Protein AF-F2NKJ1-F1 (afdb_monomer)

pLDDT: mean 83.87, std 13.15, range [31.03, 97.5]

Structure (mmCIF, N/CA/C/O backbone):
data_AF-F2NKJ1-F1
#
_entry.id   AF-F2NKJ1-F1
#
loop_
_atom_site.group_PDB
_atom_site.id
_atom_site.type_symbol
_atom_site.label_atom_id
_atom_site.label_alt_id
_atom_site.label_comp_id
_atom_site.label_asym_id
_atom_site.label_entity_id
_atom_site.label_seq_id
_atom_site.pdbx_PDB_ins_code
_atom_site.Cartn_x
_atom_site.Cartn_y
_atom_site.Cartn_z
_atom_site.occupancy
_atom_site.B_iso_or_equiv
_atom_site.auth_seq_id
_atom_site.auth_comp_id
_atom_site.auth_asym_id
_atom_site.auth_atom_id
_atom_site.pdbx_PDB_model_num
ATOM 1 N N . MET A 1 1 ? 4.403 -18.772 29.876 1.00 64.62 1 MET A N 1
ATOM 2 C CA . MET A 1 1 ? 3.484 -17.957 30.698 1.00 64.62 1 MET A CA 1
ATOM 3 C C . MET A 1 1 ? 2.291 -18.837 31.061 1.00 64.62 1 MET A C 1
ATOM 5 O O . MET A 1 1 ? 1.732 -19.447 30.153 1.00 64.62 1 MET A O 1
ATOM 9 N N . GLY A 1 2 ? 1.997 -19.012 32.354 1.00 78.94 2 GLY A N 1
ATOM 10 C CA . GLY A 1 2 ? 0.908 -19.885 32.824 1.00 78.94 2 GLY A CA 1
ATOM 11 C C . GLY A 1 2 ? -0.446 -19.169 32.830 1.00 78.94 2 GLY A C 1
ATOM 12 O O . GLY A 1 2 ? -0.486 -17.936 32.850 1.00 78.94 2 GLY A O 1
ATOM 13 N N . LEU A 1 3 ? -1.556 -19.909 32.838 1.00 85.31 3 LEU A N 1
ATOM 14 C CA . LEU A 1 3 ? -2.904 -19.327 32.846 1.00 85.31 3 LEU A CA 1
ATOM 15 C C . LEU A 1 3 ? -3.133 -18.398 34.051 1.00 85.31 3 LEU A C 1
ATOM 17 O O . LEU A 1 3 ? -3.762 -17.354 33.899 1.00 85.31 3 LEU A O 1
ATOM 21 N N . ARG A 1 4 ? -2.550 -18.701 35.220 1.00 84.75 4 ARG A N 1
ATOM 22 C CA . ARG A 1 4 ? -2.639 -17.894 36.455 1.00 84.75 4 ARG A CA 1
ATOM 23 C C . ARG A 1 4 ? -2.219 -16.430 36.259 1.00 84.75 4 ARG A C 1
ATOM 25 O O . ARG A 1 4 ? -2.713 -15.554 36.971 1.00 84.75 4 ARG A O 1
ATOM 32 N N . SER A 1 5 ? -1.295 -16.153 35.335 1.00 81.12 5 SER A N 1
ATOM 33 C CA . SER A 1 5 ? -0.793 -14.794 35.080 1.00 81.12 5 SER A CA 1
ATOM 34 C C . SER A 1 5 ? -1.566 -14.030 34.005 1.00 81.12 5 SER A C 1
ATOM 36 O O . SER A 1 5 ? -1.361 -12.828 33.879 1.00 81.12 5 SER A O 1
ATOM 38 N N . ILE A 1 6 ? -2.420 -14.705 33.232 1.00 80.88 6 ILE A N 1
ATOM 39 C CA . ILE A 1 6 ? -3.143 -14.099 32.099 1.00 80.88 6 ILE A CA 1
ATOM 40 C C . ILE A 1 6 ? -4.665 -14.146 32.243 1.00 80.88 6 ILE A C 1
ATOM 42 O O . ILE A 1 6 ? -5.360 -13.355 31.616 1.00 80.88 6 ILE A O 1
ATOM 46 N N . ALA A 1 7 ? -5.194 -15.052 33.064 1.00 83.56 7 ALA A N 1
ATOM 47 C CA . ALA A 1 7 ? -6.618 -15.140 33.337 1.00 83.56 7 ALA A CA 1
ATOM 48 C C . ALA A 1 7 ? -7.078 -13.982 34.229 1.00 83.56 7 ALA A C 1
ATOM 50 O O . ALA A 1 7 ? -6.397 -13.587 35.183 1.00 83.56 7 ALA A O 1
ATOM 51 N N . ARG A 1 8 ? -8.283 -13.473 33.965 1.00 83.19 8 ARG A N 1
ATOM 52 C CA . ARG A 1 8 ? -8.914 -12.460 34.810 1.00 83.19 8 ARG A CA 1
ATOM 53 C C . ARG A 1 8 ? -9.323 -13.105 36.135 1.00 83.19 8 ARG A C 1
ATOM 55 O O . ARG A 1 8 ? -10.139 -14.024 36.147 1.00 83.19 8 ARG A O 1
ATOM 62 N N . LYS A 1 9 ? -8.749 -12.627 37.243 1.00 81.69 9 LYS A N 1
ATOM 63 C CA . LYS A 1 9 ? -8.934 -13.203 38.592 1.00 81.69 9 LYS A CA 1
ATOM 64 C C . LYS A 1 9 ? -10.259 -12.813 39.242 1.00 81.69 9 LYS A C 1
ATOM 66 O O . LYS A 1 9 ? -10.859 -13.601 39.971 1.00 81.69 9 LYS A O 1
ATOM 71 N N . GLU A 1 10 ? -10.728 -11.604 38.954 1.00 80.81 10 GLU A N 1
ATOM 72 C CA . GLU A 1 10 ? -12.030 -11.117 39.403 1.00 80.81 10 GLU A CA 1
ATOM 73 C C . GLU A 1 10 ? -13.131 -11.722 38.539 1.00 80.81 10 GLU A C 1
ATOM 75 O O . GLU A 1 10 ? -13.590 -11.146 37.553 1.00 80.81 10 GLU A O 1
ATOM 80 N N . VAL A 1 11 ? -13.508 -12.948 38.894 1.00 86.25 11 VAL A N 1
ATOM 81 C CA . VAL A 1 11 ? -14.616 -13.651 38.258 1.00 86.25 11 VAL A CA 1
ATOM 82 C C . VAL A 1 11 ? -15.885 -13.362 39.033 1.00 86.25 11 VAL A C 1
ATOM 84 O O . VAL A 1 11 ? -15.975 -13.692 40.218 1.00 86.25 11 VAL A O 1
ATOM 87 N N . VAL A 1 12 ? -16.873 -12.794 38.350 1.00 91.50 12 VAL A N 1
ATOM 88 C CA . VAL A 1 12 ? -18.200 -12.559 38.917 1.00 91.50 12 VAL A CA 1
ATOM 89 C C . VAL A 1 12 ? -18.947 -13.878 39.014 1.00 91.50 12 VAL A C 1
ATOM 91 O O . VAL A 1 12 ? -19.057 -14.643 38.047 1.00 91.50 12 VAL A O 1
ATOM 94 N N . ARG A 1 13 ? -19.433 -14.146 40.223 1.00 93.12 13 ARG A N 1
ATOM 95 C CA . ARG A 1 13 ? -19.999 -15.429 40.625 1.00 93.12 13 ARG A CA 1
ATOM 96 C C . ARG A 1 13 ? -21.440 -15.251 41.056 1.00 93.12 13 ARG A C 1
ATOM 98 O O . ARG A 1 13 ? -21.788 -14.246 41.663 1.00 93.12 13 ARG A O 1
ATOM 105 N N . VAL A 1 14 ? -22.244 -16.274 40.816 1.00 95.44 14 VAL A N 1
ATOM 106 C CA . VAL A 1 14 ? -23.613 -16.363 41.321 1.00 95.44 14 VAL A CA 1
ATOM 107 C C . VAL A 1 14 ? -23.858 -17.755 41.900 1.00 95.44 14 VAL A C 1
ATOM 109 O O . VAL A 1 14 ? -23.297 -18.746 41.418 1.00 95.44 14 VAL A O 1
ATOM 112 N N . ARG A 1 15 ? -24.668 -17.839 42.959 1.00 95.94 15 ARG A N 1
ATOM 113 C CA . ARG A 1 15 ? -25.055 -19.127 43.550 1.00 95.94 15 ARG A CA 1
ATOM 114 C C . ARG A 1 15 ? -26.081 -19.843 42.663 1.00 95.94 15 ARG A C 1
ATOM 116 O O . ARG A 1 15 ? -26.904 -19.172 42.040 1.00 95.94 15 ARG A O 1
ATOM 123 N N . PRO A 1 16 ? -26.074 -21.184 42.611 1.00 96.12 16 PRO A N 1
ATOM 124 C CA . PRO A 1 16 ? -27.000 -21.947 41.772 1.00 96.12 16 PRO A CA 1
ATOM 125 C C . PRO A 1 16 ? -28.482 -21.686 42.091 1.00 96.12 16 PRO A C 1
ATOM 127 O O . PRO A 1 16 ? -29.305 -21.646 41.174 1.00 96.12 16 PRO A O 1
ATOM 130 N N . GLU A 1 17 ? -28.826 -21.445 43.359 1.00 96.56 17 GLU A N 1
ATOM 131 C CA . GLU A 1 17 ? -30.202 -21.207 43.808 1.00 96.56 17 GLU A CA 1
ATOM 132 C C . GLU A 1 17 ? -30.672 -19.762 43.622 1.00 96.56 17 GLU A C 1
ATOM 134 O O . GLU A 1 17 ? -31.855 -19.480 43.836 1.00 96.56 17 GLU A O 1
ATOM 139 N N . ALA A 1 18 ? -29.769 -18.849 43.255 1.00 96.81 18 ALA A N 1
ATOM 140 C CA . ALA A 1 18 ? -30.105 -17.449 43.054 1.00 96.81 18 ALA A CA 1
ATOM 141 C C . ALA A 1 18 ? -31.078 -17.291 41.871 1.00 96.81 18 ALA A C 1
ATOM 143 O O . ALA A 1 18 ? -31.011 -18.059 40.903 1.00 96.81 18 ALA A O 1
ATOM 144 N N . PRO A 1 19 ? -31.988 -16.305 41.914 1.00 97.31 19 PRO A N 1
ATOM 145 C CA . PRO A 1 19 ? -32.888 -16.034 40.803 1.00 97.31 19 PRO A CA 1
ATOM 146 C C . PRO A 1 19 ? -32.121 -15.486 39.593 1.00 97.31 19 PRO A C 1
ATOM 148 O O . PRO A 1 19 ? -31.117 -14.789 39.733 1.00 97.31 19 PRO A O 1
ATOM 151 N N . ILE A 1 20 ? -32.631 -15.724 38.385 1.00 96.94 20 ILE A N 1
ATOM 152 C CA . ILE A 1 20 ? -32.031 -15.205 37.149 1.00 96.94 20 ILE A CA 1
ATOM 153 C C . ILE A 1 20 ? -31.913 -13.682 37.153 1.00 96.94 20 ILE A C 1
ATOM 155 O O . ILE A 1 20 ? -30.926 -13.153 36.655 1.00 96.94 20 ILE A O 1
ATOM 159 N N . ALA A 1 21 ? -32.863 -12.977 37.768 1.00 94.06 21 ALA A N 1
ATOM 160 C CA . ALA A 1 21 ? -32.788 -11.530 37.944 1.00 94.06 21 ALA A CA 1
ATOM 161 C C . ALA A 1 21 ? -31.497 -11.080 38.657 1.00 94.06 21 ALA A C 1
ATOM 163 O O . ALA A 1 21 ? -30.974 -10.011 38.356 1.00 94.06 21 ALA A O 1
ATOM 164 N N . GLU A 1 22 ? -30.960 -11.893 39.572 1.00 96.19 22 GLU A N 1
ATOM 165 C CA . GLU A 1 22 ? -29.679 -11.615 40.221 1.00 96.19 22 GLU A CA 1
ATOM 166 C C . GLU A 1 22 ? -28.504 -11.817 39.268 1.00 96.19 22 GLU A C 1
ATOM 168 O O . GLU A 1 22 ? -27.638 -10.952 39.211 1.00 96.19 22 GLU A O 1
ATOM 173 N N . ALA A 1 23 ? -28.502 -12.887 38.467 1.00 94.88 23 ALA A N 1
ATOM 174 C CA . ALA A 1 23 ? -27.487 -13.083 37.432 1.00 94.88 23 ALA A CA 1
ATOM 175 C C . ALA A 1 23 ? -27.493 -11.943 36.397 1.00 94.88 23 ALA A C 1
ATOM 177 O O . ALA A 1 23 ? -26.426 -11.443 36.059 1.00 94.88 23 ALA A O 1
ATOM 178 N N . CYS A 1 24 ? -28.671 -11.492 35.944 1.00 93.06 24 CYS A N 1
ATOM 179 C CA . CYS A 1 24 ? -28.799 -10.349 35.032 1.00 93.06 24 CYS A CA 1
ATOM 180 C C . CYS A 1 24 ? -28.245 -9.062 35.651 1.00 93.06 24 CYS A C 1
ATOM 182 O O . CYS A 1 24 ? -27.497 -8.342 35.003 1.00 93.06 24 CYS A O 1
ATOM 184 N N . ARG A 1 25 ? -28.582 -8.795 36.916 1.00 95.12 25 ARG A N 1
ATOM 185 C CA . ARG A 1 25 ? -28.073 -7.632 37.649 1.00 95.12 25 ARG A CA 1
ATOM 186 C C . ARG A 1 25 ? -26.556 -7.693 37.816 1.00 95.12 25 ARG A C 1
ATOM 188 O O . ARG A 1 25 ? -25.895 -6.700 37.578 1.00 95.12 25 ARG A O 1
ATOM 195 N N . LEU A 1 26 ? -25.993 -8.853 38.157 1.00 94.00 26 LEU A N 1
ATOM 196 C CA . LEU A 1 26 ? -24.541 -9.026 38.249 1.00 94.00 26 LEU A CA 1
ATOM 197 C C . LEU A 1 26 ? -23.854 -8.813 36.892 1.00 94.00 26 LEU A C 1
ATOM 199 O O . LEU A 1 26 ? -22.782 -8.214 36.850 1.00 94.00 26 LEU A O 1
ATOM 203 N N . MET A 1 27 ? -24.460 -9.279 35.793 1.00 91.62 27 MET A N 1
ATOM 204 C CA . MET A 1 27 ? -23.977 -9.010 34.432 1.00 91.62 27 MET A CA 1
ATOM 205 C C . MET A 1 27 ? -23.983 -7.513 34.111 1.00 91.62 27 MET A C 1
ATOM 207 O O . MET A 1 27 ? -22.997 -6.999 33.590 1.00 91.62 27 MET A O 1
ATOM 211 N N . GLU A 1 28 ? -25.062 -6.815 34.463 1.00 87.88 28 GLU A N 1
ATOM 212 C CA . GLU A 1 28 ? -25.219 -5.371 34.269 1.00 87.88 28 GLU A CA 1
ATOM 213 C C . GLU A 1 28 ? -24.233 -4.564 35.129 1.00 87.88 28 GLU A C 1
ATOM 215 O O . GLU A 1 28 ? -23.448 -3.786 34.593 1.00 87.88 28 GLU A O 1
ATOM 220 N N . GLU A 1 29 ? -24.209 -4.799 36.445 1.00 90.56 29 GLU A N 1
ATOM 221 C CA . GLU A 1 29 ? -23.362 -4.094 37.420 1.00 90.56 29 GLU A CA 1
ATOM 222 C C . GLU A 1 29 ? -21.869 -4.246 37.116 1.00 90.56 29 GLU A C 1
ATOM 224 O O . GLU A 1 29 ? -21.095 -3.315 37.323 1.00 90.56 29 GLU A O 1
ATOM 229 N N . ASN A 1 30 ? -21.459 -5.411 36.607 1.00 82.75 30 ASN A N 1
ATOM 230 C CA . ASN A 1 30 ? -20.060 -5.685 36.280 1.00 82.75 30 ASN A CA 1
ATOM 231 C C . ASN A 1 30 ? -19.741 -5.485 34.789 1.00 82.75 30 ASN A C 1
ATOM 233 O O . ASN A 1 30 ? -18.597 -5.701 34.386 1.00 82.75 30 ASN A O 1
ATOM 237 N N . ASN A 1 31 ? -20.728 -5.084 33.977 1.00 82.94 31 ASN A N 1
ATOM 238 C CA . ASN A 1 31 ? -20.631 -4.914 32.526 1.00 82.94 31 ASN A CA 1
ATOM 239 C C . ASN A 1 31 ? -20.003 -6.131 31.810 1.00 82.94 31 ASN A C 1
ATOM 241 O O . ASN A 1 31 ? -19.023 -6.023 31.069 1.00 82.94 31 ASN A O 1
ATOM 245 N N . ILE A 1 32 ? -20.549 -7.319 32.071 1.00 84.50 32 ILE A N 1
ATOM 246 C CA . ILE A 1 32 ? -20.073 -8.599 31.532 1.00 84.50 32 ILE A CA 1
ATOM 247 C C . ILE A 1 32 ? -21.222 -9.394 30.914 1.00 84.50 32 ILE A C 1
ATOM 249 O O . ILE A 1 32 ? -22.293 -9.505 31.491 1.00 84.50 32 ILE A O 1
ATOM 253 N N . GLY A 1 33 ? -20.971 -10.051 29.780 1.00 84.50 33 GLY A N 1
ATOM 254 C CA . GLY A 1 33 ? -21.969 -10.910 29.117 1.00 84.50 33 GLY A CA 1
ATOM 255 C C . GLY A 1 33 ? -22.040 -12.350 29.648 1.00 84.50 33 GLY A C 1
ATOM 256 O O . GLY A 1 33 ? -22.582 -13.244 28.986 1.00 84.50 33 GLY A O 1
ATOM 257 N N . CYS A 1 34 ? -21.388 -12.637 30.781 1.00 89.44 34 CYS A N 1
ATOM 258 C CA . CYS A 1 34 ? -21.468 -13.940 31.437 1.00 89.44 34 CYS A CA 1
ATOM 259 C C . CYS A 1 34 ? -21.185 -13.872 32.938 1.00 89.44 34 CYS A C 1
ATOM 261 O O . CYS A 1 34 ? -20.318 -13.118 33.367 1.00 89.44 34 CYS A O 1
ATOM 263 N N . VAL A 1 35 ? -21.818 -14.755 33.709 1.00 92.81 35 VAL A N 1
ATOM 264 C CA . VAL A 1 35 ? -21.486 -15.005 35.119 1.00 92.81 35 VAL A CA 1
ATOM 265 C C . VAL A 1 35 ? -21.188 -16.479 35.329 1.00 92.81 35 VAL A C 1
ATOM 267 O O . VAL A 1 35 ? -21.771 -17.352 34.673 1.00 92.81 35 VAL A O 1
ATOM 270 N N . VAL A 1 36 ? -20.276 -16.757 36.254 1.00 93.94 36 VAL A N 1
ATOM 271 C CA . VAL A 1 36 ? -19.931 -18.128 36.622 1.00 93.94 36 VAL A CA 1
ATOM 272 C C . VAL A 1 36 ? -20.838 -18.575 37.753 1.00 93.94 36 VAL A C 1
ATOM 274 O O . VAL A 1 36 ? -20.936 -17.928 38.793 1.00 93.94 36 VAL A O 1
ATOM 277 N N . VAL A 1 37 ? -21.507 -19.702 37.555 1.00 94.75 37 VAL A N 1
ATOM 278 C CA . VAL A 1 37 ? -22.276 -20.336 38.618 1.00 94.75 37 VAL A CA 1
ATOM 279 C C . VAL A 1 37 ? -21.305 -21.149 39.446 1.00 94.75 37 VAL A C 1
ATOM 281 O O . VAL A 1 37 ? -20.626 -22.030 38.920 1.00 94.75 37 VAL A O 1
ATOM 284 N N . SER A 1 38 ? -21.212 -20.844 40.733 1.00 92.75 38 SER A N 1
ATOM 285 C CA . SER A 1 38 ? -20.289 -21.532 41.631 1.00 92.75 38 SER A CA 1
ATOM 286 C C . SER A 1 38 ? -20.922 -21.766 42.990 1.00 92.75 38 SER A C 1
ATOM 288 O O . SER A 1 38 ? -21.688 -20.930 43.466 1.00 92.75 38 SER A O 1
ATOM 290 N N . ASP A 1 39 ? -20.552 -22.875 43.617 1.00 91.56 39 ASP A N 1
ATOM 291 C CA . ASP A 1 39 ? -20.897 -23.181 45.001 1.00 91.56 39 ASP A CA 1
ATOM 292 C C . ASP A 1 39 ? -19.636 -23.581 45.767 1.00 91.56 39 ASP A C 1
ATOM 294 O O . ASP A 1 39 ? -18.782 -24.293 45.237 1.00 91.56 39 ASP A O 1
ATOM 298 N N . ASN A 1 40 ? -19.490 -23.079 46.995 1.00 87.31 40 ASN A N 1
ATOM 299 C CA . ASN A 1 40 ? -18.321 -23.321 47.848 1.00 87.31 40 ASN A CA 1
ATOM 300 C C . ASN A 1 40 ? -16.968 -23.156 47.115 1.00 87.31 40 ASN A C 1
ATOM 302 O O . ASN A 1 40 ? -16.039 -23.936 47.300 1.00 87.31 40 ASN A O 1
ATOM 306 N N . GLY A 1 41 ? -16.875 -22.155 46.230 1.00 84.06 41 GLY A N 1
ATOM 307 C CA . GLY A 1 41 ? -15.671 -21.853 45.448 1.00 84.06 41 GLY A CA 1
ATOM 308 C C . GLY A 1 41 ? -15.466 -22.704 44.190 1.00 84.06 41 GLY A C 1
ATOM 309 O O . GLY A 1 41 ? -14.622 -22.345 43.370 1.00 84.06 41 GLY A O 1
ATOM 310 N N . LYS A 1 42 ? -16.244 -23.771 43.974 1.00 90.50 42 LYS A N 1
ATOM 311 C CA . LYS A 1 42 ? -16.137 -24.635 42.790 1.00 90.50 42 LYS A CA 1
ATOM 312 C C . LYS A 1 42 ? -17.078 -24.182 41.671 1.00 90.50 42 LYS A C 1
ATOM 314 O O . LYS A 1 42 ? -18.249 -23.907 41.945 1.00 90.50 42 LYS A O 1
ATOM 319 N N . PRO A 1 43 ? -16.614 -24.114 40.412 1.00 93.31 43 PRO A N 1
ATOM 320 C CA . PRO A 1 43 ? -17.480 -23.785 39.290 1.00 93.31 43 PRO A CA 1
ATOM 321 C C . PRO A 1 43 ? -18.423 -24.954 38.971 1.00 93.31 43 PRO A C 1
ATOM 323 O O . PRO A 1 43 ? -17.988 -26.086 38.784 1.00 93.31 43 PRO A O 1
ATOM 326 N N . LEU A 1 44 ? -19.719 -24.665 38.895 1.00 92.75 44 LEU A N 1
ATOM 327 C CA . LEU A 1 44 ? -20.783 -25.617 38.557 1.00 92.75 44 LEU A CA 1
ATOM 328 C C . LEU A 1 44 ? -21.364 -25.384 37.160 1.00 92.75 44 LEU A C 1
ATOM 330 O O . LEU A 1 44 ? -21.998 -26.274 36.591 1.00 92.75 44 LEU A O 1
ATOM 334 N N . GLY A 1 45 ? -21.211 -24.172 36.632 1.00 91.62 45 GLY A N 1
ATOM 335 C CA . GLY A 1 45 ? -21.801 -23.797 35.362 1.00 91.62 45 GLY A CA 1
ATOM 336 C C . GLY A 1 45 ? -21.510 -22.360 34.965 1.00 91.62 45 GLY A C 1
ATOM 337 O O . GLY A 1 45 ? -20.791 -21.629 35.644 1.00 91.62 45 GLY A O 1
ATOM 338 N N . LEU A 1 46 ? -22.100 -21.941 33.853 1.00 91.94 46 LEU A N 1
ATOM 339 C CA . LEU A 1 46 ? -22.067 -20.560 33.382 1.00 91.94 46 LEU A CA 1
ATOM 340 C C . LEU A 1 46 ? -23.396 -20.168 32.745 1.00 91.94 46 LEU A C 1
ATOM 342 O O . LEU A 1 46 ? -24.084 -20.995 32.141 1.00 91.94 46 LEU A O 1
ATOM 346 N N . VAL A 1 47 ? -23.749 -18.896 32.903 1.00 92.69 47 VAL A N 1
ATOM 347 C CA . VAL A 1 47 ? -24.905 -18.267 32.259 1.00 92.69 47 VAL A CA 1
ATOM 348 C C . VAL A 1 47 ? -24.396 -17.106 31.422 1.00 92.69 47 VAL A C 1
ATOM 350 O O . VAL A 1 47 ? -23.555 -16.335 31.880 1.00 92.69 47 VAL A O 1
ATOM 353 N N . THR A 1 48 ? -24.896 -16.994 30.195 1.00 89.88 48 THR A N 1
ATOM 354 C CA . THR A 1 48 ? -24.567 -15.921 29.244 1.00 89.88 48 THR A CA 1
ATOM 355 C C . THR A 1 48 ? -25.827 -15.203 28.761 1.00 89.88 48 THR A C 1
ATOM 357 O O . THR A 1 48 ? -26.918 -15.769 28.844 1.00 89.88 48 THR A O 1
ATOM 360 N N . ASP A 1 49 ? -25.694 -14.018 28.160 1.00 89.50 49 ASP A N 1
ATOM 361 C CA . ASP A 1 49 ? -26.824 -13.280 27.553 1.00 89.50 49 ASP A CA 1
ATOM 362 C C . ASP A 1 49 ? -27.620 -14.134 26.553 1.00 89.50 49 ASP A C 1
ATOM 364 O O . ASP A 1 49 ? -28.851 -14.063 26.447 1.00 89.50 49 ASP A O 1
ATOM 368 N N . ARG A 1 50 ? -26.911 -15.012 25.831 1.00 84.25 50 ARG A N 1
ATOM 369 C CA . ARG A 1 50 ? -27.511 -15.968 24.899 1.00 84.25 50 ARG A CA 1
ATOM 370 C C . ARG A 1 50 ? -28.365 -17.003 25.629 1.00 84.25 50 ARG A C 1
ATOM 372 O O . ARG A 1 50 ? -29.445 -17.331 25.143 1.00 84.25 50 ARG A O 1
ATOM 379 N N . ASP A 1 51 ? -27.912 -17.512 26.772 1.00 87.12 51 ASP A N 1
ATOM 380 C CA . ASP A 1 51 ? -28.685 -18.465 27.574 1.00 87.12 51 ASP A CA 1
ATOM 381 C C . ASP A 1 51 ? -29.937 -17.804 28.152 1.00 87.12 51 ASP A C 1
ATOM 383 O O . ASP A 1 51 ? -31.020 -18.380 28.070 1.00 87.12 51 ASP A O 1
ATOM 387 N N . LEU A 1 52 ? -29.818 -16.566 28.640 1.00 90.81 52 LEU A N 1
ATOM 388 C CA . LEU A 1 52 ? -30.954 -15.776 29.117 1.00 90.81 52 LEU A CA 1
ATOM 389 C C . LEU A 1 52 ? -31.994 -15.570 28.007 1.00 90.81 52 LEU A C 1
ATOM 391 O O . LEU A 1 52 ? -33.182 -15.839 28.192 1.00 90.81 52 LEU A O 1
ATOM 395 N N . THR A 1 53 ? -31.545 -15.194 26.812 1.00 85.19 53 THR A N 1
ATOM 396 C CA . THR A 1 53 ? -32.430 -14.995 25.658 1.00 85.19 53 THR A CA 1
ATOM 397 C C . THR A 1 53 ? -33.117 -16.296 25.232 1.00 85.19 53 THR A C 1
ATOM 399 O O . THR A 1 53 ? -34.334 -16.340 25.040 1.00 85.19 53 THR A O 1
ATOM 402 N N . LEU A 1 54 ? -32.352 -17.381 25.089 1.00 85.25 54 LEU A N 1
ATOM 403 C CA . LEU A 1 54 ? -32.852 -18.629 24.508 1.00 85.25 54 LEU A CA 1
ATOM 404 C C . LEU A 1 54 ? -33.619 -19.513 25.493 1.00 85.25 54 LEU A C 1
ATOM 406 O O . LEU A 1 54 ? -34.491 -20.269 25.060 1.00 85.25 54 LEU A O 1
ATOM 410 N N . ARG A 1 55 ? -33.281 -19.467 26.784 1.00 89.06 55 ARG A N 1
ATOM 411 C CA . ARG A 1 55 ? -33.818 -20.385 27.801 1.00 89.06 55 ARG A CA 1
ATOM 412 C C . ARG A 1 55 ? -34.788 -19.700 28.755 1.00 89.06 55 ARG A C 1
ATOM 414 O O . ARG A 1 55 ? -35.713 -20.363 29.198 1.00 89.06 55 ARG A O 1
ATOM 421 N N . VAL A 1 56 ? -34.632 -18.398 29.020 1.00 89.31 56 VAL A N 1
ATOM 422 C CA . VAL A 1 56 ? -35.518 -17.651 29.931 1.00 89.31 56 VAL A CA 1
ATOM 423 C C . VAL A 1 56 ? -36.576 -16.879 29.142 1.00 89.31 56 VAL A C 1
ATOM 425 O O . VAL A 1 56 ? -37.761 -17.198 29.241 1.00 89.31 56 VAL A O 1
ATOM 428 N N . LEU A 1 57 ? -36.166 -15.922 28.298 1.00 82.12 57 LEU A N 1
ATOM 429 C CA . LEU A 1 57 ? -37.102 -15.053 27.567 1.00 82.12 57 LEU A CA 1
ATOM 430 C C . LEU A 1 57 ? -37.976 -15.839 26.585 1.00 82.12 57 LEU A C 1
ATOM 432 O O . LEU A 1 57 ? -39.200 -15.733 26.622 1.00 82.12 57 LEU A O 1
ATOM 436 N N . ARG A 1 58 ? -37.366 -16.679 25.740 1.00 84.31 58 ARG A N 1
ATOM 437 C CA . ARG A 1 58 ? -38.097 -17.485 24.746 1.00 84.31 58 ARG A CA 1
ATOM 438 C C . ARG A 1 58 ? -39.125 -18.434 25.372 1.00 84.31 58 ARG A C 1
ATOM 440 O O . ARG A 1 58 ? -40.131 -18.731 24.737 1.00 84.31 58 ARG A O 1
ATOM 447 N N . GLN A 1 59 ? -38.861 -18.936 26.576 1.00 85.62 59 GLN A N 1
ATOM 448 C CA . GLN A 1 59 ? -39.742 -19.884 27.265 1.00 85.62 59 GLN A CA 1
ATOM 449 C C . GLN A 1 59 ? -40.760 -19.189 28.183 1.00 85.62 59 GLN A C 1
ATOM 451 O O . GLN A 1 59 ? -41.542 -19.871 28.838 1.00 85.62 59 GLN A O 1
ATOM 456 N N . GLY A 1 60 ? -40.764 -17.849 28.239 1.00 86.62 60 GLY A N 1
ATOM 457 C CA . GLY A 1 60 ? -41.677 -17.080 29.088 1.00 86.62 60 GLY A CA 1
ATOM 458 C C . GLY A 1 60 ? -41.466 -17.317 30.586 1.00 86.62 60 GLY A C 1
ATOM 459 O O . GLY A 1 60 ? -42.403 -17.177 31.370 1.00 86.62 60 GLY A O 1
ATOM 460 N N . MET A 1 61 ? -40.259 -17.720 30.987 1.00 90.75 61 MET A N 1
ATOM 461 C CA . MET A 1 61 ? -39.929 -17.978 32.385 1.00 90.75 61 MET A CA 1
ATOM 462 C C . MET A 1 61 ? -39.842 -16.667 33.174 1.00 90.75 61 MET A C 1
ATOM 464 O O . MET A 1 61 ? -39.286 -15.687 32.686 1.00 90.75 61 MET A O 1
ATOM 468 N N . ASP A 1 62 ? -40.348 -16.658 34.412 1.00 92.12 62 ASP A N 1
ATOM 469 C CA . ASP A 1 62 ? -40.256 -15.505 35.319 1.00 92.12 62 ASP A CA 1
ATOM 470 C C . ASP A 1 62 ? -38.824 -15.393 35.882 1.00 92.12 62 ASP A C 1
ATOM 472 O O . ASP A 1 62 ? -38.419 -16.255 36.677 1.00 92.12 62 ASP A O 1
ATOM 476 N N . PRO A 1 63 ? -38.045 -14.348 35.535 1.00 90.38 63 PRO A N 1
ATOM 477 C CA . PRO A 1 63 ? -36.660 -14.199 35.986 1.00 90.38 63 PRO A CA 1
ATOM 478 C C . PRO A 1 63 ? -36.510 -14.047 37.504 1.00 90.38 63 PRO A C 1
ATOM 480 O O . PRO A 1 63 ? -35.431 -14.295 38.038 1.00 90.38 63 PRO A O 1
ATOM 483 N N . LYS A 1 64 ? -37.570 -13.642 38.217 1.00 93.12 64 LYS A N 1
ATOM 484 C CA . LYS A 1 64 ? -37.549 -13.484 39.680 1.00 93.12 64 LYS A CA 1
ATOM 485 C C . LYS A 1 64 ? -37.758 -14.804 40.422 1.00 93.12 64 LYS A C 1
ATOM 487 O O . LYS A 1 64 ? -37.428 -14.886 41.600 1.00 93.12 64 LYS A O 1
ATOM 492 N N . LYS A 1 65 ? -38.317 -15.819 39.755 1.00 92.50 65 LYS A N 1
ATOM 493 C CA . LYS A 1 65 ? -38.608 -17.143 40.340 1.00 92.50 65 LYS A CA 1
ATOM 494 C C . LYS A 1 65 ? -37.716 -18.251 39.795 1.00 92.50 65 LYS A C 1
ATOM 496 O O . LYS A 1 65 ? -37.483 -19.239 40.484 1.00 92.50 65 LYS A O 1
ATOM 501 N N . THR A 1 66 ? -37.250 -18.102 38.560 1.00 94.75 66 THR A N 1
ATOM 502 C CA . THR A 1 66 ? -36.402 -19.089 37.887 1.00 94.75 66 THR A CA 1
ATOM 503 C C . THR A 1 66 ? -34.997 -19.011 38.453 1.00 94.75 66 THR A C 1
ATOM 505 O O . THR A 1 66 ? -34.395 -17.938 38.454 1.00 94.75 66 THR A O 1
ATOM 508 N N . LYS A 1 67 ? -34.474 -20.139 38.928 1.00 96.94 67 LYS A N 1
ATOM 509 C CA . LYS A 1 67 ? -33.127 -20.237 39.484 1.00 96.94 67 LYS A CA 1
ATOM 510 C C . LYS A 1 67 ? -32.079 -20.359 38.386 1.00 96.94 67 LYS A C 1
ATOM 512 O O . LYS A 1 67 ? -32.317 -20.962 37.338 1.00 96.94 67 LYS A O 1
ATOM 517 N N . VAL A 1 68 ? -30.884 -19.860 38.671 1.00 96.06 68 VAL A N 1
ATOM 518 C CA . VAL A 1 68 ? -29.719 -19.927 37.786 1.00 96.06 68 VAL A CA 1
ATOM 519 C C . VAL A 1 68 ? -29.389 -21.364 37.363 1.00 96.06 68 VAL A C 1
ATOM 521 O O . VAL A 1 68 ? -29.183 -21.631 36.177 1.00 96.06 68 VAL A O 1
ATOM 524 N N . GLU A 1 69 ? -29.423 -22.316 38.296 1.00 95.75 69 GLU A N 1
ATOM 525 C CA . GLU A 1 69 ? -29.119 -23.730 38.033 1.00 95.75 69 GLU A CA 1
ATOM 526 C C . GLU A 1 69 ? -30.042 -24.411 37.008 1.00 95.75 69 GLU A C 1
ATOM 528 O O . GLU A 1 69 ? -29.680 -25.449 36.440 1.00 95.75 69 GLU A O 1
ATOM 533 N N . GLN A 1 70 ? -31.235 -23.849 36.779 1.00 92.94 70 GLN A N 1
ATOM 534 C CA . GLN A 1 70 ? -32.233 -24.401 35.861 1.00 92.94 70 GLN A CA 1
ATOM 535 C C . GLN A 1 70 ? -31.914 -24.078 34.400 1.00 92.94 70 GLN A C 1
ATOM 537 O O . GLN A 1 70 ? -32.377 -24.784 33.507 1.00 92.94 70 GLN A O 1
ATOM 542 N N . VAL A 1 71 ? -31.127 -23.029 34.147 1.00 92.62 71 VAL A N 1
ATOM 543 C CA . VAL A 1 71 ? -30.833 -22.557 32.785 1.00 92.62 71 VAL A CA 1
ATOM 544 C C . VAL A 1 71 ? -29.344 -22.487 32.469 1.00 92.62 71 VAL A C 1
ATOM 546 O O . VAL A 1 71 ? -28.996 -22.349 31.297 1.00 92.62 71 VAL A O 1
ATOM 549 N N . MET A 1 72 ? -28.463 -22.623 33.463 1.00 93.12 72 MET A N 1
ATOM 550 C CA . MET A 1 72 ? -27.016 -22.618 33.250 1.00 93.12 72 MET A CA 1
ATOM 551 C C . MET A 1 72 ? -26.540 -23.735 32.320 1.00 93.12 72 MET A C 1
ATOM 553 O O . MET A 1 72 ? -27.106 -24.828 32.253 1.00 93.12 72 MET A O 1
ATOM 557 N N . THR A 1 73 ? -25.445 -23.473 31.620 1.00 89.25 73 THR A N 1
ATOM 558 C CA . THR A 1 73 ? -24.671 -24.518 30.950 1.00 89.25 73 THR A CA 1
ATOM 559 C C . THR A 1 73 ? -23.804 -25.217 31.994 1.00 89.25 73 THR A C 1
ATOM 561 O O . THR A 1 73 ? -23.003 -24.558 32.652 1.00 89.25 73 THR A O 1
ATOM 564 N N . ARG A 1 74 ? -23.999 -26.531 32.175 1.00 86.19 74 ARG A N 1
ATOM 565 C CA . ARG A 1 74 ? -23.331 -27.343 33.214 1.00 86.19 74 ARG A CA 1
ATOM 566 C C . ARG A 1 74 ? -21.980 -27.902 32.773 1.00 86.19 74 ARG A C 1
ATOM 568 O O . ARG A 1 74 ? -21.078 -28.042 33.587 1.00 86.19 74 ARG A O 1
ATOM 575 N N . GLU A 1 75 ? -21.832 -28.203 31.485 1.00 75.75 75 GLU A N 1
ATOM 576 C CA . GLU A 1 75 ? -20.574 -28.692 30.912 1.00 75.75 75 GLU A CA 1
ATOM 577 C C . GLU A 1 75 ? -19.609 -27.528 30.689 1.00 75.75 75 GLU A C 1
ATOM 579 O O . GLU A 1 75 ? -19.444 -27.011 29.583 1.00 75.75 75 GLU A O 1
ATOM 584 N N . VAL A 1 76 ? -19.005 -27.072 31.783 1.00 77.38 76 VAL A N 1
ATOM 585 C CA . VAL A 1 76 ? -17.991 -26.024 31.762 1.00 77.38 76 VAL A CA 1
ATOM 586 C C . VAL A 1 76 ? -16.617 -26.653 31.747 1.00 77.38 76 VAL A C 1
ATOM 588 O O . VAL A 1 76 ? -16.252 -27.424 32.630 1.00 77.38 76 VAL A O 1
ATOM 591 N N . LEU A 1 77 ? -15.849 -26.340 30.710 1.00 83.38 77 LEU A N 1
ATOM 592 C CA . LEU A 1 77 ? -14.475 -26.793 30.631 1.00 83.38 77 LEU A CA 1
ATOM 593 C C . LEU A 1 77 ? -13.619 -25.943 31.573 1.00 83.38 77 LEU A C 1
ATOM 595 O O . LEU A 1 77 ? -13.549 -24.718 31.436 1.00 83.38 77 LEU A O 1
ATOM 599 N N . THR A 1 78 ? -12.985 -26.616 32.529 1.00 89.69 78 THR A N 1
ATOM 600 C CA . THR A 1 78 ? -12.036 -26.021 33.468 1.00 89.69 78 THR A CA 1
ATOM 601 C C . THR A 1 78 ? -10.606 -26.338 33.049 1.00 89.69 78 THR A C 1
ATOM 603 O O . THR A 1 78 ? -10.310 -27.474 32.677 1.00 89.69 78 THR A O 1
ATOM 606 N N . LEU A 1 79 ? -9.721 -25.355 33.146 1.00 91.44 79 LEU A N 1
ATOM 607 C CA . LEU A 1 79 ? -8.287 -25.475 32.903 1.00 91.44 79 LEU A CA 1
ATOM 608 C C . LEU A 1 79 ? -7.541 -25.223 34.213 1.00 91.44 79 LEU A C 1
ATOM 610 O O . LEU A 1 79 ? -7.927 -24.337 34.975 1.00 91.44 79 LEU A O 1
ATOM 614 N N . ASN A 1 80 ? -6.487 -25.989 34.485 1.00 92.25 80 ASN A N 1
ATOM 615 C CA . ASN A 1 80 ? -5.664 -25.751 35.667 1.00 92.25 80 ASN A CA 1
ATOM 616 C C . ASN A 1 80 ? -4.847 -24.459 35.477 1.00 92.25 80 ASN A C 1
ATOM 618 O O . ASN A 1 80 ? -4.345 -24.179 34.390 1.00 92.25 80 ASN A O 1
ATOM 622 N N . GLU A 1 81 ? -4.737 -23.650 36.525 1.00 92.62 81 GLU A N 1
ATOM 623 C CA . GLU A 1 81 ? -4.085 -22.342 36.477 1.00 92.62 81 GLU A CA 1
ATOM 624 C C . GLU A 1 81 ? -2.579 -22.379 36.187 1.00 92.62 81 GLU A C 1
ATOM 626 O O . GLU A 1 81 ? -2.029 -21.395 35.690 1.00 92.62 81 GLU A O 1
ATOM 631 N N . ASP A 1 82 ? -1.917 -23.506 36.432 1.00 91.19 82 ASP A N 1
ATOM 632 C CA . ASP A 1 82 ? -0.499 -23.699 36.138 1.00 91.19 82 ASP A CA 1
ATOM 633 C C . ASP A 1 82 ? -0.245 -24.178 34.692 1.00 91.19 82 ASP A C 1
ATOM 635 O O . ASP A 1 82 ? 0.905 -24.205 34.251 1.00 91.19 82 ASP A O 1
ATOM 639 N N . MET A 1 83 ? -1.297 -24.470 33.908 1.00 91.19 83 MET A N 1
ATOM 640 C CA . MET A 1 83 ? -1.168 -24.813 32.483 1.00 91.19 83 MET A CA 1
ATOM 641 C C . MET A 1 83 ? -0.585 -23.665 31.653 1.00 91.19 83 MET A C 1
ATOM 643 O O . MET A 1 83 ? -0.854 -22.485 31.900 1.00 91.19 83 MET A O 1
ATOM 647 N N . GLY A 1 84 ? 0.163 -24.007 30.603 1.00 88.62 84 GLY A N 1
ATOM 648 C CA . GLY A 1 84 ? 0.614 -23.038 29.601 1.00 88.62 84 GLY A CA 1
ATOM 649 C C . GLY A 1 84 ? -0.501 -22.621 28.633 1.00 88.62 84 GLY A C 1
ATOM 650 O O . GLY A 1 84 ? -1.431 -23.380 28.375 1.00 88.62 84 GLY A O 1
ATOM 651 N N . LEU A 1 85 ? -0.392 -21.431 28.028 1.00 84.38 85 LEU A N 1
ATOM 652 C CA . LEU A 1 85 ? -1.383 -20.938 27.053 1.00 84.38 85 LEU A CA 1
ATOM 653 C C . LEU A 1 85 ? -1.556 -21.870 25.837 1.00 84.38 85 LEU A C 1
ATOM 655 O O . LEU A 1 85 ? -2.679 -22.143 25.429 1.00 84.38 85 LEU A O 1
ATOM 659 N N . LEU A 1 86 ? -0.464 -22.365 25.249 1.00 83.12 86 LEU A N 1
ATOM 660 C CA . LEU A 1 86 ? -0.542 -23.254 24.080 1.00 83.12 86 LEU A CA 1
ATOM 661 C C . LEU A 1 86 ? -1.206 -24.592 24.429 1.00 83.12 86 LEU A C 1
ATOM 663 O O . LEU A 1 86 ? -2.082 -25.051 23.704 1.00 83.12 86 LEU A O 1
ATOM 667 N N . GLU A 1 87 ? -0.849 -25.158 25.579 1.00 88.00 87 GLU A N 1
ATOM 668 C CA . GLU A 1 87 ? -1.448 -26.382 26.120 1.00 88.00 87 GLU A CA 1
ATOM 669 C C . GLU A 1 87 ? -2.950 -26.196 26.398 1.00 88.00 87 GLU A C 1
ATOM 671 O O . GLU A 1 87 ? -3.775 -27.041 26.049 1.00 88.00 87 GLU A O 1
ATOM 676 N N . ALA A 1 88 ? -3.332 -25.039 26.945 1.00 85.50 88 ALA A N 1
ATOM 677 C CA . ALA A 1 88 ? -4.723 -24.641 27.119 1.00 85.50 88 ALA A CA 1
ATOM 678 C C . ALA A 1 88 ? -5.486 -24.562 25.789 1.00 85.50 88 ALA A C 1
ATOM 680 O O . ALA A 1 88 ? -6.606 -25.064 25.701 1.00 85.50 88 ALA A O 1
ATOM 681 N N . LEU A 1 89 ? -4.884 -23.973 24.749 1.00 83.12 89 LEU A N 1
ATOM 682 C CA . LEU A 1 89 ? -5.479 -23.875 23.412 1.00 83.12 89 LEU A CA 1
ATOM 683 C C . LEU A 1 89 ? -5.629 -25.244 22.735 1.00 83.12 89 LEU A C 1
ATOM 685 O O . LEU A 1 89 ? -6.618 -25.487 22.040 1.00 83.12 89 LEU A O 1
ATOM 689 N N . GLU A 1 90 ? -4.691 -26.162 22.958 1.00 85.94 90 GLU A N 1
ATOM 690 C CA . GLU A 1 90 ? -4.800 -27.544 22.488 1.00 85.94 90 GLU A CA 1
ATOM 691 C C . GLU A 1 90 ? -5.916 -28.307 23.207 1.00 85.94 90 GLU A C 1
ATOM 693 O O . GLU A 1 90 ? -6.733 -28.953 22.547 1.00 85.94 90 GLU A O 1
ATOM 698 N N . ALA A 1 91 ? -6.031 -28.165 24.531 1.00 82.56 91 ALA A N 1
ATOM 699 C CA . ALA A 1 91 ? -7.062 -28.826 25.337 1.00 82.56 91 ALA A CA 1
ATOM 700 C C . ALA A 1 91 ? -8.505 -28.451 24.930 1.00 82.56 91 ALA A C 1
ATOM 702 O O . ALA A 1 91 ? -9.464 -29.197 25.197 1.00 82.56 91 ALA A O 1
ATOM 703 N N . VAL A 1 92 ? -8.675 -27.300 24.273 1.00 78.75 92 VAL A N 1
ATOM 704 C CA . VAL A 1 92 ? -9.973 -26.768 23.826 1.00 78.75 92 VAL A CA 1
ATOM 705 C C . VAL A 1 92 ? -10.185 -26.848 22.314 1.00 78.75 92 VAL A C 1
ATOM 707 O O . VAL A 1 92 ? -11.277 -26.533 21.835 1.00 78.75 92 VAL A O 1
ATOM 710 N N . ARG A 1 93 ? -9.185 -27.312 21.555 1.00 81.06 93 ARG A N 1
ATOM 711 C CA . ARG A 1 93 ? -9.255 -27.440 20.095 1.00 81.06 93 ARG A CA 1
ATOM 712 C C . ARG A 1 93 ? -10.460 -28.293 19.678 1.00 81.06 93 ARG A C 1
ATOM 714 O O . ARG A 1 93 ? -10.702 -29.370 20.215 1.00 81.06 93 ARG A O 1
ATOM 721 N N . GLY A 1 94 ? -11.224 -27.798 18.701 1.00 75.38 94 GLY A N 1
ATOM 722 C CA . GLY A 1 94 ? -12.404 -28.485 18.160 1.00 75.38 94 GLY A CA 1
ATOM 723 C C . GLY A 1 94 ? -13.660 -28.419 19.040 1.00 75.38 94 GLY A C 1
ATOM 724 O O . GLY A 1 94 ? -14.688 -28.969 18.651 1.00 75.38 94 GLY A O 1
ATOM 725 N N . LYS A 1 95 ? -13.618 -27.736 20.194 1.00 78.44 95 LYS A N 1
ATOM 726 C CA . LYS A 1 95 ? -14.784 -27.547 21.071 1.00 78.44 95 LYS A CA 1
ATOM 727 C C . LYS A 1 95 ? -15.423 -26.171 20.821 1.00 78.44 95 LYS A C 1
ATOM 729 O O . LYS A 1 95 ? -14.700 -25.186 20.683 1.00 78.44 95 LYS A O 1
ATOM 734 N N . PRO A 1 96 ? -16.763 -26.047 20.798 1.00 70.56 96 PRO A N 1
ATOM 735 C CA . PRO A 1 96 ? -17.462 -24.784 20.536 1.00 70.56 96 PRO A CA 1
ATOM 736 C C . PRO A 1 96 ? -17.516 -23.877 21.783 1.00 70.56 96 PRO A C 1
ATOM 738 O O . PRO A 1 96 ? -18.577 -23.391 22.170 1.00 70.56 96 PRO A O 1
ATOM 741 N N . ILE A 1 97 ? -16.376 -23.668 22.446 1.00 71.88 97 ILE A N 1
ATOM 742 C CA . ILE A 1 97 ? -16.279 -22.974 23.736 1.00 71.88 97 ILE A CA 1
ATOM 743 C C . ILE A 1 97 ? -15.463 -21.691 23.558 1.00 71.88 97 ILE A C 1
ATOM 745 O O . ILE A 1 97 ? -14.360 -21.720 23.025 1.00 71.88 97 ILE A O 1
ATOM 749 N N . ARG A 1 98 ? -16.013 -20.556 24.007 1.00 75.38 98 ARG A N 1
ATOM 750 C CA . ARG A 1 98 ? -15.373 -19.225 23.908 1.00 75.38 98 ARG A CA 1
ATOM 751 C C . ARG A 1 98 ? -14.885 -18.664 25.249 1.00 75.38 98 ARG A C 1
ATOM 753 O O . ARG A 1 98 ? -14.313 -17.579 25.280 1.00 75.38 98 ARG A O 1
ATOM 760 N N . ARG A 1 99 ? -15.172 -19.367 26.347 1.00 81.75 99 ARG A N 1
ATOM 761 C CA . ARG A 1 99 ? -14.873 -18.966 27.728 1.00 81.75 99 ARG A CA 1
ATOM 762 C C . ARG A 1 99 ? -14.377 -20.183 28.496 1.00 81.75 99 ARG A C 1
ATOM 764 O O . ARG A 1 99 ? -15.041 -21.216 28.488 1.00 81.75 99 ARG A O 1
ATOM 771 N N . PHE A 1 100 ? -13.241 -20.041 29.153 1.00 85.69 100 PHE A N 1
ATOM 772 C CA . PHE A 1 100 ? -12.528 -21.096 29.854 1.00 85.69 100 PHE A CA 1
ATOM 773 C C . PHE A 1 100 ? -12.448 -20.717 31.327 1.00 85.69 100 PHE A C 1
ATOM 775 O O . PHE A 1 100 ? -11.984 -19.628 31.668 1.00 85.69 100 PHE A O 1
ATOM 782 N N . LEU A 1 101 ? -12.931 -21.595 32.200 1.00 90.31 101 LEU A N 1
ATOM 783 C CA . LEU A 1 101 ? -12.814 -21.376 33.636 1.00 90.31 101 LEU A CA 1
ATOM 784 C C . LEU A 1 101 ? -11.445 -21.864 34.083 1.00 90.31 101 LEU A C 1
ATOM 786 O O . LEU A 1 101 ? -11.042 -22.969 33.738 1.00 90.31 101 LEU A O 1
ATOM 790 N N . VAL A 1 102 ? -10.732 -21.046 34.837 1.00 92.44 102 VAL A N 1
ATOM 791 C CA . VAL A 1 102 ? -9.413 -21.385 35.359 1.00 92.44 102 VAL A CA 1
ATOM 792 C C . VAL A 1 102 ? -9.566 -21.758 36.826 1.00 92.44 102 VAL A C 1
ATOM 794 O O . VAL A 1 102 ? -10.243 -21.052 37.578 1.00 92.44 102 VAL A O 1
ATOM 797 N N . VAL A 1 103 ? -9.001 -22.900 37.212 1.00 93.44 103 VAL A N 1
ATOM 798 C CA . VAL A 1 103 ? -9.110 -23.456 38.563 1.00 93.44 103 VAL A CA 1
ATOM 799 C C . VAL A 1 103 ? -7.742 -23.754 39.162 1.00 93.44 103 VAL A C 1
ATOM 801 O O . VAL A 1 103 ? -6.798 -24.087 38.447 1.00 93.44 103 VAL A O 1
ATOM 804 N N . ASN A 1 104 ? -7.648 -23.663 40.485 1.00 92.06 104 ASN A N 1
ATOM 805 C CA . ASN A 1 104 ? -6.475 -24.108 41.235 1.00 92.06 104 ASN A CA 1
ATOM 806 C C . ASN A 1 104 ? -6.447 -25.643 41.400 1.00 92.06 104 ASN A C 1
ATOM 808 O O . ASN A 1 104 ? -7.389 -26.345 41.023 1.00 92.06 104 ASN A O 1
ATOM 812 N N . ASP A 1 105 ? -5.403 -26.170 42.042 1.00 90.38 105 ASP A N 1
ATOM 813 C CA . ASP A 1 105 ? -5.238 -27.614 42.296 1.00 90.38 105 ASP A CA 1
ATOM 814 C C . ASP A 1 105 ? -6.340 -28.239 43.168 1.00 90.38 105 ASP A C 1
ATOM 816 O O . ASP A 1 105 ? -6.537 -29.454 43.165 1.00 90.38 105 ASP A O 1
ATOM 820 N N . LYS A 1 106 ? -7.094 -27.421 43.912 1.00 90.25 106 LYS A N 1
ATOM 821 C CA . LYS A 1 106 ? -8.250 -27.862 44.709 1.00 90.25 106 LYS A CA 1
ATOM 822 C C . LYS A 1 106 ? -9.554 -27.874 43.896 1.00 90.25 106 LYS A C 1
ATOM 824 O O . LYS A 1 106 ? -10.604 -28.263 44.419 1.00 90.25 106 LYS A O 1
ATOM 829 N N . GLY A 1 107 ? -9.498 -27.469 42.625 1.00 89.44 107 GLY A N 1
ATOM 830 C CA . GLY A 1 107 ? -10.644 -27.334 41.726 1.00 89.44 107 GLY A CA 1
ATOM 831 C C . GLY A 1 107 ? -11.498 -26.094 42.000 1.00 89.44 107 GLY A C 1
ATOM 832 O O . GLY A 1 107 ? -12.651 -26.038 41.572 1.00 89.44 107 GLY A O 1
ATOM 833 N N . GLU A 1 108 ? -10.973 -25.121 42.743 1.00 92.06 108 GLU A N 1
ATOM 834 C CA . GLU A 1 108 ? -11.663 -23.867 43.040 1.00 92.06 108 GLU A CA 1
ATOM 835 C C . GLU A 1 108 ? -11.389 -22.844 41.938 1.00 92.06 108 GLU A C 1
ATOM 837 O O . GLU A 1 108 ? -10.285 -22.769 41.400 1.00 92.06 108 GLU A O 1
ATOM 842 N N . LEU A 1 109 ? -12.396 -22.035 41.617 1.00 92.31 109 LEU A N 1
ATOM 843 C CA . LEU A 1 109 ? -12.336 -21.019 40.574 1.00 92.31 109 LEU A CA 1
ATOM 844 C C . LEU A 1 109 ? -11.320 -19.922 40.924 1.00 92.31 109 LEU A C 1
ATOM 846 O O . LEU A 1 109 ? -11.536 -19.139 41.858 1.00 92.31 109 LEU A O 1
ATOM 850 N N . SER A 1 110 ? -10.259 -19.834 40.127 1.00 90.50 110 SER A N 1
ATOM 851 C CA . SER A 1 110 ? -9.188 -18.846 40.263 1.00 90.50 110 SER A CA 1
ATOM 852 C C . SER A 1 110 ? -9.165 -17.803 39.144 1.00 90.50 110 SER A C 1
ATOM 854 O O . SER A 1 110 ? -8.585 -16.733 39.329 1.00 90.50 110 SER A O 1
ATOM 856 N N . GLY A 1 111 ? -9.845 -18.050 38.020 1.00 90.06 111 GLY A N 1
ATOM 857 C CA . GLY A 1 111 ? -9.966 -17.060 36.955 1.00 90.06 111 GLY A CA 1
ATOM 858 C C . GLY A 1 111 ? -10.921 -17.441 35.828 1.00 90.06 111 GLY A C 1
ATOM 859 O O . GLY A 1 111 ? -11.505 -18.524 35.805 1.00 90.06 111 GLY A O 1
ATOM 860 N N . ILE A 1 112 ? -11.073 -16.530 34.873 1.00 88.75 112 ILE A N 1
ATOM 861 C CA . ILE A 1 112 ? -11.720 -16.779 33.585 1.00 88.75 112 ILE A CA 1
ATOM 862 C C . ILE A 1 112 ? -10.810 -16.283 32.464 1.00 88.75 112 ILE A C 1
ATOM 864 O O . ILE A 1 112 ? -10.127 -15.268 32.604 1.00 88.75 112 ILE A O 1
ATOM 868 N N . PHE A 1 113 ? -10.787 -17.024 31.366 1.00 85.06 113 PHE A N 1
ATOM 869 C CA . PHE A 1 113 ? -9.991 -16.724 30.185 1.00 85.06 113 PHE A CA 1
ATOM 870 C C . PHE A 1 113 ? -10.869 -16.882 28.940 1.00 85.06 113 PHE A C 1
ATOM 872 O O . PHE A 1 113 ? -11.683 -17.803 28.876 1.00 85.06 113 PHE A O 1
ATOM 879 N N . THR A 1 114 ? -10.771 -15.988 27.962 1.00 81.19 114 THR A N 1
ATOM 880 C CA . THR A 1 114 ? -11.639 -15.973 26.772 1.00 81.19 114 THR A CA 1
ATOM 881 C C . THR A 1 114 ? -10.834 -16.005 25.478 1.00 81.19 114 THR A C 1
ATOM 883 O O . THR A 1 114 ? -9.624 -15.799 25.474 1.00 81.19 114 THR A O 1
ATOM 886 N N . LEU A 1 115 ? -11.499 -16.266 24.348 1.00 74.38 115 LEU A N 1
ATOM 887 C CA . LEU A 1 115 ? -10.839 -16.197 23.039 1.00 74.38 115 LEU A CA 1
ATOM 888 C C . LEU A 1 115 ? -10.363 -14.771 22.698 1.00 74.38 115 LEU A C 1
ATOM 890 O O . LEU A 1 115 ? -9.347 -14.617 22.025 1.00 74.38 115 LEU A O 1
ATOM 894 N N . ASP A 1 116 ? -11.057 -13.742 23.184 1.00 71.62 116 ASP A N 1
ATOM 895 C CA . ASP A 1 116 ? -10.652 -12.348 22.976 1.00 71.62 116 ASP A CA 1
ATOM 896 C C . ASP A 1 116 ? -9.343 -12.048 23.728 1.00 71.62 116 ASP A C 1
ATOM 898 O O . ASP A 1 116 ? -8.449 -11.406 23.176 1.00 71.62 116 ASP A O 1
ATOM 902 N N . ASP A 1 117 ? -9.166 -12.620 24.927 1.00 75.50 117 ASP A N 1
ATOM 903 C CA . ASP A 1 117 ? -7.906 -12.539 25.680 1.00 75.50 117 ASP A CA 1
ATOM 904 C C . ASP A 1 117 ? -6.753 -13.238 24.935 1.00 75.50 117 ASP A C 1
ATOM 906 O O . ASP A 1 117 ? -5.628 -12.741 24.917 1.00 75.50 117 ASP A O 1
ATOM 910 N N . VAL A 1 118 ? -7.025 -14.367 24.267 1.00 74.19 118 VAL A N 1
ATOM 911 C CA . VAL A 1 118 ? -6.043 -15.067 23.413 1.00 74.19 118 VAL A CA 1
ATOM 912 C C . VAL A 1 118 ? -5.614 -14.182 22.246 1.00 74.19 118 VAL A C 1
ATOM 914 O O . VAL A 1 118 ? -4.419 -14.045 21.992 1.00 74.19 118 VAL A O 1
ATOM 917 N N . MET A 1 119 ? -6.574 -13.580 21.540 1.00 69.00 119 MET A N 1
ATOM 918 C CA . MET A 1 119 ? -6.294 -12.690 20.409 1.00 69.00 119 MET A CA 1
ATOM 919 C C . MET A 1 119 ? -5.479 -11.472 20.844 1.00 69.00 119 MET A C 1
ATOM 921 O O . MET A 1 119 ? -4.520 -11.106 20.165 1.00 69.00 119 MET A O 1
ATOM 925 N N . TYR A 1 120 ? -5.820 -10.882 21.992 1.00 69.62 120 TYR A N 1
ATOM 926 C CA . TYR A 1 120 ? -5.071 -9.776 22.578 1.00 69.62 120 TYR A CA 1
ATOM 927 C C . TYR A 1 120 ? -3.628 -10.172 22.912 1.00 69.62 120 TYR A C 1
ATOM 929 O O . TYR A 1 120 ? -2.693 -9.469 22.532 1.00 69.62 120 TYR A O 1
ATOM 937 N N . LEU A 1 121 ? -3.432 -11.317 23.575 1.00 70.69 121 LEU A N 1
ATOM 938 C CA . LEU A 1 121 ? -2.100 -11.797 23.944 1.00 70.69 121 LEU A CA 1
ATOM 939 C C . LEU A 1 121 ? -1.254 -12.113 22.712 1.00 70.69 121 LEU A C 1
ATOM 941 O O . LEU A 1 121 ? -0.133 -11.635 22.633 1.00 70.69 121 LEU A O 1
ATOM 945 N N . ILE A 1 122 ? -1.782 -12.839 21.721 1.00 72.69 122 ILE A N 1
ATOM 946 C CA . ILE A 1 122 ? -1.045 -13.119 20.478 1.00 72.69 122 ILE A CA 1
ATOM 947 C C . ILE A 1 122 ? -0.678 -11.813 19.766 1.00 72.69 122 ILE A C 1
ATOM 949 O O . ILE A 1 122 ? 0.455 -11.665 19.320 1.00 72.69 122 ILE A O 1
ATOM 953 N N . GLY A 1 123 ? -1.607 -10.856 19.689 1.00 64.19 123 GLY A N 1
ATOM 954 C CA . GLY A 1 123 ? -1.344 -9.545 19.097 1.00 64.19 123 GLY A CA 1
ATOM 955 C C . GLY A 1 123 ? -0.219 -8.794 19.810 1.00 64.19 123 GLY A C 1
ATOM 956 O O . GLY A 1 123 ? 0.671 -8.264 19.148 1.00 64.19 123 GLY A O 1
ATOM 957 N N . ARG A 1 124 ? -0.217 -8.800 21.148 1.00 69.81 124 ARG A N 1
ATOM 958 C CA . ARG A 1 124 ? 0.842 -8.182 21.955 1.00 69.81 124 ARG A CA 1
ATOM 959 C C . ARG A 1 124 ? 2.184 -8.884 21.772 1.00 69.81 124 ARG A C 1
ATOM 961 O O . ARG A 1 124 ? 3.163 -8.213 21.500 1.00 69.81 124 ARG A O 1
ATOM 968 N N . GLU A 1 125 ? 2.233 -10.212 21.852 1.00 68.19 125 GLU A N 1
ATOM 969 C CA . GLU A 1 125 ? 3.487 -10.961 21.686 1.00 68.19 125 GLU A CA 1
ATOM 970 C C . GLU A 1 125 ? 4.056 -10.790 20.264 1.00 68.19 125 GLU A C 1
ATOM 972 O O . GLU A 1 125 ? 5.264 -10.674 20.091 1.00 68.19 125 GLU A O 1
ATOM 977 N N . MET A 1 126 ? 3.205 -10.706 19.233 1.00 62.00 126 MET A N 1
ATOM 978 C CA . MET A 1 126 ? 3.643 -10.373 17.870 1.00 62.00 126 MET A CA 1
ATOM 979 C C . MET A 1 126 ? 4.160 -8.937 17.758 1.00 62.00 126 MET A C 1
ATOM 981 O O . MET A 1 126 ? 5.128 -8.699 17.039 1.00 62.00 126 MET A O 1
ATOM 985 N N . ALA A 1 127 ? 3.551 -7.990 18.474 1.00 51.38 127 ALA A N 1
ATOM 986 C CA . ALA A 1 127 ? 4.046 -6.621 18.554 1.00 51.38 127 ALA A CA 1
ATOM 987 C C . ALA A 1 127 ? 5.384 -6.544 19.306 1.00 51.38 127 ALA A C 1
ATOM 989 O O . ALA A 1 127 ? 6.278 -5.833 18.860 1.00 51.38 127 ALA A O 1
ATOM 990 N N . ASP A 1 128 ? 5.569 -7.307 20.384 1.00 60.25 128 ASP A N 1
ATOM 991 C CA . ASP A 1 128 ? 6.827 -7.376 21.135 1.00 60.25 128 ASP A CA 1
ATOM 992 C C . ASP A 1 128 ? 7.938 -8.001 20.282 1.00 60.25 128 ASP A C 1
ATOM 994 O O . ASP A 1 128 ? 9.043 -7.467 20.215 1.00 60.25 128 ASP A O 1
ATOM 998 N N . VAL A 1 129 ? 7.635 -9.078 19.547 1.00 56.66 129 VAL A N 1
ATOM 999 C CA . VAL A 1 129 ? 8.557 -9.662 18.560 1.00 56.66 129 VAL A CA 1
ATOM 1000 C C . VAL A 1 129 ? 8.905 -8.640 17.480 1.00 56.66 129 VAL A C 1
ATOM 1002 O O . VAL A 1 129 ? 10.083 -8.454 17.190 1.00 56.66 129 VAL A O 1
ATOM 1005 N N . ALA A 1 130 ? 7.921 -7.926 16.928 1.00 45.12 130 ALA A N 1
ATOM 1006 C CA . ALA A 1 130 ? 8.170 -6.858 15.963 1.00 45.12 130 ALA A CA 1
ATOM 1007 C C . ALA A 1 130 ? 9.038 -5.733 16.556 1.00 45.12 130 ALA A C 1
ATOM 1009 O O . ALA A 1 130 ? 9.953 -5.260 15.894 1.00 45.12 130 ALA A O 1
ATOM 1010 N N . SER A 1 131 ? 8.820 -5.368 17.819 1.00 44.50 131 SER A N 1
ATOM 1011 C CA . SER A 1 131 ? 9.581 -4.337 18.537 1.00 44.50 131 SER A CA 1
ATOM 1012 C C . SER A 1 131 ? 11.028 -4.762 18.788 1.00 44.50 131 SER A C 1
ATOM 1014 O O . SER A 1 131 ? 11.944 -3.962 18.643 1.00 44.50 131 SER A O 1
ATOM 1016 N N . ILE A 1 132 ? 11.265 -6.031 19.132 1.00 53.88 132 ILE A N 1
ATOM 1017 C CA . ILE A 1 132 ? 12.616 -6.591 19.280 1.00 53.88 132 ILE A CA 1
ATOM 1018 C C . ILE A 1 132 ? 13.306 -6.662 17.917 1.00 53.88 132 ILE A C 1
ATOM 1020 O O . ILE A 1 132 ? 14.467 -6.284 17.804 1.00 53.88 132 ILE A O 1
ATOM 1024 N N . MET A 1 133 ? 12.587 -7.062 16.866 1.00 42.75 133 MET A N 1
ATOM 1025 C CA . MET A 1 133 ? 13.093 -7.014 15.492 1.00 42.75 133 MET A CA 1
ATOM 1026 C C . MET A 1 133 ? 13.418 -5.580 15.045 1.00 42.75 133 MET A C 1
ATOM 1028 O O . MET A 1 133 ? 14.352 -5.387 14.273 1.00 42.75 133 MET A O 1
ATOM 1032 N N . GLU A 1 134 ? 12.688 -4.575 15.535 1.00 39.19 134 GLU A N 1
ATOM 1033 C CA . GLU A 1 134 ? 12.974 -3.151 15.316 1.00 39.19 134 GLU A CA 1
ATOM 1034 C C . GLU A 1 134 ? 14.157 -2.637 16.156 1.00 39.19 134 GLU A C 1
ATOM 1036 O O . GLU A 1 134 ? 14.896 -1.777 15.687 1.00 39.19 134 GLU A O 1
ATOM 1041 N N . LEU A 1 135 ? 14.368 -3.164 17.367 1.00 41.84 135 LEU A N 1
ATOM 1042 C CA . LEU A 1 135 ? 15.474 -2.794 18.265 1.00 41.84 135 LEU A CA 1
ATOM 1043 C C . LEU A 1 135 ? 16.803 -3.473 17.900 1.00 41.84 135 LEU A C 1
ATOM 1045 O O . LEU A 1 135 ? 17.864 -2.890 18.117 1.00 41.84 135 LEU A O 1
ATOM 1049 N N . GLU A 1 136 ? 16.760 -4.684 17.341 1.00 36.00 136 GLU A N 1
ATOM 1050 C CA . GLU A 1 136 ? 17.922 -5.359 16.747 1.00 36.00 136 GLU A CA 1
ATOM 1051 C C . GLU A 1 136 ? 18.200 -4.898 15.307 1.00 36.00 136 GLU A C 1
ATOM 1053 O O . GLU A 1 136 ? 19.246 -5.229 14.739 1.00 36.00 136 GLU A O 1
ATOM 1058 N N . ALA A 1 137 ? 17.303 -4.110 14.705 1.00 31.03 137 ALA A N 1
ATOM 1059 C CA . ALA A 1 137 ? 17.564 -3.501 13.413 1.00 31.03 137 ALA A CA 1
ATOM 1060 C C . ALA A 1 137 ? 18.612 -2.378 13.568 1.00 31.03 137 ALA A C 1
ATOM 1062 O O . ALA A 1 137 ? 18.419 -1.454 14.363 1.00 31.03 137 ALA A O 1
ATOM 1063 N N . PRO A 1 138 ? 19.726 -2.405 12.809 1.00 33.66 138 PRO A N 1
ATOM 1064 C CA . PRO A 1 138 ? 20.666 -1.290 12.783 1.00 33.66 138 PRO A CA 1
ATOM 1065 C C . PRO A 1 138 ? 19.961 0.015 12.349 1.00 33.66 138 PRO A C 1
ATOM 1067 O O . PRO A 1 138 ? 18.919 -0.043 11.692 1.00 33.66 138 PRO A O 1
ATOM 1070 N N . PRO A 1 139 ? 20.520 1.204 12.663 1.00 36.44 139 PRO A N 1
ATOM 1071 C CA . PRO A 1 139 ? 19.891 2.515 12.425 1.00 36.44 139 PRO A CA 1
ATOM 1072 C C . PRO A 1 139 ? 19.609 2.859 10.947 1.00 36.44 139 PRO A C 1
ATOM 1074 O O . PRO A 1 139 ? 19.063 3.917 10.646 1.00 36.44 139 PRO A O 1
ATOM 1077 N N . GLU A 1 140 ? 19.908 1.953 10.022 1.00 36.94 140 GLU A N 1
ATOM 1078 C CA . GLU A 1 140 ? 19.406 1.948 8.658 1.00 36.94 140 GLU A CA 1
ATOM 1079 C C . GLU A 1 140 ? 18.594 0.665 8.486 1.00 36.94 140 GLU A C 1
ATOM 1081 O O . GLU A 1 140 ? 19.146 -0.433 8.576 1.00 36.94 140 GLU A O 1
ATOM 1086 N N . ARG A 1 141 ? 17.283 0.776 8.224 1.00 39.22 141 ARG A N 1
ATOM 1087 C CA . ARG A 1 141 ? 16.500 -0.371 7.735 1.00 39.22 141 ARG A CA 1
ATOM 1088 C C . ARG A 1 141 ? 17.330 -1.063 6.648 1.00 39.22 141 ARG A C 1
ATOM 1090 O O . ARG A 1 141 ? 17.699 -0.366 5.696 1.00 39.22 141 ARG A O 1
ATOM 1097 N N . PRO A 1 142 ? 17.592 -2.385 6.695 1.00 40.81 142 PRO A N 1
ATOM 1098 C CA . PRO A 1 142 ? 18.001 -3.052 5.477 1.00 40.81 142 PRO A CA 1
ATOM 1099 C C . PRO A 1 142 ? 16.838 -2.821 4.524 1.00 40.81 142 PRO A C 1
ATOM 1101 O O . PRO A 1 142 ? 15.709 -3.240 4.794 1.00 40.81 142 PRO A O 1
ATOM 1104 N N . ALA A 1 143 ? 17.081 -2.045 3.469 1.00 52.38 143 ALA A N 1
ATOM 1105 C CA . ALA A 1 143 ? 16.062 -1.810 2.472 1.00 52.38 143 ALA A CA 1
ATOM 1106 C C . ALA A 1 143 ? 15.502 -3.181 2.047 1.00 52.38 143 ALA A C 1
ATOM 1108 O O . ALA A 1 143 ? 16.224 -4.196 2.071 1.00 52.38 143 ALA A O 1
ATOM 1109 N N . SER A 1 144 ? 14.211 -3.233 1.701 1.00 67.12 144 SER A N 1
ATOM 1110 C CA . SER A 1 144 ? 13.639 -4.419 1.050 1.00 67.12 144 SER A CA 1
ATOM 1111 C C . SER A 1 144 ? 14.621 -4.916 -0.019 1.00 67.12 144 SER A C 1
ATOM 1113 O O . SER A 1 144 ? 15.411 -4.123 -0.528 1.00 67.12 144 SER A O 1
ATOM 1115 N N . LEU A 1 145 ? 14.656 -6.214 -0.342 1.00 69.38 145 LEU A N 1
ATOM 1116 C CA . LEU A 1 145 ? 15.583 -6.719 -1.373 1.00 69.38 145 LEU A CA 1
ATOM 1117 C C . LEU A 1 145 ? 15.582 -5.810 -2.621 1.00 69.38 145 LEU A C 1
ATOM 1119 O O . LEU A 1 145 ? 16.637 -5.398 -3.091 1.00 69.38 145 LEU A O 1
ATOM 1123 N N . GLU A 1 146 ? 14.388 -5.392 -3.033 1.00 69.94 146 GLU A N 1
ATOM 1124 C CA . GLU A 1 146 ? 14.136 -4.398 -4.074 1.00 69.94 146 GLU A CA 1
ATOM 1125 C C . GLU A 1 146 ? 14.753 -3.025 -3.776 1.00 69.94 146 GLU A C 1
ATOM 1127 O O . GLU A 1 146 ? 15.480 -2.499 -4.611 1.00 69.94 146 GLU A O 1
ATOM 1132 N N . GLY A 1 147 ? 14.546 -2.456 -2.586 1.00 72.56 147 GLY A N 1
ATOM 1133 C CA . GLY A 1 147 ? 15.155 -1.183 -2.197 1.00 72.56 147 GLY A CA 1
ATOM 1134 C C . GLY A 1 147 ? 16.687 -1.237 -2.098 1.00 72.56 147 GLY A C 1
ATOM 1135 O O . GLY A 1 147 ? 17.355 -0.270 -2.461 1.00 72.56 147 GLY A O 1
ATOM 1136 N N . ARG A 1 148 ? 17.272 -2.372 -1.681 1.00 81.69 148 ARG A N 1
ATOM 1137 C CA . ARG A 1 148 ? 18.731 -2.597 -1.707 1.00 81.69 148 ARG A CA 1
ATOM 1138 C C . ARG A 1 148 ? 19.246 -2.645 -3.139 1.00 81.69 148 ARG A C 1
ATOM 1140 O O . ARG A 1 148 ? 20.224 -1.970 -3.448 1.00 81.69 148 ARG A O 1
ATOM 1147 N N . ASN A 1 149 ? 18.570 -3.389 -4.011 1.00 87.25 149 ASN A N 1
ATOM 1148 C CA . ASN A 1 149 ? 18.924 -3.476 -5.424 1.00 87.25 149 ASN A CA 1
ATOM 1149 C C . ASN A 1 149 ? 18.801 -2.102 -6.102 1.00 87.25 149 ASN A C 1
ATOM 1151 O O . ASN A 1 149 ? 19.703 -1.686 -6.825 1.00 87.25 149 ASN A O 1
ATOM 1155 N N . GLN A 1 150 ? 17.737 -1.347 -5.817 1.00 84.50 150 GLN A N 1
ATOM 1156 C CA . GLN A 1 150 ? 17.527 0.003 -6.344 1.00 84.50 150 GLN A CA 1
ATOM 1157 C C . GLN A 1 150 ? 18.624 0.971 -5.878 1.00 84.50 150 GLN A C 1
ATOM 1159 O O . GLN A 1 150 ? 19.151 1.739 -6.685 1.00 84.50 150 GLN A O 1
ATOM 1164 N N . ALA A 1 151 ? 19.011 0.920 -4.599 1.00 88.12 151 ALA A N 1
ATOM 1165 C CA . ALA A 1 151 ? 20.109 1.722 -4.061 1.00 88.12 151 ALA A CA 1
ATOM 1166 C C . ALA A 1 151 ? 21.457 1.346 -4.698 1.00 88.12 151 ALA A C 1
ATOM 1168 O O . ALA A 1 151 ? 22.227 2.229 -5.078 1.00 88.12 151 ALA A O 1
ATOM 1169 N N . ALA A 1 152 ? 21.722 0.050 -4.879 1.00 93.00 152 ALA A N 1
ATOM 1170 C CA . ALA A 1 152 ? 22.917 -0.440 -5.557 1.00 93.00 152 ALA A CA 1
ATOM 1171 C C . ALA A 1 152 ? 22.971 0.027 -7.024 1.00 93.00 152 ALA A C 1
ATOM 1173 O O . ALA A 1 152 ? 23.991 0.559 -7.459 1.00 93.00 152 ALA A O 1
ATOM 1174 N N . ALA A 1 153 ? 21.859 -0.074 -7.758 1.00 92.62 153 ALA A N 1
ATOM 1175 C CA . ALA A 1 153 ? 21.731 0.406 -9.132 1.00 92.62 153 ALA A CA 1
ATOM 1176 C C . ALA A 1 153 ? 21.980 1.922 -9.245 1.00 92.62 153 ALA A C 1
ATOM 1178 O O . ALA A 1 153 ? 22.756 2.363 -10.093 1.00 92.62 153 ALA A O 1
ATOM 1179 N N . ARG A 1 154 ? 21.395 2.726 -8.345 1.00 94.12 154 ARG A N 1
ATOM 1180 C CA . ARG A 1 154 ? 21.656 4.175 -8.272 1.00 94.12 154 ARG A CA 1
ATOM 1181 C C . ARG A 1 154 ? 23.124 4.468 -7.993 1.00 94.12 154 ARG A C 1
ATOM 1183 O O . ARG A 1 154 ? 23.714 5.312 -8.662 1.00 94.12 154 ARG A O 1
ATOM 1190 N N . ARG A 1 155 ? 23.739 3.730 -7.064 1.00 95.00 155 ARG A N 1
ATOM 1191 C CA . ARG A 1 155 ? 25.151 3.895 -6.703 1.00 95.00 155 ARG A CA 1
ATOM 1192 C C . ARG A 1 155 ? 26.089 3.622 -7.881 1.00 95.00 155 ARG A C 1
ATOM 1194 O O . ARG A 1 155 ? 27.067 4.351 -8.031 1.00 95.00 155 ARG A O 1
ATOM 1201 N N . ILE A 1 156 ? 25.784 2.649 -8.746 1.00 96.50 156 ILE A N 1
ATOM 1202 C CA . ILE A 1 156 ? 26.561 2.396 -9.975 1.00 96.50 156 ILE A CA 1
ATOM 1203 C C . ILE A 1 156 ? 26.651 3.670 -10.829 1.00 96.50 156 ILE A C 1
ATOM 1205 O O . ILE A 1 156 ? 27.739 4.056 -11.256 1.00 96.50 156 ILE A O 1
ATOM 1209 N N . ILE A 1 157 ? 25.533 4.365 -11.029 1.00 95.62 157 ILE A N 1
ATOM 1210 C CA . ILE A 1 157 ? 25.483 5.579 -11.850 1.00 95.62 157 ILE A CA 1
ATOM 1211 C C . ILE A 1 157 ? 26.041 6.797 -11.102 1.00 95.62 157 ILE A C 1
ATOM 1213 O O . ILE A 1 157 ? 26.889 7.519 -11.622 1.00 95.62 157 ILE A O 1
ATOM 1217 N N . GLU A 1 158 ? 25.581 7.049 -9.880 1.00 95.25 158 GLU A N 1
ATOM 1218 C CA . GLU A 1 158 ? 25.897 8.269 -9.135 1.00 95.25 158 GLU A CA 1
ATOM 1219 C C . GLU A 1 158 ? 27.350 8.299 -8.642 1.00 95.25 158 GLU A C 1
ATOM 1221 O O . GLU A 1 158 ? 28.028 9.319 -8.782 1.00 95.25 158 GLU A O 1
ATOM 1226 N N . GLU A 1 159 ? 27.855 7.189 -8.101 1.00 96.19 159 GLU A N 1
ATOM 1227 C CA . GLU A 1 159 ? 29.245 7.085 -7.652 1.00 96.19 159 GLU A CA 1
ATOM 1228 C C . GLU A 1 159 ? 30.163 6.684 -8.806 1.00 96.19 159 GLU A C 1
ATOM 1230 O O . GLU A 1 159 ? 31.159 7.360 -9.073 1.00 96.19 159 GLU A O 1
ATOM 1235 N N . GLY A 1 160 ? 29.815 5.620 -9.531 1.00 96.38 160 GLY A N 1
ATOM 1236 C CA . GLY A 1 160 ? 30.654 5.092 -10.603 1.00 96.38 160 GLY A CA 1
ATOM 1237 C C . GLY A 1 160 ? 30.761 6.044 -11.791 1.00 96.38 160 GLY A C 1
ATOM 1238 O O . GLY A 1 160 ? 31.840 6.571 -12.063 1.00 96.38 160 GLY A O 1
ATOM 1239 N N . LEU A 1 161 ? 29.658 6.279 -12.503 1.00 94.81 161 LEU A N 1
ATOM 1240 C CA . LEU A 1 161 ? 29.675 7.049 -13.752 1.00 94.81 161 LEU A CA 1
ATOM 1241 C C . LEU A 1 161 ? 29.850 8.557 -13.499 1.00 94.81 161 LEU A C 1
ATOM 1243 O O . LEU A 1 161 ? 30.761 9.189 -14.042 1.00 94.81 161 LEU A O 1
ATOM 1247 N N . ASN A 1 162 ? 29.020 9.134 -12.628 1.00 94.94 162 ASN A N 1
ATOM 1248 C CA . ASN A 1 162 ? 28.951 10.581 -12.396 1.00 94.94 162 ASN A CA 1
ATOM 1249 C C . ASN A 1 162 ? 30.093 11.134 -11.543 1.00 94.94 162 ASN A C 1
ATOM 1251 O O . ASN A 1 162 ? 30.583 12.231 -11.830 1.00 94.94 162 ASN A O 1
ATOM 1255 N N . LYS A 1 163 ? 30.565 10.407 -10.522 1.00 94.75 163 LYS A N 1
ATOM 1256 C CA . LYS A 1 163 ? 31.699 10.846 -9.682 1.00 94.75 163 LYS A CA 1
ATOM 1257 C C . LYS A 1 163 ? 33.030 10.200 -10.064 1.00 94.75 163 LYS A C 1
ATOM 1259 O O . LYS A 1 163 ? 34.072 10.776 -9.762 1.00 94.75 163 LYS A O 1
ATOM 1264 N N . GLY A 1 164 ? 33.020 9.081 -10.793 1.00 93.44 164 GLY A N 1
ATOM 1265 C CA . GLY A 1 164 ? 34.244 8.367 -11.168 1.00 93.44 164 GLY A CA 1
ATOM 1266 C C . GLY A 1 164 ? 34.818 7.558 -10.010 1.00 93.44 164 GLY A C 1
ATOM 1267 O O . GLY A 1 164 ? 35.991 7.192 -10.034 1.00 93.44 164 GLY A O 1
ATOM 1268 N N . ASN A 1 165 ? 34.012 7.305 -8.980 1.00 96.12 165 ASN A N 1
ATOM 1269 C CA . ASN A 1 165 ? 34.386 6.530 -7.812 1.00 96.12 165 ASN A CA 1
ATOM 1270 C C . ASN A 1 165 ? 34.296 5.034 -8.146 1.00 96.12 165 ASN A C 1
ATOM 1272 O O . ASN A 1 165 ? 33.338 4.348 -7.795 1.00 96.12 165 ASN A O 1
ATOM 1276 N N . LEU A 1 166 ? 35.300 4.528 -8.865 1.00 95.00 166 LEU A N 1
ATOM 1277 C CA . LEU A 1 166 ? 35.333 3.137 -9.328 1.00 95.00 166 LEU A CA 1
ATOM 1278 C C . LEU A 1 166 ? 35.395 2.122 -8.177 1.00 95.00 166 LEU A C 1
ATOM 1280 O O . LEU A 1 166 ? 34.936 0.998 -8.350 1.00 95.00 166 LEU A O 1
ATOM 1284 N N . ALA A 1 167 ? 35.916 2.518 -7.011 1.00 93.69 167 ALA A N 1
ATOM 1285 C CA . ALA A 1 167 ? 35.947 1.670 -5.820 1.00 93.69 167 ALA A CA 1
ATOM 1286 C C . ALA A 1 167 ? 34.532 1.348 -5.313 1.00 93.69 167 ALA A C 1
ATOM 1288 O O . ALA A 1 167 ? 34.270 0.231 -4.879 1.00 93.69 167 ALA A O 1
ATOM 1289 N N . ALA A 1 168 ? 33.581 2.280 -5.458 1.00 92.50 168 ALA A N 1
ATOM 1290 C CA . ALA A 1 168 ? 32.187 2.020 -5.103 1.00 92.50 168 ALA A CA 1
ATOM 1291 C C . ALA A 1 168 ? 31.567 0.885 -5.937 1.00 92.50 168 ALA A C 1
ATOM 1293 O O . ALA A 1 168 ? 30.661 0.210 -5.455 1.00 92.50 168 ALA A O 1
ATOM 1294 N N . LEU A 1 169 ? 32.058 0.641 -7.159 1.00 95.69 169 LEU A N 1
ATOM 1295 C CA . LEU A 1 169 ? 31.568 -0.446 -8.011 1.00 95.69 169 LEU A CA 1
ATOM 1296 C C . LEU A 1 169 ? 31.963 -1.831 -7.485 1.00 95.69 169 LEU A C 1
ATOM 1298 O O . LEU A 1 169 ? 31.278 -2.808 -7.780 1.00 95.69 169 LEU A O 1
ATOM 1302 N N . ASP A 1 170 ? 33.021 -1.936 -6.675 1.00 94.69 170 ASP A N 1
ATOM 1303 C CA . ASP A 1 170 ? 33.454 -3.214 -6.101 1.00 94.69 170 ASP A CA 1
ATOM 1304 C C . ASP A 1 170 ? 32.441 -3.793 -5.104 1.00 94.69 170 ASP A C 1
ATOM 1306 O O . ASP A 1 170 ? 32.294 -5.018 -4.965 1.00 94.69 170 ASP A O 1
ATOM 1310 N N . GLU A 1 171 ? 31.703 -2.899 -4.453 1.00 92.62 171 GLU A N 1
ATOM 1311 C CA . GLU A 1 171 ? 30.676 -3.220 -3.471 1.00 92.62 171 GLU A CA 1
ATOM 1312 C C . GLU A 1 171 ? 29.372 -3.685 -4.131 1.00 92.62 171 GLU A C 1
ATOM 1314 O O . GLU A 1 171 ? 28.735 -4.602 -3.618 1.00 92.62 171 GLU A O 1
ATOM 1319 N N . VAL A 1 172 ? 29.001 -3.103 -5.279 1.00 95.44 172 VAL A N 1
ATOM 1320 C CA . VAL A 1 172 ? 27.657 -3.251 -5.875 1.00 95.44 172 VAL A CA 1
ATOM 1321 C C . VAL A 1 172 ? 27.615 -4.014 -7.202 1.00 95.44 172 VAL A C 1
ATOM 1323 O O . VAL A 1 172 ? 26.529 -4.365 -7.652 1.00 95.44 172 VAL A O 1
ATOM 1326 N N . ILE A 1 173 ? 28.760 -4.312 -7.823 1.00 97.31 173 ILE A N 1
ATOM 1327 C CA . ILE A 1 173 ? 28.854 -5.130 -9.043 1.00 97.31 173 ILE A CA 1
ATOM 1328 C C . ILE A 1 173 ? 29.609 -6.426 -8.728 1.00 97.31 173 ILE A C 1
ATOM 1330 O O . ILE A 1 173 ? 30.669 -6.414 -8.092 1.00 97.31 173 ILE A O 1
ATOM 1334 N N . ALA A 1 174 ? 29.059 -7.562 -9.157 1.00 97.00 174 ALA A N 1
ATOM 1335 C CA . ALA A 1 174 ? 29.723 -8.853 -9.061 1.00 97.00 174 ALA A CA 1
ATOM 1336 C C . ALA A 1 174 ? 30.931 -8.906 -10.006 1.00 97.00 174 ALA A C 1
ATOM 1338 O O . ALA A 1 174 ? 30.908 -8.359 -11.105 1.00 97.00 174 ALA A O 1
ATOM 1339 N N . GLU A 1 175 ? 31.997 -9.592 -9.595 1.00 95.38 175 GLU A N 1
ATOM 1340 C CA . GLU A 1 175 ? 33.231 -9.675 -10.386 1.00 95.38 175 GLU A CA 1
ATOM 1341 C C . GLU A 1 175 ? 32.976 -10.217 -11.802 1.00 95.38 175 GLU A C 1
ATOM 1343 O O . GLU A 1 175 ? 33.465 -9.649 -12.776 1.00 95.38 175 GLU A O 1
ATOM 1348 N N . GLN A 1 176 ? 32.124 -11.240 -11.898 1.00 93.44 176 GLN A N 1
ATOM 1349 C CA . GLN A 1 176 ? 31.750 -11.941 -13.129 1.00 93.44 176 GLN A CA 1
ATOM 1350 C C . GLN A 1 176 ? 30.441 -11.413 -13.752 1.00 93.44 176 GLN A C 1
ATOM 1352 O O . GLN A 1 176 ? 29.688 -12.192 -14.330 1.00 93.44 176 GLN A O 1
ATOM 1357 N N . LEU A 1 177 ? 30.133 -10.117 -13.601 1.00 95.62 177 LEU A N 1
ATOM 1358 C CA . LEU A 1 177 ? 28.985 -9.485 -14.267 1.00 95.62 177 LEU A CA 1
ATOM 1359 C C . LEU A 1 177 ? 28.963 -9.836 -15.764 1.00 95.62 177 LEU A C 1
ATOM 1361 O O . LEU A 1 177 ? 29.945 -9.599 -16.469 1.00 95.62 177 LEU A O 1
ATOM 1365 N N . VAL A 1 178 ? 27.825 -10.322 -16.253 1.00 89.06 178 VAL A N 1
ATOM 1366 C CA . VAL A 1 178 ? 27.579 -10.434 -17.694 1.00 89.06 178 VAL A CA 1
ATOM 1367 C C . VAL A 1 178 ? 26.930 -9.140 -18.173 1.00 89.06 178 VAL A C 1
ATOM 1369 O O . VAL A 1 178 ? 25.796 -8.835 -17.808 1.00 89.06 178 VAL A O 1
ATOM 1372 N N . ASP A 1 179 ? 27.654 -8.361 -18.967 1.00 84.19 179 ASP A N 1
ATOM 1373 C CA . ASP A 1 179 ? 27.165 -7.096 -19.511 1.00 84.19 179 ASP A CA 1
ATOM 1374 C C . ASP A 1 179 ? 26.980 -7.215 -21.025 1.00 84.19 179 ASP A C 1
ATOM 1376 O O . ASP A 1 179 ? 27.937 -7.374 -21.791 1.00 84.19 179 ASP A O 1
ATOM 1380 N N . HIS A 1 180 ? 25.717 -7.166 -21.439 1.00 74.94 180 HIS A N 1
ATOM 1381 C CA . HIS A 1 180 ? 25.290 -7.356 -22.821 1.00 74.94 180 HIS A CA 1
ATOM 1382 C C . HIS A 1 180 ? 25.408 -6.083 -23.673 1.00 74.94 180 HIS A C 1
ATOM 1384 O O . HIS A 1 180 ? 25.204 -6.165 -24.881 1.00 74.94 180 HIS A O 1
ATOM 1390 N N . ASP A 1 181 ? 25.739 -4.933 -23.074 1.00 70.38 181 ASP A N 1
ATOM 1391 C CA . ASP A 1 181 ? 25.863 -3.636 -23.763 1.00 70.38 181 ASP A CA 1
ATOM 1392 C C . ASP A 1 181 ? 27.296 -3.069 -23.710 1.00 70.38 181 ASP A C 1
ATOM 1394 O O . ASP A 1 181 ? 27.540 -1.902 -24.022 1.00 70.38 181 ASP A O 1
ATOM 1398 N N . LEU A 1 182 ? 28.289 -3.888 -23.330 1.00 74.88 182 LEU A N 1
ATOM 1399 C CA . LEU A 1 182 ? 29.691 -3.471 -23.385 1.00 74.88 182 LEU A CA 1
ATOM 1400 C C . LEU A 1 182 ? 30.151 -3.251 -24.839 1.00 74.88 182 LEU A C 1
ATOM 1402 O O . LEU A 1 182 ? 30.017 -4.151 -25.675 1.00 74.88 182 LEU A O 1
ATOM 1406 N N . PRO A 1 183 ? 30.791 -2.104 -25.142 1.00 70.25 183 PRO A N 1
ATOM 1407 C CA . PRO A 1 183 ? 31.426 -1.883 -26.433 1.00 70.25 183 PRO A CA 1
ATOM 1408 C C . PRO A 1 183 ? 32.466 -2.964 -26.779 1.00 70.25 183 PRO A C 1
ATOM 1410 O O . PRO A 1 183 ? 33.209 -3.414 -25.897 1.00 70.25 183 PRO A O 1
ATOM 1413 N N . PRO A 1 184 ? 32.594 -3.341 -28.068 1.00 69.38 184 PRO A N 1
ATOM 1414 C CA . PRO A 1 184 ? 33.609 -4.289 -28.509 1.00 69.38 184 PRO A CA 1
ATOM 1415 C C . PRO A 1 184 ? 35.022 -3.882 -28.070 1.00 69.38 184 PRO A C 1
ATOM 1417 O O . PRO A 1 184 ? 35.430 -2.733 -28.228 1.00 69.38 184 PRO A O 1
ATOM 1420 N N . GLY A 1 185 ? 35.786 -4.847 -27.553 1.00 77.25 185 GLY A N 1
ATOM 1421 C CA . GLY A 1 185 ? 37.166 -4.644 -27.098 1.00 77.25 185 GLY A CA 1
ATOM 1422 C C . GLY A 1 185 ? 37.322 -4.401 -25.595 1.00 77.25 185 GLY A C 1
ATOM 1423 O O . GLY A 1 185 ? 38.451 -4.426 -25.109 1.00 77.25 185 GLY A O 1
ATOM 1424 N N . LEU A 1 186 ? 36.226 -4.226 -24.849 1.00 82.62 186 LEU A N 1
ATOM 1425 C CA . LEU A 1 186 ? 36.261 -4.231 -23.386 1.00 82.62 186 LEU A CA 1
ATOM 1426 C C . LEU A 1 186 ? 36.108 -5.657 -22.826 1.00 82.62 186 LEU A C 1
ATOM 1428 O O . LEU A 1 186 ? 35.372 -6.464 -23.400 1.00 82.62 186 LEU A O 1
ATOM 1432 N N . PRO A 1 187 ? 36.796 -5.993 -21.717 1.00 90.94 187 PRO A N 1
ATOM 1433 C CA . PRO A 1 187 ? 36.616 -7.282 -21.055 1.00 90.94 187 PRO A CA 1
ATOM 1434 C C . PRO A 1 187 ? 35.226 -7.373 -20.410 1.00 90.94 187 PRO A C 1
ATOM 1436 O O . PRO A 1 187 ? 34.693 -6.367 -19.960 1.00 90.94 187 PRO A O 1
ATOM 1439 N N . GLN A 1 188 ? 34.658 -8.578 -20.320 1.00 91.69 188 GLN A N 1
ATOM 1440 C CA . GLN A 1 188 ? 33.456 -8.829 -19.511 1.00 91.69 188 GLN A CA 1
ATOM 1441 C C . GLN A 1 188 ? 33.749 -8.691 -18.007 1.00 91.69 188 GLN A C 1
ATOM 1443 O O . GLN A 1 188 ? 34.909 -8.671 -17.584 1.00 91.69 188 GLN A O 1
ATOM 1448 N N . GLY A 1 189 ? 32.694 -8.619 -17.194 1.00 92.25 189 GLY A N 1
ATOM 1449 C CA . GLY A 1 189 ? 32.808 -8.457 -15.750 1.00 92.25 189 GLY A CA 1
ATOM 1450 C C . GLY A 1 189 ? 32.942 -7.004 -15.300 1.00 92.25 189 GLY A C 1
ATOM 1451 O O . GLY A 1 189 ? 32.968 -6.054 -16.087 1.00 92.25 189 GLY A O 1
ATOM 1452 N N . ARG A 1 190 ? 33.059 -6.825 -13.983 1.00 96.44 190 ARG A N 1
ATOM 1453 C CA . ARG A 1 190 ? 33.128 -5.504 -13.333 1.00 96.44 190 ARG A CA 1
ATOM 1454 C C . ARG A 1 190 ? 34.250 -4.611 -13.874 1.00 96.44 190 ARG A C 1
ATOM 1456 O O . ARG A 1 190 ? 34.086 -3.394 -13.949 1.00 96.44 190 ARG A O 1
ATOM 1463 N N . GLU A 1 191 ? 35.387 -5.196 -14.246 1.00 95.06 191 GLU A N 1
ATOM 1464 C CA . GLU A 1 191 ? 36.520 -4.440 -14.792 1.00 95.06 191 GLU A CA 1
ATOM 1465 C C . GLU A 1 191 ? 36.201 -3.818 -16.159 1.00 95.06 191 GLU A C 1
ATOM 1467 O O . GLU A 1 191 ? 36.635 -2.697 -16.432 1.00 95.06 191 GLU A O 1
ATOM 1472 N N . GLY A 1 192 ? 35.368 -4.472 -16.974 1.00 92.12 192 GLY A N 1
ATOM 1473 C CA . GLY A 1 192 ? 34.827 -3.899 -18.208 1.00 92.12 192 GLY A CA 1
ATOM 1474 C C . GLY A 1 192 ? 34.047 -2.616 -17.963 1.00 92.12 192 GLY A C 1
ATOM 1475 O O . GLY A 1 192 ? 34.314 -1.590 -18.589 1.00 92.12 192 GLY A O 1
ATOM 1476 N N . VAL A 1 193 ? 33.144 -2.645 -16.979 1.00 94.81 193 VAL A N 1
ATOM 1477 C CA . VAL A 1 193 ? 32.323 -1.488 -16.590 1.00 94.81 193 VAL A CA 1
ATOM 1478 C C . VAL A 1 193 ? 33.190 -0.333 -16.080 1.00 94.81 193 VAL A C 1
ATOM 1480 O O . VAL A 1 193 ? 32.997 0.817 -16.476 1.00 94.81 193 VAL A O 1
ATOM 1483 N N . LYS A 1 194 ? 34.205 -0.616 -15.251 1.00 96.50 194 LYS A N 1
ATOM 1484 C CA . LYS A 1 194 ? 35.154 0.409 -14.778 1.00 96.50 194 LYS A CA 1
ATOM 1485 C C . LYS A 1 194 ? 35.917 1.065 -15.929 1.00 96.50 194 LYS A C 1
ATOM 1487 O O . LYS A 1 194 ? 36.075 2.291 -15.945 1.00 96.50 194 LYS A O 1
ATOM 1492 N N . GLN A 1 195 ? 36.385 0.271 -16.894 1.00 93.12 195 GLN A N 1
ATOM 1493 C CA . GLN A 1 195 ? 37.074 0.786 -18.078 1.00 93.12 195 GLN A CA 1
ATOM 1494 C C . GLN A 1 195 ? 36.136 1.622 -18.951 1.00 93.12 195 GLN A C 1
ATOM 1496 O O . GLN A 1 195 ? 36.525 2.714 -19.372 1.00 93.12 195 GLN A O 1
ATOM 1501 N N . LEU A 1 196 ? 34.895 1.168 -19.152 1.00 89.56 196 LEU A N 1
ATOM 1502 C CA . LEU A 1 196 ? 33.859 1.912 -19.865 1.00 89.56 196 LEU A CA 1
ATOM 1503 C C . LEU A 1 196 ? 33.621 3.285 -19.224 1.00 89.56 196 LEU A C 1
ATOM 1505 O O . LEU A 1 196 ? 33.731 4.309 -19.899 1.00 89.56 196 LEU A O 1
ATOM 1509 N N . PHE A 1 197 ? 33.367 3.334 -17.914 1.00 94.69 197 PHE A N 1
ATOM 1510 C CA . PHE A 1 197 ? 33.103 4.591 -17.203 1.00 94.69 197 PHE A CA 1
ATOM 1511 C C . PHE A 1 197 ? 34.309 5.535 -17.232 1.00 94.69 197 PHE A C 1
ATOM 1513 O O . PHE A 1 197 ? 34.151 6.745 -17.403 1.00 94.69 197 PHE A O 1
ATOM 1520 N N . THR A 1 198 ? 35.524 4.991 -17.135 1.00 93.75 198 THR A N 1
ATOM 1521 C CA . THR A 1 198 ? 36.762 5.774 -17.258 1.00 93.75 198 THR A CA 1
ATOM 1522 C C . THR A 1 198 ? 36.885 6.409 -18.643 1.00 93.75 198 THR A C 1
ATOM 1524 O O . THR A 1 198 ? 37.170 7.605 -18.748 1.00 93.75 198 THR A O 1
ATOM 1527 N N . GLN A 1 199 ? 36.641 5.639 -19.708 1.00 89.31 199 GLN A N 1
ATOM 1528 C CA . GLN A 1 199 ? 36.688 6.148 -21.081 1.00 89.31 199 GLN A CA 1
ATOM 1529 C C . GLN A 1 199 ? 35.594 7.190 -21.335 1.00 89.31 199 GLN A C 1
ATOM 1531 O O . GLN A 1 199 ? 35.895 8.263 -21.856 1.00 89.31 199 GLN A O 1
ATOM 1536 N N . MET A 1 200 ? 34.363 6.940 -20.881 1.00 88.38 200 MET A N 1
ATOM 1537 C CA . MET A 1 200 ? 33.246 7.882 -21.003 1.00 88.38 200 MET A CA 1
ATOM 1538 C C . MET A 1 200 ? 33.544 9.219 -20.316 1.00 88.38 200 MET A C 1
ATOM 1540 O O . MET A 1 200 ? 33.394 10.273 -20.929 1.00 88.38 200 MET A O 1
ATOM 1544 N N . ARG A 1 201 ? 34.049 9.211 -19.077 1.00 93.44 201 ARG A N 1
ATOM 1545 C CA . ARG A 1 201 ? 34.411 10.449 -18.360 1.00 93.44 201 ARG A CA 1
ATOM 1546 C C . ARG A 1 201 ? 35.582 11.196 -18.996 1.00 93.44 201 ARG A C 1
ATOM 1548 O O . ARG A 1 201 ? 35.639 12.421 -18.931 1.00 93.44 201 ARG A O 1
ATOM 1555 N N . ARG A 1 202 ? 36.531 10.479 -19.606 1.00 92.50 202 ARG A N 1
ATOM 1556 C CA . ARG A 1 202 ? 37.642 11.101 -20.342 1.00 92.50 202 ARG A CA 1
ATOM 1557 C C . ARG A 1 202 ? 37.153 11.756 -21.634 1.00 92.50 202 ARG A C 1
ATOM 1559 O O . ARG A 1 202 ? 37.590 12.859 -21.957 1.00 92.50 202 ARG A O 1
ATOM 1566 N N . ALA A 1 203 ? 36.252 11.093 -22.355 1.00 88.00 203 ALA A N 1
ATOM 1567 C CA . ALA A 1 203 ? 35.648 11.602 -23.581 1.00 88.00 203 ALA A CA 1
ATOM 1568 C C . ALA A 1 203 ? 34.705 12.787 -23.335 1.00 88.00 203 ALA A C 1
ATOM 1570 O O . ALA A 1 203 ? 34.672 13.729 -24.131 1.00 88.00 203 ALA A O 1
ATOM 1571 N N . PHE A 1 204 ? 33.983 12.765 -22.215 1.00 91.88 204 PHE A N 1
ATOM 1572 C CA . PHE A 1 204 ? 33.014 13.773 -21.800 1.00 91.88 204 PHE A CA 1
ATOM 1573 C C . PHE A 1 204 ? 33.379 14.309 -20.404 1.00 91.88 204 PHE A C 1
ATOM 1575 O O . PHE A 1 204 ? 32.851 13.837 -19.399 1.00 91.88 204 PHE A O 1
ATOM 1582 N N . PRO A 1 205 ? 34.274 15.306 -20.295 1.00 92.94 205 PRO A N 1
ATOM 1583 C CA . PRO A 1 205 ? 34.685 15.851 -18.997 1.00 92.94 205 PRO A CA 1
ATOM 1584 C C . PRO A 1 205 ? 33.541 16.475 -18.179 1.00 92.94 205 PRO A C 1
ATOM 1586 O O . PRO A 1 205 ? 33.661 16.627 -16.968 1.00 92.94 205 PRO A O 1
ATOM 1589 N N . ASP A 1 206 ? 32.448 16.861 -18.841 1.00 92.25 206 ASP A N 1
ATOM 1590 C CA . ASP A 1 206 ? 31.205 17.394 -18.274 1.00 92.25 206 ASP A CA 1
ATOM 1591 C C . ASP A 1 206 ? 30.055 16.367 -18.288 1.00 92.25 206 ASP A C 1
ATOM 1593 O O . ASP A 1 206 ? 28.886 16.757 -18.264 1.00 92.25 206 ASP A O 1
ATOM 1597 N N . LEU A 1 207 ? 30.371 15.065 -18.352 1.00 92.19 207 L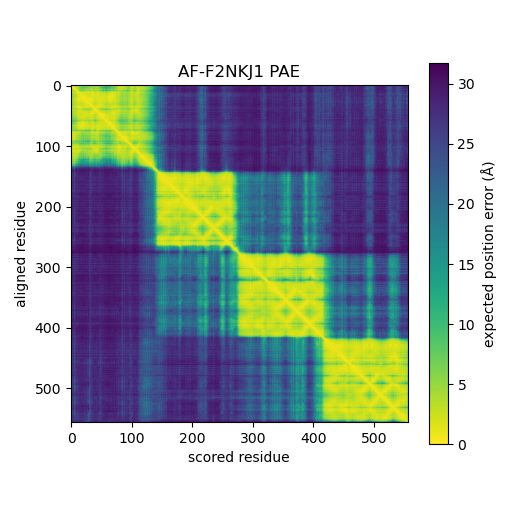EU A N 1
ATOM 1598 C CA . LEU A 1 207 ? 29.379 13.990 -18.351 1.00 92.19 207 LEU A CA 1
ATOM 1599 C C . LEU A 1 207 ? 28.479 14.056 -17.116 1.00 92.19 207 LEU A C 1
ATOM 1601 O O . LEU A 1 207 ? 28.955 14.155 -15.982 1.00 92.19 207 LEU A O 1
ATOM 1605 N N . ARG A 1 208 ? 27.176 13.911 -17.338 1.00 92.25 208 ARG A N 1
ATOM 1606 C CA . ARG A 1 208 ? 26.188 13.739 -16.281 1.00 92.25 208 ARG A CA 1
ATOM 1607 C C . ARG A 1 208 ? 25.072 12.810 -16.736 1.00 92.25 208 ARG A C 1
ATOM 1609 O O . ARG A 1 208 ? 24.348 13.127 -17.676 1.00 92.25 208 ARG A O 1
ATOM 1616 N N . ALA A 1 209 ? 24.908 11.711 -16.016 1.00 89.94 209 ALA A N 1
ATOM 1617 C CA . ALA A 1 209 ? 23.725 10.869 -16.042 1.00 89.94 209 ALA A CA 1
ATOM 1618 C C . ALA A 1 209 ? 22.739 11.347 -14.968 1.00 89.94 209 ALA A C 1
ATOM 1620 O O . ALA A 1 209 ? 23.113 11.539 -13.810 1.00 89.94 209 ALA A O 1
ATOM 1621 N N . THR A 1 210 ? 21.483 11.571 -15.336 1.00 87.50 210 THR A N 1
ATOM 1622 C CA . THR A 1 210 ? 20.410 11.912 -14.392 1.00 87.50 210 THR A CA 1
ATOM 1623 C C . THR A 1 210 ? 19.397 10.787 -14.399 1.00 87.50 210 THR A C 1
ATOM 1625 O O . THR A 1 210 ? 18.791 10.535 -15.435 1.00 87.50 210 THR A O 1
ATOM 1628 N N . ILE A 1 211 ? 19.234 10.111 -13.263 1.00 81.88 211 ILE A N 1
ATOM 1629 C CA . ILE A 1 211 ? 18.246 9.042 -13.100 1.00 81.88 211 ILE A CA 1
ATOM 1630 C C . ILE A 1 211 ? 16.870 9.694 -12.961 1.00 81.88 211 ILE A C 1
ATOM 1632 O O . ILE A 1 211 ? 16.606 10.359 -11.960 1.00 81.88 211 ILE A O 1
ATOM 1636 N N . GLU A 1 212 ? 16.019 9.502 -13.964 1.00 69.81 212 GLU A N 1
ATOM 1637 C CA . GLU A 1 212 ? 14.632 9.977 -13.976 1.00 69.81 212 GLU A CA 1
ATOM 1638 C C . GLU A 1 212 ? 13.736 9.009 -13.197 1.00 69.81 212 GLU A C 1
ATOM 1640 O O . GLU A 1 212 ? 12.885 9.433 -12.420 1.00 69.81 212 GLU A O 1
ATOM 1645 N N . ASP A 1 213 ? 13.961 7.703 -13.375 1.00 57.00 213 ASP A N 1
ATOM 1646 C CA . ASP A 1 213 ? 13.213 6.652 -12.692 1.00 57.00 213 ASP A CA 1
ATOM 1647 C C . ASP A 1 213 ? 14.111 5.452 -12.360 1.00 57.00 213 ASP A C 1
ATOM 1649 O O . ASP A 1 213 ? 15.077 5.153 -13.068 1.00 57.00 213 ASP A O 1
ATOM 1653 N N . ALA A 1 214 ? 13.792 4.769 -11.266 1.00 75.38 214 ALA A N 1
ATOM 1654 C CA . ALA A 1 214 ? 14.441 3.534 -10.855 1.00 75.38 214 ALA A CA 1
ATOM 1655 C C . ALA A 1 214 ? 13.381 2.614 -10.257 1.00 75.38 214 ALA A C 1
ATOM 1657 O O . ALA A 1 214 ? 12.902 2.873 -9.155 1.00 75.38 214 ALA A O 1
ATOM 1658 N N . ILE A 1 215 ? 13.043 1.538 -10.954 1.00 64.56 215 ILE A N 1
ATOM 1659 C CA . ILE A 1 215 ? 11.974 0.621 -10.559 1.00 64.56 215 ILE A CA 1
ATOM 1660 C C . ILE A 1 215 ? 12.609 -0.722 -10.231 1.00 64.56 215 ILE A C 1
ATOM 1662 O O . ILE A 1 215 ? 13.284 -1.304 -11.076 1.00 64.56 215 ILE A O 1
ATOM 1666 N N . ALA A 1 216 ? 12.406 -1.205 -9.008 1.00 68.50 216 ALA A N 1
ATOM 1667 C CA . ALA A 1 216 ? 12.858 -2.523 -8.585 1.00 68.50 216 ALA A CA 1
ATOM 1668 C C . ALA A 1 216 ? 11.674 -3.490 -8.511 1.00 68.50 216 ALA A C 1
ATOM 1670 O O . ALA A 1 216 ? 10.619 -3.133 -7.992 1.00 68.50 216 ALA A O 1
ATOM 1671 N N . ALA A 1 217 ? 11.868 -4.698 -9.032 1.00 56.12 217 ALA A N 1
ATOM 1672 C CA . ALA A 1 217 ? 10.911 -5.792 -8.959 1.00 56.12 217 ALA A CA 1
ATOM 1673 C C . ALA A 1 217 ? 11.685 -7.105 -8.798 1.00 56.12 217 ALA A C 1
ATOM 1675 O O . ALA A 1 217 ? 12.437 -7.510 -9.690 1.00 56.12 217 ALA A O 1
ATOM 1676 N N . GLY A 1 218 ? 11.542 -7.748 -7.638 1.00 67.44 218 GLY A N 1
ATOM 1677 C CA . GLY A 1 218 ? 12.295 -8.951 -7.291 1.00 67.44 218 GLY A CA 1
ATOM 1678 C C . GLY A 1 218 ? 13.814 -8.754 -7.380 1.00 67.44 218 GLY A C 1
ATOM 1679 O O . GLY A 1 218 ? 14.405 -7.950 -6.655 1.00 67.44 218 GLY A O 1
ATOM 1680 N N . ASP A 1 219 ? 14.458 -9.516 -8.265 1.00 77.56 219 ASP A N 1
ATOM 1681 C CA . ASP A 1 219 ? 15.904 -9.500 -8.489 1.00 77.56 219 ASP A CA 1
ATOM 1682 C C . ASP A 1 219 ? 16.349 -8.498 -9.569 1.00 77.56 219 ASP A C 1
ATOM 1684 O O . ASP A 1 219 ? 17.533 -8.440 -9.886 1.00 77.56 219 ASP A O 1
ATOM 1688 N N . ARG A 1 220 ? 15.449 -7.690 -10.143 1.00 76.19 220 ARG A N 1
ATOM 1689 C CA . ARG A 1 220 ? 15.777 -6.761 -11.236 1.00 76.19 220 ARG A CA 1
ATOM 1690 C C . ARG A 1 220 ? 15.513 -5.310 -10.876 1.00 76.19 220 ARG A C 1
ATOM 1692 O O . ARG A 1 220 ? 14.582 -4.989 -10.140 1.00 76.19 220 ARG A O 1
ATOM 1699 N N . VAL A 1 221 ? 16.318 -4.427 -11.457 1.00 78.06 221 VAL A N 1
ATOM 1700 C CA . VAL A 1 221 ? 16.119 -2.978 -11.432 1.00 78.06 221 VAL A CA 1
ATOM 1701 C C . VAL A 1 221 ? 16.140 -2.444 -12.850 1.00 78.06 221 VAL A C 1
ATOM 1703 O O . VAL A 1 221 ? 17.072 -2.718 -13.604 1.00 78.06 221 VAL A O 1
ATOM 1706 N N . VAL A 1 222 ? 15.129 -1.653 -13.191 1.00 74.19 222 VAL A N 1
ATOM 1707 C CA . VAL A 1 222 ? 15.095 -0.853 -14.411 1.00 74.19 222 VAL A CA 1
ATOM 1708 C C . VAL A 1 222 ? 15.457 0.580 -14.050 1.00 74.19 222 VAL A C 1
ATOM 1710 O O . VAL A 1 222 ? 14.782 1.200 -13.231 1.00 74.19 222 VAL A O 1
ATOM 1713 N N . LEU A 1 223 ? 16.520 1.107 -14.649 1.00 77.12 223 LEU A N 1
ATOM 1714 C CA . LEU A 1 223 ? 16.877 2.519 -14.575 1.00 77.12 223 LEU A CA 1
ATOM 1715 C C . LEU A 1 223 ? 16.473 3.199 -15.874 1.00 77.12 223 LEU A C 1
ATOM 1717 O O . LEU A 1 223 ? 16.850 2.743 -16.948 1.00 77.12 223 LEU A O 1
ATOM 1721 N N . HIS A 1 224 ? 15.764 4.314 -15.765 1.00 72.19 224 HIS A N 1
ATOM 1722 C CA . HIS A 1 224 ? 15.560 5.247 -16.862 1.00 72.19 224 HIS A CA 1
ATOM 1723 C C . HIS A 1 224 ? 16.348 6.515 -16.552 1.00 72.19 224 HIS A C 1
ATOM 1725 O O . HIS A 1 224 ? 16.150 7.135 -15.504 1.00 72.19 224 HIS A O 1
ATOM 1731 N N . GLN A 1 225 ? 17.264 6.892 -17.440 1.00 75.69 225 GLN A N 1
ATOM 1732 C CA . GLN A 1 225 ? 18.152 8.022 -17.205 1.00 75.69 225 GLN A CA 1
ATOM 1733 C C . GLN A 1 225 ? 18.410 8.846 -18.460 1.00 75.69 225 GLN A C 1
ATOM 1735 O O . GLN A 1 225 ? 18.321 8.357 -19.580 1.00 75.69 225 GLN A O 1
ATOM 1740 N N . THR A 1 226 ? 18.770 10.111 -18.266 1.00 77.75 226 THR A N 1
ATOM 1741 C CA . THR A 1 226 ? 19.264 10.988 -19.329 1.00 77.75 226 THR A CA 1
ATOM 1742 C C . THR A 1 226 ? 20.770 11.170 -19.174 1.00 77.75 226 THR A C 1
ATOM 1744 O O . THR A 1 226 ? 21.215 11.708 -18.157 1.00 77.75 226 THR A O 1
ATOM 1747 N N . LEU A 1 227 ? 21.552 10.799 -20.189 1.00 81.56 227 LEU A N 1
ATOM 1748 C CA . LEU A 1 227 ? 22.986 11.066 -20.264 1.00 81.56 227 LEU A CA 1
ATOM 1749 C C . LEU A 1 227 ? 23.249 12.345 -21.064 1.00 81.56 227 LEU A C 1
ATOM 1751 O O . LEU A 1 227 ? 22.698 12.546 -22.148 1.00 81.56 227 LEU A O 1
ATOM 1755 N N . GLN A 1 228 ? 24.100 13.226 -20.540 1.00 85.75 228 GLN A N 1
ATOM 1756 C CA . GLN A 1 228 ? 24.503 14.464 -21.207 1.00 85.75 228 GLN A CA 1
ATOM 1757 C C . GLN A 1 228 ? 26.005 14.700 -21.082 1.00 85.75 228 GLN A C 1
ATOM 1759 O O . GLN A 1 228 ? 26.588 14.395 -20.049 1.00 85.75 228 GLN A O 1
ATOM 1764 N N . GLY A 1 229 ? 26.621 15.305 -22.096 1.00 88.69 229 GLY A N 1
ATOM 1765 C CA . GLY A 1 229 ? 28.025 15.718 -22.038 1.00 88.69 229 GLY A CA 1
ATOM 1766 C C . GLY A 1 229 ? 28.516 16.333 -23.345 1.00 88.69 229 GLY A C 1
ATOM 1767 O O . GLY A 1 229 ? 27.856 16.240 -24.380 1.00 88.69 229 GLY A O 1
ATOM 1768 N N . THR A 1 230 ? 29.686 16.961 -23.317 1.00 90.31 230 THR A N 1
ATOM 1769 C CA . THR A 1 230 ? 30.365 17.527 -24.486 1.00 90.31 230 THR A CA 1
ATOM 1770 C C . THR A 1 230 ? 31.564 16.663 -24.865 1.00 90.31 230 THR A C 1
ATOM 1772 O O . THR A 1 230 ? 32.482 16.482 -24.070 1.00 90.31 230 THR A O 1
ATOM 1775 N N . HIS A 1 231 ? 31.581 16.144 -26.095 1.00 85.25 231 HIS A N 1
ATOM 1776 C CA . HIS A 1 231 ? 32.629 15.237 -26.572 1.00 85.25 231 HIS A CA 1
ATOM 1777 C C . HIS A 1 231 ? 33.950 15.997 -26.804 1.00 85.25 231 HIS A C 1
ATOM 1779 O O . HIS A 1 231 ? 34.150 16.594 -27.867 1.00 85.25 231 HIS A O 1
ATOM 1785 N N . LYS A 1 232 ? 34.832 16.003 -25.798 1.00 91.69 232 LYS A N 1
ATOM 1786 C CA . LYS A 1 232 ? 36.103 16.758 -25.757 1.00 91.69 232 LYS A CA 1
ATOM 1787 C C . LYS A 1 232 ? 37.353 15.880 -25.679 1.00 91.69 232 LYS A C 1
ATOM 1789 O O . LYS A 1 232 ? 38.438 16.375 -25.972 1.00 91.69 232 LYS A O 1
ATOM 1794 N N . GLY A 1 233 ? 37.215 14.614 -25.297 1.00 86.94 233 GLY A N 1
ATOM 1795 C CA . GLY A 1 233 ? 38.284 13.617 -25.352 1.00 86.94 233 GLY A CA 1
ATOM 1796 C C . GLY A 1 233 ? 38.045 12.589 -26.453 1.00 86.94 233 GLY A C 1
ATOM 1797 O O . GLY A 1 233 ? 37.006 12.605 -27.097 1.00 86.94 233 GLY A O 1
ATOM 1798 N N . GLU A 1 234 ? 39.009 11.700 -26.661 1.00 86.75 234 GLU A N 1
ATOM 1799 C CA . GLU A 1 234 ? 38.844 10.549 -27.551 1.00 86.75 234 GLU A CA 1
ATOM 1800 C C . GLU A 1 234 ? 37.907 9.503 -26.924 1.00 86.75 234 GLU A C 1
ATOM 1802 O O . GLU A 1 234 ? 37.993 9.247 -25.720 1.00 86.75 234 GLU A O 1
ATOM 1807 N N . LEU A 1 235 ? 37.049 8.880 -27.736 1.00 79.25 235 LEU A N 1
ATOM 1808 C CA . LEU A 1 235 ? 36.137 7.811 -27.320 1.00 79.25 235 LEU A CA 1
ATOM 1809 C C . LEU A 1 235 ? 36.205 6.637 -28.300 1.00 79.25 235 LEU A C 1
ATOM 1811 O O . LEU A 1 235 ? 35.824 6.790 -29.458 1.00 79.25 235 LEU A O 1
ATOM 1815 N N . PHE A 1 236 ? 36.683 5.472 -27.854 1.00 75.50 236 PHE A N 1
ATOM 1816 C CA . PHE A 1 236 ? 36.806 4.255 -28.678 1.00 75.50 236 PHE A CA 1
ATOM 1817 C C . PHE A 1 236 ? 37.486 4.496 -30.043 1.00 75.50 236 PHE A C 1
ATOM 1819 O O . PHE A 1 236 ? 36.970 4.109 -31.091 1.00 75.50 236 PHE A O 1
ATOM 1826 N N . GLY A 1 237 ? 38.627 5.198 -30.044 1.00 74.62 237 GLY A N 1
ATOM 1827 C CA . GLY A 1 237 ? 39.372 5.530 -31.263 1.00 74.62 237 GLY A CA 1
ATOM 1828 C C . GLY A 1 237 ? 38.792 6.694 -32.074 1.00 74.62 237 GLY A C 1
ATOM 1829 O O . GLY A 1 237 ? 39.295 6.998 -33.157 1.00 74.62 237 GLY A O 1
ATOM 1830 N N . ARG A 1 238 ? 37.735 7.359 -31.588 1.00 71.75 238 ARG A N 1
ATOM 1831 C CA . ARG A 1 238 ? 37.119 8.508 -32.265 1.00 71.75 238 ARG A CA 1
ATOM 1832 C C . ARG A 1 238 ? 37.640 9.823 -31.699 1.00 71.75 238 ARG A C 1
ATOM 1834 O O . ARG A 1 238 ? 37.580 10.008 -30.484 1.00 71.75 238 ARG A O 1
ATOM 1841 N N . PRO A 1 239 ? 38.086 10.762 -32.553 1.00 80.19 239 PRO A N 1
ATOM 1842 C CA . PRO A 1 239 ? 38.567 12.055 -32.096 1.00 80.19 239 PRO A CA 1
ATOM 1843 C C . PRO A 1 239 ? 37.424 12.901 -31.511 1.00 80.19 239 PRO A C 1
ATOM 1845 O O . PRO A 1 239 ? 36.261 12.741 -31.904 1.00 80.19 239 PRO A O 1
ATOM 1848 N N . PRO A 1 240 ? 37.747 13.845 -30.613 1.00 85.75 240 PRO A N 1
ATOM 1849 C CA . PRO A 1 240 ? 36.758 14.729 -30.021 1.00 85.75 240 PRO A CA 1
ATOM 1850 C C . PRO A 1 240 ? 36.071 15.580 -31.086 1.00 85.75 240 PRO A C 1
ATOM 1852 O O . PRO A 1 240 ? 36.709 16.167 -31.958 1.00 85.75 240 PRO A O 1
ATOM 1855 N N . THR A 1 241 ? 34.747 15.674 -30.995 1.00 83.62 241 THR A N 1
ATOM 1856 C CA . THR A 1 241 ? 33.939 16.415 -31.983 1.00 83.62 241 THR A CA 1
ATOM 1857 C C . THR A 1 241 ? 33.579 17.830 -31.537 1.00 83.62 241 THR A C 1
ATOM 1859 O O . THR A 1 241 ? 33.089 18.618 -32.342 1.00 83.62 241 THR A O 1
ATOM 1862 N N . GLY A 1 242 ? 33.733 18.143 -30.247 1.00 84.12 242 GLY A N 1
ATOM 1863 C CA . GLY A 1 242 ? 33.271 19.391 -29.637 1.00 84.12 242 GLY A CA 1
ATOM 1864 C C . GLY A 1 242 ? 31.747 19.514 -29.504 1.00 84.12 242 GLY A C 1
ATOM 1865 O O . GLY A 1 242 ? 31.265 20.502 -28.953 1.00 84.12 242 GLY A O 1
ATOM 1866 N N . LYS A 1 243 ? 30.970 18.533 -29.981 1.00 75.94 243 LYS A N 1
ATOM 1867 C CA . LYS A 1 243 ? 29.505 18.556 -29.919 1.00 75.94 243 LYS A CA 1
ATOM 1868 C C . LYS A 1 243 ? 29.005 18.158 -28.533 1.00 75.94 243 LYS A C 1
ATOM 1870 O O . LYS A 1 243 ? 29.536 17.237 -27.908 1.00 75.94 243 LYS A O 1
ATOM 1875 N N . ARG A 1 244 ? 27.940 18.826 -28.087 1.00 79.75 244 ARG A N 1
ATOM 1876 C CA . ARG A 1 244 ? 27.160 18.417 -26.917 1.00 79.75 244 ARG A CA 1
ATOM 1877 C C . ARG A 1 244 ? 26.150 17.351 -27.326 1.00 79.75 244 ARG A C 1
ATOM 1879 O O . ARG A 1 244 ? 25.455 17.517 -28.326 1.00 79.75 244 ARG A O 1
ATOM 1886 N N . ILE A 1 245 ? 26.063 16.290 -26.538 1.00 71.50 245 ILE A N 1
ATOM 1887 C CA . ILE A 1 245 ? 25.069 15.231 -26.677 1.00 71.50 245 ILE A CA 1
ATOM 1888 C C . ILE A 1 245 ? 24.168 15.210 -25.445 1.00 71.50 245 ILE A C 1
ATOM 1890 O O . ILE A 1 245 ? 24.596 15.523 -24.334 1.00 71.50 245 ILE A O 1
ATOM 1894 N N . ALA A 1 246 ? 22.906 14.870 -25.675 1.00 72.94 246 ALA A N 1
ATOM 1895 C CA . ALA A 1 246 ? 21.927 14.549 -24.653 1.00 72.94 246 ALA A CA 1
ATOM 1896 C C . ALA A 1 246 ? 21.011 13.465 -25.227 1.00 72.94 246 ALA A C 1
ATOM 1898 O O . ALA A 1 246 ? 20.528 13.609 -26.358 1.00 72.94 246 ALA A O 1
ATOM 1899 N N . PHE A 1 247 ? 20.828 12.372 -24.500 1.00 58.56 247 PHE A N 1
ATOM 1900 C CA . PHE A 1 247 ? 19.949 11.279 -24.903 1.00 58.56 247 PHE A CA 1
ATOM 1901 C C . PHE A 1 247 ? 19.516 10.466 -23.693 1.00 58.56 247 PHE A C 1
ATOM 1903 O O . PHE A 1 247 ? 20.104 10.575 -22.618 1.00 58.56 247 PHE A O 1
ATOM 1910 N N . ARG A 1 248 ? 18.422 9.731 -23.863 1.00 60.81 248 ARG A N 1
ATOM 1911 C CA . ARG A 1 248 ? 17.830 8.910 -22.813 1.00 60.81 248 ARG A CA 1
ATOM 1912 C C . ARG A 1 248 ? 18.248 7.467 -23.009 1.00 60.81 248 ARG A C 1
ATOM 1914 O O . ARG A 1 248 ? 18.350 7.000 -24.138 1.00 60.81 248 ARG A O 1
ATOM 1921 N N . GLU A 1 249 ? 18.474 6.798 -21.896 1.00 65.62 249 GLU A N 1
ATOM 1922 C CA . GLU A 1 249 ? 18.937 5.425 -21.813 1.00 65.62 249 GLU A CA 1
ATOM 1923 C C . GLU A 1 249 ? 18.042 4.668 -20.836 1.00 65.62 249 GLU A C 1
ATOM 1925 O O . GLU A 1 249 ? 17.569 5.223 -19.834 1.00 65.62 249 GLU A O 1
ATOM 1930 N N . MET A 1 250 ? 17.826 3.387 -21.118 1.00 69.44 250 MET A N 1
ATOM 1931 C CA . MET A 1 250 ? 17.244 2.465 -20.154 1.00 69.44 250 MET A CA 1
ATOM 1932 C C . MET A 1 250 ? 18.212 1.331 -19.865 1.00 69.44 250 MET A C 1
ATOM 1934 O O . MET A 1 250 ? 18.808 0.770 -20.778 1.00 69.44 250 MET A O 1
ATOM 1938 N N . HIS A 1 251 ? 18.333 0.971 -18.594 1.00 79.19 251 HIS A N 1
ATOM 1939 C CA . HIS A 1 251 ? 19.179 -0.127 -18.146 1.00 79.19 251 HIS A CA 1
ATOM 1940 C C . HIS A 1 251 ? 18.338 -1.114 -17.365 1.00 79.19 251 HIS A C 1
ATOM 1942 O O . HIS A 1 251 ? 17.615 -0.722 -16.455 1.00 79.19 251 HIS A O 1
ATOM 1948 N N . VAL A 1 252 ? 18.462 -2.394 -17.687 1.00 77.00 252 VAL A N 1
ATOM 1949 C CA . VAL A 1 252 ? 17.936 -3.482 -16.868 1.00 77.00 252 VAL A CA 1
ATOM 1950 C C . VAL A 1 252 ? 19.122 -4.148 -16.196 1.00 77.00 252 VAL A C 1
ATOM 1952 O O . VAL A 1 252 ? 20.056 -4.577 -16.869 1.00 77.00 252 VAL A O 1
ATOM 1955 N N . ILE A 1 253 ? 19.098 -4.229 -14.872 1.00 85.19 253 ILE A N 1
ATOM 1956 C CA . ILE A 1 253 ? 20.174 -4.814 -14.075 1.00 85.19 253 ILE A CA 1
ATOM 1957 C C . ILE A 1 253 ? 19.575 -5.913 -13.207 1.00 85.19 253 ILE A C 1
ATOM 1959 O O . ILE A 1 253 ? 18.635 -5.663 -12.455 1.00 85.19 253 ILE A O 1
ATOM 1963 N N . ARG A 1 254 ? 20.118 -7.125 -13.299 1.00 86.94 254 ARG A N 1
ATOM 1964 C CA . ARG A 1 254 ? 19.775 -8.251 -12.428 1.00 86.94 254 ARG A CA 1
ATOM 1965 C C . ARG A 1 254 ? 20.752 -8.320 -11.261 1.00 86.94 254 ARG A C 1
ATOM 1967 O O . ARG A 1 254 ? 21.956 -8.141 -11.449 1.00 86.94 254 ARG A O 1
ATOM 1974 N N . PHE A 1 255 ? 20.240 -8.612 -10.074 1.00 91.38 255 PHE A N 1
ATOM 1975 C CA . PHE A 1 255 ? 20.969 -8.627 -8.817 1.00 91.38 255 PHE A CA 1
ATOM 1976 C C . PHE A 1 255 ? 20.887 -9.988 -8.133 1.00 91.38 255 PHE A C 1
ATOM 1978 O O . PHE A 1 255 ? 19.820 -10.574 -8.006 1.00 91.38 255 PHE A O 1
ATOM 1985 N N . GLU A 1 256 ? 22.006 -10.443 -7.582 1.00 88.12 256 GLU A N 1
ATOM 1986 C CA . GLU A 1 256 ? 22.054 -11.563 -6.643 1.00 88.12 256 GLU A CA 1
ATOM 1987 C C . GLU A 1 256 ? 22.815 -11.122 -5.399 1.00 88.12 256 GLU A C 1
ATOM 1989 O O . GLU A 1 256 ? 23.880 -10.511 -5.489 1.00 88.12 256 GLU A O 1
ATOM 1994 N N . ASN A 1 257 ? 22.262 -11.411 -4.218 1.00 82.44 257 ASN A N 1
ATOM 1995 C CA . ASN A 1 257 ? 22.874 -11.053 -2.934 1.00 82.44 257 ASN A CA 1
ATOM 1996 C C . ASN A 1 257 ? 23.275 -9.563 -2.834 1.00 82.44 257 ASN A C 1
ATOM 1998 O O . ASN A 1 257 ? 24.278 -9.219 -2.212 1.00 82.44 257 ASN A O 1
ATOM 2002 N N . GLY A 1 258 ? 22.491 -8.676 -3.460 1.00 82.19 258 GLY A N 1
ATOM 2003 C CA . GLY A 1 258 ? 22.728 -7.229 -3.470 1.00 82.19 258 GLY A CA 1
ATOM 2004 C C . GLY A 1 258 ? 23.808 -6.748 -4.446 1.00 82.19 258 GLY A C 1
ATOM 2005 O O . GLY A 1 258 ? 24.153 -5.569 -4.408 1.00 82.19 258 GLY A O 1
ATOM 2006 N N . LYS A 1 259 ? 24.333 -7.615 -5.324 1.00 93.50 259 LYS A N 1
ATOM 2007 C CA . LYS A 1 259 ? 25.291 -7.244 -6.375 1.00 93.50 259 LYS A CA 1
ATOM 2008 C C . LYS A 1 259 ? 24.713 -7.441 -7.767 1.00 93.50 259 LYS A C 1
ATOM 2010 O O . LYS A 1 259 ? 24.082 -8.460 -8.026 1.00 93.50 259 LYS A O 1
ATOM 2015 N N . ALA A 1 260 ? 24.979 -6.496 -8.663 1.00 95.94 260 ALA A N 1
ATOM 2016 C CA . ALA A 1 260 ? 24.648 -6.616 -10.074 1.00 95.94 260 ALA A CA 1
ATOM 2017 C C . ALA A 1 260 ? 25.431 -7.786 -10.686 1.00 95.94 260 ALA A C 1
ATOM 2019 O O . ALA A 1 260 ? 26.662 -7.793 -10.647 1.00 95.94 260 ALA A O 1
ATOM 2020 N N . VAL A 1 261 ? 24.716 -8.769 -11.224 1.00 94.06 261 VAL A N 1
ATOM 2021 C CA . VAL A 1 261 ? 25.269 -9.984 -11.850 1.00 94.06 261 VAL A CA 1
ATOM 2022 C C . VAL A 1 261 ? 25.013 -10.039 -13.351 1.00 94.06 261 VAL A C 1
ATOM 2024 O O . VAL A 1 261 ? 25.732 -10.732 -14.065 1.00 94.06 261 VAL A O 1
ATOM 2027 N N . GLU A 1 262 ? 24.054 -9.258 -13.847 1.00 89.38 262 GLU A N 1
ATOM 2028 C CA . GLU A 1 262 ? 23.774 -9.160 -15.275 1.00 89.38 262 GLU A CA 1
ATOM 2029 C C . GLU A 1 262 ? 23.222 -7.779 -15.642 1.00 89.38 262 GLU A C 1
ATOM 2031 O O . GLU A 1 262 ? 22.460 -7.197 -14.867 1.00 89.38 262 GLU A O 1
ATOM 2036 N N . HIS A 1 263 ? 23.603 -7.249 -16.802 1.00 88.19 263 HIS A N 1
ATOM 2037 C CA . HIS A 1 263 ? 23.198 -5.924 -17.269 1.00 88.19 263 HIS A CA 1
ATOM 2038 C C . HIS A 1 263 ? 22.839 -5.929 -18.758 1.00 88.19 263 HIS A C 1
ATOM 2040 O O . HIS A 1 263 ? 23.553 -6.497 -19.583 1.00 88.19 263 HIS A O 1
ATOM 2046 N N . TRP A 1 264 ? 21.750 -5.238 -19.092 1.00 78.88 264 TRP A N 1
ATOM 2047 C CA . TRP A 1 264 ? 21.373 -4.880 -20.455 1.00 78.88 264 TRP A CA 1
ATOM 2048 C C . TRP A 1 264 ? 21.151 -3.373 -20.528 1.00 78.88 264 TRP A C 1
ATOM 2050 O O . TRP A 1 264 ? 20.261 -2.849 -19.853 1.00 78.88 264 TRP A O 1
ATOM 2060 N N . GLY A 1 265 ? 21.923 -2.693 -21.368 1.00 66.38 265 GLY A N 1
ATOM 2061 C CA . GLY A 1 265 ? 21.665 -1.316 -21.764 1.00 66.38 265 GLY A CA 1
ATOM 2062 C C . GLY A 1 265 ? 20.821 -1.267 -23.033 1.00 66.38 265 GLY A C 1
ATOM 2063 O O . GLY A 1 265 ? 20.943 -2.100 -23.930 1.00 66.38 265 GLY A O 1
ATOM 2064 N N . ILE A 1 266 ? 19.906 -0.308 -23.080 1.00 61.88 266 ILE A N 1
ATOM 2065 C CA . ILE A 1 266 ? 19.082 0.011 -24.241 1.00 61.88 266 ILE A CA 1
ATOM 2066 C C . ILE A 1 266 ? 19.333 1.489 -24.499 1.00 61.88 266 ILE A C 1
ATOM 2068 O O . ILE A 1 266 ? 18.705 2.370 -23.904 1.00 61.88 266 ILE A O 1
ATOM 2072 N N . THR A 1 267 ? 20.349 1.736 -25.324 1.00 60.56 267 THR A N 1
ATOM 2073 C CA . THR A 1 267 ? 20.892 3.065 -25.608 1.00 60.56 267 THR A CA 1
ATOM 2074 C C . THR A 1 267 ? 21.027 3.250 -27.122 1.00 60.56 267 THR A C 1
ATOM 2076 O O . THR A 1 267 ? 21.330 2.303 -27.847 1.00 60.56 267 THR A O 1
ATOM 2079 N N . ASP A 1 268 ? 20.832 4.477 -27.616 1.00 52.78 268 ASP A N 1
ATOM 2080 C CA . ASP A 1 268 ? 21.168 4.853 -29.000 1.00 52.78 268 ASP A CA 1
ATOM 2081 C C . ASP A 1 268 ? 22.647 5.280 -29.127 1.00 52.78 268 ASP A C 1
ATOM 2083 O O . ASP A 1 268 ? 23.087 5.770 -30.172 1.00 52.78 268 ASP A O 1
ATOM 2087 N N . LEU A 1 269 ? 23.452 5.082 -28.071 1.00 55.72 269 LEU A N 1
ATOM 2088 C CA . LEU A 1 269 ? 24.856 5.483 -28.020 1.00 55.72 269 LEU A CA 1
ATOM 2089 C C . LEU A 1 269 ? 25.695 4.787 -29.106 1.00 55.72 269 LEU A C 1
ATOM 2091 O O . LEU A 1 269 ? 26.420 5.504 -29.796 1.00 55.72 269 LEU A O 1
ATOM 2095 N N . PRO A 1 270 ? 25.583 3.468 -29.371 1.00 51.62 270 PRO A N 1
ATOM 2096 C CA . PRO A 1 270 ? 26.275 2.834 -30.498 1.00 51.62 270 PRO A CA 1
ATOM 2097 C C . PRO A 1 270 ? 25.862 3.410 -31.862 1.00 51.62 270 PRO A C 1
ATOM 2099 O O . PRO A 1 270 ? 26.678 3.504 -32.773 1.00 51.62 270 PRO A O 1
ATOM 2102 N N . GLU A 1 271 ? 24.610 3.840 -32.011 1.00 48.50 271 GLU A N 1
ATOM 2103 C CA . GLU A 1 271 ? 24.044 4.408 -33.243 1.00 48.50 271 GLU A CA 1
ATOM 2104 C C . GLU A 1 271 ? 24.590 5.820 -33.496 1.00 48.50 271 GLU A C 1
ATOM 2106 O O . GLU A 1 271 ? 25.086 6.135 -34.582 1.00 48.50 271 GLU A O 1
ATOM 2111 N N . ARG A 1 272 ? 24.657 6.640 -32.443 1.00 50.66 272 ARG A N 1
ATOM 2112 C CA . ARG A 1 272 ? 25.292 7.970 -32.453 1.00 50.66 272 ARG A CA 1
ATOM 2113 C C . ARG A 1 272 ? 26.810 7.910 -32.566 1.00 50.66 272 ARG A C 1
ATOM 2115 O O . ARG A 1 272 ? 27.432 8.803 -33.146 1.00 50.66 272 ARG A O 1
ATOM 2122 N N . LEU A 1 273 ? 27.404 6.843 -32.046 1.00 50.09 273 LEU A N 1
ATOM 21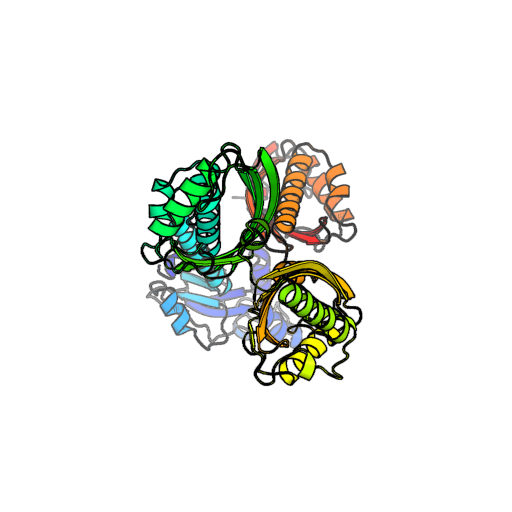23 C CA . LEU A 1 273 ? 28.795 6.471 -32.239 1.00 50.09 273 LEU A CA 1
ATOM 2124 C C . LEU A 1 273 ? 28.973 5.596 -33.482 1.00 50.09 273 LEU A C 1
ATOM 2126 O O . LEU A 1 273 ? 29.982 4.922 -33.566 1.00 50.09 273 LEU A O 1
ATOM 2130 N N . GLY A 1 274 ? 28.075 5.626 -34.475 1.00 45.38 274 GLY A N 1
ATOM 2131 C CA . GLY A 1 274 ? 28.275 5.051 -35.813 1.00 45.38 274 GLY A CA 1
ATOM 2132 C C . GLY A 1 274 ? 28.763 3.597 -35.857 1.00 45.38 274 GLY A C 1
ATOM 2133 O O . GLY A 1 274 ? 29.588 3.281 -36.711 1.00 45.38 274 GLY A O 1
ATOM 2134 N N . THR A 1 275 ? 28.322 2.760 -34.919 1.00 43.69 275 THR A N 1
ATOM 2135 C CA . THR A 1 275 ? 28.632 1.323 -34.801 1.00 43.69 275 THR A CA 1
ATOM 2136 C C . THR A 1 275 ? 27.373 0.455 -34.634 1.00 43.69 275 THR A C 1
ATOM 2138 O O . THR A 1 275 ? 27.488 -0.704 -34.252 1.00 43.69 275 THR A O 1
ATOM 2141 N N . ALA A 1 276 ? 26.170 0.983 -34.883 1.00 4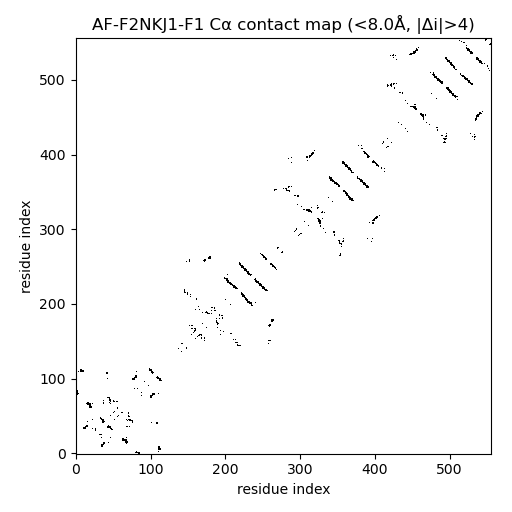8.59 276 ALA A N 1
ATOM 2142 C CA . ALA A 1 276 ? 24.916 0.250 -34.680 1.00 48.59 276 ALA A CA 1
ATOM 2143 C C . ALA A 1 276 ? 24.605 -0.814 -35.746 1.00 48.59 276 ALA A C 1
ATOM 2145 O O . ALA A 1 276 ? 25.079 -0.755 -36.883 1.00 48.59 276 ALA A O 1
ATOM 2146 N N . GLY A 1 277 ? 23.737 -1.754 -35.350 1.00 55.59 277 GLY A N 1
ATOM 2147 C CA . GLY A 1 277 ? 22.956 -2.588 -36.265 1.00 55.59 277 GLY A CA 1
ATOM 2148 C C . GLY A 1 277 ? 22.012 -1.760 -37.149 1.00 55.59 277 GLY A C 1
ATOM 2149 O O . GLY A 1 277 ? 21.891 -0.553 -36.978 1.00 55.59 277 GLY A O 1
ATOM 2150 N N . ASP A 1 278 ? 21.371 -2.410 -38.124 1.00 64.62 278 ASP A N 1
ATOM 2151 C CA . ASP A 1 278 ? 20.571 -1.772 -39.184 1.00 64.62 278 ASP A CA 1
ATOM 2152 C C . ASP A 1 278 ? 19.460 -0.847 -38.618 1.00 64.62 278 ASP A C 1
ATOM 2154 O O . ASP A 1 278 ? 18.474 -1.359 -38.085 1.00 64.62 278 ASP A O 1
ATOM 2158 N N . PRO A 1 279 ? 19.542 0.493 -38.772 1.00 64.00 279 PRO A N 1
ATOM 2159 C CA . PRO A 1 279 ? 18.508 1.424 -38.299 1.00 64.00 279 PRO A CA 1
ATOM 2160 C C . PRO A 1 279 ? 17.128 1.134 -38.902 1.00 64.00 279 PRO A C 1
ATOM 2162 O O . PRO A 1 279 ? 16.093 1.342 -38.265 1.00 64.00 279 PRO A O 1
ATOM 2165 N N . ALA A 1 280 ? 17.094 0.574 -40.117 1.00 76.19 280 ALA A N 1
ATOM 2166 C CA . ALA A 1 280 ? 15.848 0.155 -40.737 1.00 76.19 280 ALA A CA 1
ATOM 2167 C C . ALA A 1 280 ? 15.219 -1.041 -39.999 1.00 76.19 280 ALA A C 1
ATOM 2169 O O . ALA A 1 280 ? 14.002 -1.213 -40.031 1.00 76.19 280 ALA A O 1
ATOM 2170 N N . GLN A 1 281 ? 16.011 -1.874 -39.316 1.00 77.88 281 GLN A N 1
ATOM 2171 C CA . GLN A 1 281 ? 15.505 -2.947 -38.458 1.00 77.88 281 GLN A CA 1
ATOM 2172 C C . GLN A 1 281 ? 14.857 -2.392 -37.191 1.00 77.88 281 GLN A C 1
ATOM 2174 O O . GLN A 1 281 ? 13.761 -2.832 -36.846 1.00 77.88 281 GLN A O 1
ATOM 2179 N N . ALA A 1 282 ? 15.490 -1.418 -36.534 1.00 73.25 282 ALA A N 1
ATOM 2180 C CA . ALA A 1 282 ? 14.934 -0.773 -35.348 1.00 73.25 282 ALA A CA 1
ATOM 2181 C C . ALA A 1 282 ? 13.567 -0.136 -35.654 1.00 73.25 282 ALA A C 1
ATOM 2183 O O . ALA A 1 282 ? 12.586 -0.396 -34.955 1.00 73.25 282 ALA A O 1
ATOM 2184 N N . GLU A 1 283 ? 13.463 0.603 -36.763 1.00 80.88 283 GLU A N 1
ATOM 2185 C CA . GLU A 1 283 ? 12.205 1.219 -37.197 1.00 80.88 283 GLU A CA 1
ATOM 2186 C C . GLU A 1 283 ? 11.114 0.179 -37.514 1.00 80.88 283 GLU A C 1
ATOM 2188 O O . GLU A 1 283 ? 9.962 0.335 -37.091 1.00 80.88 283 GLU A O 1
ATOM 2193 N N . ARG A 1 284 ? 11.477 -0.927 -38.187 1.00 88.00 284 ARG A N 1
ATOM 2194 C CA . ARG A 1 284 ? 10.565 -2.059 -38.439 1.00 88.00 284 ARG A CA 1
ATOM 2195 C C . ARG A 1 284 ? 10.056 -2.678 -37.137 1.00 88.00 284 ARG A C 1
ATOM 2197 O O . ARG A 1 284 ? 8.855 -2.909 -37.007 1.00 88.00 284 ARG A O 1
ATOM 2204 N N . ASN A 1 285 ? 10.936 -2.909 -36.166 1.00 88.69 285 ASN A N 1
ATOM 2205 C CA . ASN A 1 285 ? 10.567 -3.515 -34.888 1.00 88.69 285 ASN A CA 1
ATOM 2206 C C . ASN A 1 285 ? 9.607 -2.618 -34.094 1.00 88.69 285 ASN A C 1
ATOM 2208 O O . ASN A 1 285 ? 8.581 -3.094 -33.608 1.00 88.69 285 ASN A O 1
ATOM 2212 N N . GLN A 1 286 ? 9.870 -1.308 -34.032 1.00 89.44 286 GLN A N 1
ATOM 2213 C CA . GLN A 1 286 ? 8.935 -0.367 -33.409 1.00 89.44 286 GLN A CA 1
ATOM 2214 C C . GLN A 1 286 ? 7.575 -0.362 -34.108 1.00 89.44 286 GLN A C 1
ATOM 2216 O O . GLN A 1 286 ? 6.545 -0.293 -33.443 1.00 89.44 286 GLN A O 1
ATOM 2221 N N . ALA A 1 287 ? 7.540 -0.436 -35.442 1.00 94.31 287 ALA A N 1
ATOM 2222 C CA . ALA A 1 287 ? 6.281 -0.476 -36.181 1.00 94.31 287 ALA A CA 1
ATOM 2223 C C . ALA A 1 287 ? 5.432 -1.704 -35.811 1.00 94.31 287 ALA A C 1
ATOM 2225 O O . ALA A 1 287 ? 4.224 -1.567 -35.617 1.00 94.31 287 ALA A O 1
ATOM 2226 N N . VAL A 1 288 ? 6.061 -2.872 -35.638 1.00 96.00 288 VAL A N 1
ATOM 2227 C CA . VAL A 1 288 ? 5.385 -4.102 -35.192 1.00 96.00 288 VAL A CA 1
ATOM 2228 C C . VAL A 1 288 ? 4.810 -3.937 -33.785 1.00 96.00 288 VAL A C 1
ATOM 2230 O O . VAL A 1 288 ? 3.644 -4.257 -33.565 1.00 96.00 288 VAL A O 1
ATOM 2233 N N . VAL A 1 289 ? 5.572 -3.373 -32.845 1.00 95.75 289 VAL A N 1
ATOM 2234 C CA . VAL A 1 289 ? 5.087 -3.166 -31.469 1.00 95.75 289 VAL A CA 1
ATOM 2235 C C . VAL A 1 289 ? 4.012 -2.076 -31.399 1.00 95.75 289 VAL A C 1
ATOM 2237 O O . VAL A 1 289 ? 3.013 -2.245 -30.705 1.00 95.75 289 VAL A O 1
ATOM 2240 N N . ARG A 1 290 ? 4.109 -0.992 -32.182 1.00 96.88 290 ARG A N 1
ATOM 2241 C CA . ARG A 1 290 ? 3.015 -0.005 -32.294 1.00 96.88 290 ARG A CA 1
ATOM 2242 C C . ARG A 1 290 ? 1.729 -0.648 -32.806 1.00 96.88 290 ARG A C 1
ATOM 2244 O O . ARG A 1 290 ? 0.663 -0.397 -32.248 1.00 96.88 290 ARG A O 1
ATOM 2251 N N . ARG A 1 291 ? 1.835 -1.496 -33.836 1.00 96.25 291 ARG A N 1
ATOM 2252 C CA . ARG A 1 291 ? 0.706 -2.279 -34.355 1.00 96.25 291 ARG A CA 1
ATOM 2253 C C . ARG A 1 291 ? 0.133 -3.193 -33.270 1.00 96.25 291 ARG A C 1
ATOM 2255 O O . ARG A 1 291 ? -1.083 -3.275 -33.145 1.00 96.25 291 ARG A O 1
ATOM 2262 N N . TYR A 1 292 ? 0.986 -3.814 -32.453 1.00 96.50 292 TYR A N 1
ATOM 2263 C CA . TYR A 1 292 ? 0.557 -4.668 -31.347 1.00 96.50 292 TYR A CA 1
ATOM 2264 C C . TYR A 1 292 ? -0.308 -3.917 -30.322 1.00 96.50 292 TYR A C 1
ATOM 2266 O O . TYR A 1 292 ? -1.415 -4.356 -30.015 1.00 96.50 292 TYR A O 1
ATOM 2274 N N . PHE A 1 293 ? 0.142 -2.755 -29.841 1.00 96.69 293 PHE A N 1
ATOM 2275 C CA . PHE A 1 293 ? -0.639 -1.935 -28.906 1.00 96.69 293 PHE A CA 1
ATOM 2276 C C . PHE A 1 293 ? -1.953 -1.434 -29.523 1.00 96.69 293 PHE A C 1
ATOM 2278 O O . PHE A 1 293 ? -2.997 -1.466 -28.872 1.00 96.69 293 PHE A O 1
ATOM 2285 N N . GLU A 1 294 ? -1.924 -0.984 -30.777 1.00 96.50 294 GLU A N 1
ATOM 2286 C CA . GLU A 1 294 ? -3.096 -0.367 -31.396 1.00 96.50 294 GLU A CA 1
ATOM 2287 C C . GLU A 1 294 ? -4.146 -1.390 -31.847 1.00 96.50 294 GLU A C 1
ATOM 2289 O O . GLU A 1 294 ? -5.328 -1.243 -31.549 1.00 96.50 294 GLU A O 1
ATOM 2294 N N . GLU A 1 295 ? -3.747 -2.445 -32.555 1.00 96.44 295 GLU A N 1
ATOM 2295 C CA . GLU A 1 295 ? -4.701 -3.429 -33.073 1.00 96.44 295 GLU A CA 1
ATOM 2296 C C . GLU A 1 295 ? -5.180 -4.373 -31.976 1.00 96.44 295 GLU A C 1
ATOM 2298 O O . GLU A 1 295 ? -6.376 -4.640 -31.877 1.00 96.44 295 GLU A O 1
ATOM 2303 N N . VAL A 1 296 ? -4.267 -4.848 -31.129 1.00 96.00 296 VAL A N 1
ATOM 2304 C CA . VAL A 1 296 ? -4.580 -5.911 -30.175 1.00 96.00 296 VAL A CA 1
ATOM 2305 C C . VAL A 1 296 ? -5.083 -5.322 -28.862 1.00 96.00 296 VAL A C 1
ATOM 2307 O O . VAL A 1 296 ? -6.236 -5.546 -28.502 1.00 96.00 296 VAL A O 1
ATOM 2310 N N . TRP A 1 297 ? -4.271 -4.521 -28.168 1.00 95.25 297 TRP A N 1
ATOM 2311 C CA . TRP A 1 297 ? -4.634 -4.009 -26.840 1.00 95.25 297 TRP A CA 1
ATOM 2312 C C . TRP A 1 297 ? -5.757 -2.966 -26.873 1.00 95.25 297 TRP A C 1
ATOM 2314 O O . TRP A 1 297 ? -6.684 -3.043 -26.065 1.00 95.25 297 TRP A O 1
ATOM 2324 N N . ASN A 1 298 ? -5.709 -2.018 -27.813 1.00 96.12 298 ASN A N 1
ATOM 2325 C CA . ASN A 1 298 ? -6.713 -0.954 -27.917 1.00 96.12 298 ASN A CA 1
ATOM 2326 C C . ASN A 1 298 ? -7.993 -1.393 -28.634 1.00 96.12 298 ASN A C 1
ATOM 2328 O O . ASN A 1 298 ? -9.084 -1.015 -28.213 1.00 96.12 298 ASN A O 1
ATOM 2332 N N . GLN A 1 299 ? -7.880 -2.149 -29.727 1.00 95.00 299 GLN A N 1
ATOM 2333 C CA . GLN A 1 299 ? -9.030 -2.452 -30.587 1.00 95.00 299 GLN A CA 1
ATOM 2334 C C . GLN A 1 299 ? -9.563 -3.881 -30.427 1.00 95.00 299 GLN A C 1
ATOM 2336 O O . GLN A 1 299 ? -10.627 -4.180 -30.968 1.00 95.00 299 GLN A O 1
ATOM 2341 N N . GLY A 1 300 ? -8.853 -4.767 -29.717 1.00 93.94 300 GLY A N 1
ATOM 2342 C CA . GLY A 1 300 ? -9.249 -6.174 -29.582 1.00 93.94 300 GLY A CA 1
ATOM 2343 C C . GLY A 1 300 ? -9.289 -6.920 -30.921 1.00 93.94 300 GLY A C 1
ATOM 2344 O O . GLY A 1 300 ? -10.022 -7.896 -31.068 1.00 93.94 300 GLY A O 1
ATOM 2345 N N . ARG A 1 301 ? -8.547 -6.450 -31.934 1.00 95.25 301 ARG A N 1
ATOM 2346 C CA . ARG A 1 301 ? -8.462 -7.099 -33.245 1.00 95.25 301 ARG A CA 1
ATOM 2347 C C . ARG A 1 301 ? -7.341 -8.122 -33.228 1.00 95.25 301 ARG A C 1
ATOM 2349 O O . ARG A 1 301 ? -6.165 -7.781 -33.150 1.00 95.25 301 ARG A O 1
ATOM 2356 N N . PHE A 1 302 ? -7.723 -9.386 -33.348 1.00 94.75 302 PHE A N 1
ATOM 2357 C CA . PHE A 1 302 ? -6.787 -10.510 -33.370 1.00 94.75 302 PHE A CA 1
ATOM 2358 C C . PHE A 1 302 ? -6.538 -11.058 -34.785 1.00 94.75 302 PHE A C 1
ATOM 2360 O O . PHE A 1 302 ? -5.770 -12.010 -34.951 1.00 94.75 302 PHE A O 1
ATOM 2367 N N . ASP A 1 303 ? -7.169 -10.469 -35.804 1.00 90.12 303 ASP A N 1
ATOM 2368 C CA . ASP A 1 303 ? -6.907 -10.777 -37.209 1.00 90.12 303 ASP A CA 1
ATOM 2369 C C . ASP A 1 303 ? -5.462 -10.395 -37.547 1.00 90.12 303 ASP A C 1
ATOM 2371 O O . ASP A 1 303 ? -5.048 -9.251 -37.380 1.00 90.12 303 ASP A O 1
ATOM 2375 N N . GLY A 1 304 ? -4.660 -11.370 -37.974 1.00 87.12 304 GLY A N 1
ATOM 2376 C CA . GLY A 1 304 ? -3.232 -11.153 -38.223 1.00 87.12 304 GLY A CA 1
ATOM 2377 C C . GLY A 1 304 ? -2.347 -11.185 -36.971 1.00 87.12 304 GLY A C 1
ATOM 2378 O O . GLY A 1 304 ? -1.155 -10.925 -37.083 1.00 87.12 304 GLY A O 1
ATOM 2379 N N . LEU A 1 305 ? -2.848 -11.590 -35.793 1.00 93.00 305 LEU A N 1
ATOM 2380 C CA . LEU A 1 305 ? -2.025 -11.694 -34.574 1.00 93.00 305 LEU A CA 1
ATOM 2381 C C . LEU A 1 305 ? -0.766 -12.566 -34.769 1.00 93.00 305 LEU A C 1
ATOM 2383 O O . LEU A 1 305 ? 0.288 -12.265 -34.220 1.00 93.00 305 LEU A O 1
ATOM 2387 N N . ARG A 1 306 ? -0.832 -13.601 -35.620 1.00 92.38 306 ARG A N 1
ATOM 2388 C CA . ARG A 1 306 ? 0.313 -14.472 -35.983 1.00 92.38 306 ARG A CA 1
ATOM 2389 C C . ARG A 1 306 ? 1.421 -13.772 -36.787 1.00 92.38 306 ARG A C 1
ATOM 2391 O O . ARG A 1 306 ? 2.519 -14.318 -36.931 1.00 92.38 306 ARG A O 1
ATOM 2398 N N . GLU A 1 307 ? 1.121 -12.601 -37.341 1.00 93.06 307 GLU A N 1
ATOM 2399 C CA . GLU A 1 307 ? 2.072 -11.705 -38.006 1.00 93.06 307 GLU A CA 1
ATOM 2400 C C . GLU A 1 307 ? 2.720 -10.727 -37.021 1.00 93.06 307 GLU A C 1
ATOM 2402 O O . GLU A 1 307 ? 3.716 -10.106 -37.368 1.00 93.06 307 GLU A O 1
ATOM 2407 N N . ILE A 1 308 ? 2.161 -10.580 -35.815 1.00 96.12 308 ILE A N 1
ATOM 2408 C CA . ILE A 1 308 ? 2.650 -9.673 -34.773 1.00 96.12 308 ILE A CA 1
ATOM 2409 C C . ILE A 1 308 ? 3.449 -10.453 -33.731 1.00 96.12 308 ILE A C 1
ATOM 2411 O O . ILE A 1 308 ? 4.552 -10.046 -33.381 1.00 96.12 308 ILE A O 1
ATOM 2415 N N . VAL A 1 309 ? 2.929 -11.595 -33.271 1.00 96.25 309 VAL A N 1
ATOM 2416 C CA . VAL A 1 309 ? 3.576 -12.457 -32.275 1.00 96.25 309 VAL A CA 1
ATOM 2417 C C . VAL A 1 309 ? 3.932 -13.820 -32.871 1.00 96.25 309 VAL A C 1
ATOM 2419 O O . VAL A 1 309 ? 3.265 -14.339 -33.771 1.00 96.25 309 VAL A O 1
ATOM 2422 N N . THR A 1 310 ? 5.017 -14.409 -32.383 1.00 97.06 310 THR A N 1
ATOM 2423 C CA . THR A 1 310 ? 5.461 -15.753 -32.779 1.00 97.06 310 THR A CA 1
ATOM 2424 C C . THR A 1 310 ? 4.526 -16.844 -32.243 1.00 97.06 310 THR A C 1
ATOM 2426 O O . THR A 1 310 ? 3.783 -16.647 -31.282 1.00 97.06 310 THR A O 1
ATOM 2429 N N . ALA A 1 311 ? 4.557 -18.025 -32.872 1.00 94.50 311 ALA A N 1
ATOM 2430 C CA . ALA A 1 311 ? 3.701 -19.152 -32.489 1.00 94.50 311 ALA A CA 1
ATOM 2431 C C . ALA A 1 311 ? 3.969 -19.654 -31.060 1.00 94.50 311 ALA A C 1
ATOM 2433 O O . ALA A 1 311 ? 3.066 -20.175 -30.413 1.00 94.50 311 ALA A O 1
ATOM 2434 N N . ASP A 1 312 ? 5.194 -19.474 -30.575 1.00 92.75 312 ASP A N 1
ATOM 2435 C CA . ASP A 1 312 ? 5.672 -19.869 -29.256 1.00 92.75 312 ASP A CA 1
ATOM 2436 C C . ASP A 1 312 ? 5.979 -18.659 -28.360 1.00 92.75 312 ASP A C 1
ATOM 2438 O O . ASP A 1 312 ? 6.821 -18.752 -27.468 1.00 92.75 312 ASP A O 1
ATOM 2442 N N . TYR A 1 313 ? 5.282 -17.539 -28.591 1.00 94.50 313 TYR A N 1
ATOM 2443 C CA . TYR A 1 313 ? 5.394 -16.330 -27.780 1.00 94.50 313 TYR A CA 1
ATOM 2444 C C . TYR A 1 313 ? 5.245 -16.617 -26.277 1.00 94.50 313 TYR A C 1
ATOM 2446 O O . TYR A 1 313 ? 4.402 -17.425 -25.875 1.00 94.50 313 TYR A O 1
ATOM 2454 N N . VAL A 1 314 ? 6.031 -15.929 -25.446 1.00 87.62 314 VAL A N 1
ATOM 2455 C CA . VAL A 1 314 ? 5.957 -16.029 -23.981 1.00 87.62 314 VAL A CA 1
ATOM 2456 C C . VAL A 1 314 ? 5.751 -14.646 -23.366 1.00 87.62 314 VAL A C 1
ATOM 2458 O O . VAL A 1 314 ? 6.522 -13.724 -23.626 1.00 87.62 314 VAL A O 1
ATOM 2461 N N . ASN A 1 315 ? 4.721 -14.516 -22.528 1.00 81.00 315 ASN A N 1
ATOM 2462 C CA . ASN A 1 315 ? 4.510 -13.334 -21.698 1.00 81.00 315 ASN A CA 1
ATOM 2463 C C . ASN A 1 315 ? 5.097 -13.564 -20.302 1.00 81.00 315 ASN A C 1
ATOM 2465 O O . ASN A 1 315 ? 4.809 -14.576 -19.667 1.00 81.00 315 ASN A O 1
ATOM 2469 N N . HIS A 1 316 ? 5.867 -12.597 -19.824 1.00 71.69 316 HIS A N 1
ATOM 2470 C CA . HIS A 1 316 ? 6.480 -12.563 -18.503 1.00 71.69 316 HIS A CA 1
ATOM 2471 C C . HIS A 1 316 ? 5.913 -11.360 -17.736 1.00 71.69 316 HIS A C 1
ATOM 2473 O O . HIS A 1 316 ? 6.571 -10.326 -17.599 1.00 71.69 316 HIS A O 1
ATOM 2479 N N . ASP A 1 317 ? 4.664 -11.486 -17.284 1.00 71.31 317 ASP A N 1
ATOM 2480 C CA . ASP A 1 317 ? 4.001 -10.522 -16.399 1.00 71.31 317 ASP A CA 1
ATOM 2481 C C . ASP A 1 317 ? 3.883 -11.139 -14.994 1.00 71.31 317 ASP A C 1
ATOM 2483 O O . ASP A 1 317 ? 3.188 -12.148 -14.840 1.00 71.31 317 ASP A O 1
ATOM 2487 N N . PRO A 1 318 ? 4.526 -10.570 -13.957 1.00 58.22 318 PRO A N 1
ATOM 2488 C CA . PRO A 1 318 ? 4.393 -11.055 -12.584 1.00 58.22 318 PRO A CA 1
ATOM 2489 C C . PRO A 1 318 ? 2.949 -11.070 -12.061 1.00 58.22 318 PRO A C 1
ATOM 2491 O O . PRO A 1 318 ? 2.635 -11.869 -11.181 1.00 58.22 318 PRO A O 1
ATOM 2494 N N . ALA A 1 319 ? 2.066 -10.215 -12.590 1.00 60.47 319 ALA A N 1
ATOM 2495 C CA . ALA A 1 319 ? 0.648 -10.213 -12.237 1.00 60.47 319 ALA A CA 1
ATOM 2496 C C . ALA A 1 319 ? -0.113 -11.405 -12.846 1.00 60.47 319 ALA A C 1
ATOM 2498 O O . ALA A 1 319 ? -1.198 -11.745 -12.370 1.00 60.47 319 ALA A O 1
ATOM 2499 N N . VAL A 1 320 ? 0.443 -12.048 -13.882 1.00 67.25 320 VAL A N 1
ATOM 2500 C CA . VAL A 1 320 ? -0.146 -13.200 -14.582 1.00 67.25 320 VAL A CA 1
ATOM 2501 C C . VAL A 1 320 ? 0.946 -14.236 -14.915 1.00 67.25 320 VAL A C 1
ATOM 2503 O O . VAL A 1 320 ? 1.289 -14.425 -16.086 1.00 67.25 320 VAL A O 1
ATOM 2506 N N . PRO A 1 321 ? 1.504 -14.930 -13.902 1.00 55.94 321 PRO A N 1
ATOM 2507 C CA . PRO A 1 321 ? 2.662 -15.813 -14.082 1.00 55.94 321 PRO A CA 1
ATOM 2508 C C . PRO A 1 321 ? 2.385 -17.023 -14.994 1.00 55.94 321 PRO A C 1
ATOM 2510 O O . PRO A 1 321 ? 3.308 -17.534 -15.623 1.00 55.94 321 PRO A O 1
ATOM 2513 N N . ASP A 1 322 ? 1.118 -17.430 -15.135 1.00 68.31 322 ASP A N 1
ATOM 2514 C CA . ASP A 1 322 ? 0.684 -18.587 -15.930 1.00 68.31 322 ASP A CA 1
ATOM 2515 C C . ASP A 1 322 ? -0.137 -18.185 -17.170 1.00 68.31 322 ASP A C 1
ATOM 2517 O O . ASP A 1 322 ? -1.162 -18.788 -17.489 1.00 68.31 322 ASP A O 1
ATOM 2521 N N . ALA A 1 323 ? 0.293 -17.150 -17.898 1.00 71.62 323 ALA A N 1
ATOM 2522 C CA . ALA A 1 323 ? -0.457 -16.639 -19.052 1.00 71.62 323 ALA A CA 1
ATOM 2523 C C . ALA A 1 323 ? -0.595 -17.643 -20.223 1.00 71.62 323 ALA A C 1
ATOM 2525 O O . ALA A 1 323 ? -1.425 -17.440 -21.105 1.00 71.62 323 ALA A O 1
ATOM 2526 N N . GLY A 1 324 ? 0.185 -18.728 -20.259 1.00 82.31 324 GLY A N 1
ATOM 2527 C CA . GLY A 1 324 ? 0.247 -19.652 -21.398 1.00 82.31 324 GLY A CA 1
ATOM 2528 C C . GLY A 1 324 ? 1.210 -19.177 -22.495 1.00 82.31 324 GLY A C 1
ATOM 2529 O O . GLY A 1 324 ? 2.046 -18.304 -22.264 1.00 82.31 324 GLY A O 1
ATOM 2530 N N . ARG A 1 325 ? 1.139 -19.775 -23.695 1.00 90.19 325 ARG A N 1
ATOM 2531 C CA . ARG A 1 325 ? 2.061 -19.478 -24.811 1.00 90.19 325 ARG A CA 1
ATOM 2532 C C . ARG A 1 325 ? 1.344 -19.189 -26.128 1.00 90.19 325 ARG A C 1
ATOM 2534 O O . ARG A 1 325 ? 0.276 -19.737 -26.402 1.00 90.19 325 ARG A O 1
ATOM 2541 N N . GLY A 1 326 ? 2.014 -18.414 -26.975 1.00 93.25 326 GLY A N 1
ATOM 2542 C CA . GLY A 1 326 ? 1.622 -18.143 -28.351 1.00 93.25 326 GLY A CA 1
ATOM 2543 C C . GLY A 1 326 ? 0.521 -17.085 -28.504 1.00 93.25 326 GLY A C 1
ATOM 2544 O O . GLY A 1 326 ? 0.187 -16.364 -27.572 1.00 93.25 326 GLY A O 1
ATOM 2545 N N . PRO A 1 327 ? -0.071 -16.971 -29.700 1.00 94.00 327 PRO A N 1
ATOM 2546 C CA . PRO A 1 327 ? -1.121 -15.990 -29.984 1.00 94.00 327 PRO A CA 1
ATOM 2547 C C . PRO A 1 327 ? -2.389 -16.152 -29.127 1.00 94.00 327 PRO A C 1
ATOM 2549 O O . PRO A 1 327 ? -3.037 -15.167 -28.784 1.00 94.00 327 PRO A O 1
ATOM 2552 N N . GLU A 1 328 ? -2.759 -17.384 -28.772 1.00 92.00 328 GLU A N 1
ATOM 2553 C CA . GLU A 1 328 ? -3.993 -17.632 -28.012 1.00 92.00 328 GLU A CA 1
ATOM 2554 C C . GLU A 1 328 ? -3.883 -17.159 -26.555 1.00 92.00 328 GLU A C 1
ATOM 2556 O O . GLU A 1 328 ? -4.868 -16.664 -26.008 1.00 92.00 328 GLU A O 1
ATOM 2561 N N . SER A 1 329 ? -2.692 -17.228 -25.939 1.00 91.1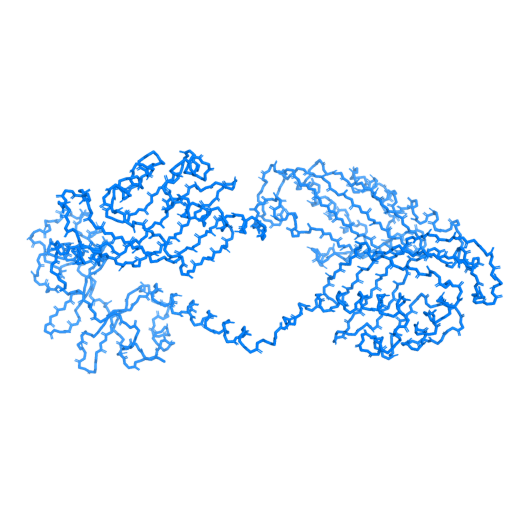9 329 SER A N 1
ATOM 2562 C CA . SER A 1 329 ? -2.487 -16.658 -24.599 1.00 91.19 329 SER A CA 1
ATOM 2563 C C . SER A 1 329 ? -2.647 -15.142 -24.594 1.00 91.19 329 SER A C 1
ATOM 2565 O O . SER A 1 329 ? -3.265 -14.587 -23.689 1.00 91.19 329 SER A O 1
ATOM 2567 N N . VAL A 1 330 ? -2.146 -14.472 -25.635 1.00 93.69 330 VAL A N 1
ATOM 2568 C CA . VAL A 1 330 ? -2.313 -13.025 -25.815 1.00 93.69 330 VAL A CA 1
ATOM 2569 C C . VAL A 1 330 ? -3.790 -12.661 -25.923 1.00 93.69 330 VAL A C 1
ATOM 2571 O O . VAL A 1 330 ? -4.243 -11.748 -25.235 1.00 93.69 330 VAL A O 1
ATOM 2574 N N . ARG A 1 331 ? -4.560 -13.390 -26.744 1.00 94.44 331 ARG A N 1
ATOM 2575 C CA . ARG A 1 331 ? -6.005 -13.160 -26.881 1.00 94.44 331 ARG A CA 1
ATOM 2576 C C . ARG A 1 331 ? -6.722 -13.282 -25.539 1.00 94.44 331 ARG A C 1
ATOM 2578 O O . ARG A 1 331 ? -7.424 -12.353 -25.150 1.00 94.44 331 ARG A O 1
ATOM 2585 N N . ALA A 1 332 ? -6.510 -14.389 -24.828 1.00 91.06 332 ALA A N 1
ATOM 2586 C CA . ALA A 1 332 ? -7.163 -14.639 -23.547 1.00 91.06 332 ALA A CA 1
ATOM 2587 C C . ALA A 1 332 ? -6.852 -13.542 -22.514 1.00 91.06 332 ALA A C 1
ATOM 2589 O O . ALA A 1 332 ? -7.747 -13.086 -21.802 1.00 91.06 332 ALA A O 1
ATOM 2590 N N . LEU A 1 333 ? -5.598 -13.081 -22.463 1.00 89.50 333 LEU A N 1
ATOM 2591 C CA . LEU A 1 333 ? -5.164 -12.018 -21.558 1.00 89.50 333 LEU A CA 1
ATOM 2592 C C . LEU A 1 333 ? -5.832 -10.673 -21.876 1.00 89.50 333 LEU A C 1
ATOM 2594 O O . LEU A 1 333 ? -6.323 -9.986 -20.979 1.00 89.50 333 LEU A O 1
ATOM 2598 N N . VAL A 1 334 ? -5.873 -10.301 -23.155 1.00 93.81 334 VAL A N 1
ATOM 2599 C CA . VAL A 1 334 ? -6.473 -9.038 -23.605 1.00 93.81 334 VAL A CA 1
ATOM 2600 C C . VAL A 1 334 ? -7.980 -9.039 -23.356 1.00 93.81 334 VAL A C 1
ATOM 2602 O O . VAL A 1 334 ? -8.508 -8.076 -22.802 1.00 93.81 334 VAL A O 1
ATOM 2605 N N . GLU A 1 335 ? -8.672 -10.132 -23.685 1.00 93.81 335 GLU A N 1
ATOM 2606 C CA . GLU A 1 335 ? -10.107 -10.286 -23.422 1.00 93.81 335 GLU A CA 1
ATOM 2607 C C . GLU A 1 335 ? -10.424 -10.231 -21.920 1.00 93.81 335 GLU A C 1
ATOM 2609 O O . GLU A 1 335 ? -11.409 -9.604 -21.521 1.00 93.81 335 GLU A O 1
ATOM 2614 N N . TYR A 1 336 ? -9.577 -10.832 -21.076 1.00 90.75 336 TYR A N 1
ATOM 2615 C CA . TYR A 1 336 ? -9.714 -10.776 -19.620 1.00 90.75 336 TYR A CA 1
ATOM 2616 C C . TYR A 1 336 ? -9.718 -9.328 -19.102 1.00 90.75 336 TYR A C 1
ATOM 2618 O O . TYR A 1 336 ? -10.650 -8.927 -18.399 1.00 90.75 336 TYR A O 1
ATOM 2626 N N . TYR A 1 337 ? -8.741 -8.508 -19.506 1.00 90.88 337 TYR A N 1
ATOM 2627 C CA . TYR A 1 337 ? -8.681 -7.105 -19.085 1.00 90.88 337 TYR A CA 1
ATOM 2628 C C . TYR A 1 337 ? -9.753 -6.227 -19.741 1.00 90.88 337 TYR A C 1
ATOM 2630 O O . TYR A 1 337 ? -10.338 -5.385 -19.060 1.00 90.88 337 TYR A O 1
ATOM 2638 N N . GLN A 1 338 ? -10.076 -6.429 -21.022 1.00 94.31 338 GLN A N 1
ATOM 2639 C CA . GLN A 1 338 ? -11.140 -5.675 -21.699 1.00 94.31 338 GLN A CA 1
ATOM 2640 C C . GLN A 1 338 ? -12.521 -5.960 -21.099 1.00 94.31 338 GLN A C 1
ATOM 2642 O O . GLN A 1 338 ? -13.363 -5.066 -21.028 1.00 94.31 338 GLN A O 1
ATOM 2647 N N . LYS A 1 339 ? -12.761 -7.176 -20.596 1.00 94.06 339 LYS A N 1
ATOM 2648 C CA . LYS A 1 339 ? -13.993 -7.493 -19.867 1.00 94.06 339 LYS A CA 1
ATOM 2649 C C . LYS A 1 339 ? -14.098 -6.704 -18.558 1.00 94.06 339 LYS A C 1
ATOM 2651 O O . LYS A 1 339 ? -15.179 -6.212 -18.237 1.00 94.06 339 LYS A O 1
ATOM 2656 N N . ALA A 1 340 ? -12.994 -6.562 -17.819 1.00 93.88 340 ALA A N 1
ATOM 2657 C CA . ALA A 1 340 ? -12.934 -5.757 -16.597 1.00 93.88 340 ALA A CA 1
ATOM 2658 C C . ALA A 1 340 ? -13.038 -4.246 -16.879 1.00 93.88 340 ALA A C 1
ATOM 2660 O O . ALA A 1 340 ? -13.708 -3.514 -16.143 1.00 93.88 340 ALA A O 1
ATOM 2661 N N . PHE A 1 341 ? -12.429 -3.793 -17.976 1.00 96.75 341 PHE A N 1
ATOM 2662 C CA . PHE A 1 341 ? -12.336 -2.394 -18.383 1.00 96.75 341 PHE A CA 1
ATOM 2663 C C . PHE A 1 341 ? -12.708 -2.223 -19.875 1.00 96.75 341 PHE A C 1
ATOM 2665 O O . PHE A 1 341 ? -11.828 -2.101 -20.732 1.00 96.75 341 PHE A O 1
ATOM 2672 N N . PRO A 1 342 ? -14.009 -2.176 -20.217 1.00 96.19 342 PRO A N 1
ATOM 2673 C CA . PRO A 1 342 ? -14.478 -2.150 -21.612 1.00 96.19 342 PRO A CA 1
ATOM 2674 C C . PRO A 1 342 ? -14.103 -0.891 -22.401 1.00 96.19 342 PRO A C 1
ATOM 2676 O O . PRO A 1 342 ? -14.202 -0.869 -23.622 1.00 96.19 342 PRO A O 1
ATOM 2679 N N . ASP A 1 343 ? -13.727 0.181 -21.706 1.00 96.00 343 ASP A N 1
ATOM 2680 C CA . ASP A 1 343 ? -13.273 1.456 -22.266 1.00 96.00 343 ASP A CA 1
ATOM 2681 C C . ASP A 1 343 ? -11.760 1.663 -22.088 1.00 96.00 343 ASP A C 1
ATOM 2683 O O . ASP A 1 343 ? -11.295 2.806 -22.071 1.00 96.00 343 ASP A O 1
ATOM 2687 N N . THR A 1 344 ? -10.996 0.573 -21.932 1.00 96.06 344 THR A N 1
ATOM 2688 C CA . THR A 1 344 ? -9.536 0.644 -21.802 1.00 96.06 344 THR A CA 1
ATOM 2689 C C . THR A 1 344 ? -8.907 1.295 -23.017 1.00 96.06 344 THR A C 1
ATOM 2691 O O . THR A 1 344 ? -9.220 0.962 -24.158 1.00 96.06 344 THR A O 1
ATOM 2694 N N . ARG A 1 345 ? -7.952 2.187 -22.763 1.00 96.69 345 ARG A N 1
ATOM 2695 C CA . ARG A 1 345 ? -7.088 2.746 -23.792 1.00 96.69 345 ARG A CA 1
ATOM 2696 C C . ARG A 1 345 ? -5.650 2.826 -23.315 1.00 96.69 345 ARG A C 1
ATOM 2698 O O . ARG A 1 345 ? -5.362 3.511 -22.334 1.00 96.69 345 ARG A O 1
ATOM 2705 N N . PHE A 1 346 ? -4.766 2.189 -24.065 1.00 97.25 346 PHE A N 1
ATOM 2706 C CA . PHE A 1 346 ? -3.324 2.316 -23.975 1.00 97.25 346 PHE A CA 1
ATOM 2707 C C . PHE A 1 346 ? -2.840 3.482 -24.837 1.00 97.25 346 PHE A C 1
ATOM 2709 O O . PHE A 1 346 ? -3.247 3.667 -25.985 1.00 97.25 346 PHE A O 1
ATOM 2716 N N . THR A 1 347 ? -1.942 4.273 -24.266 1.00 95.50 347 THR A N 1
ATOM 2717 C CA . THR A 1 347 ? -1.195 5.334 -24.935 1.00 95.50 347 THR A CA 1
ATOM 2718 C C . THR A 1 347 ? 0.281 5.013 -24.785 1.00 95.50 347 THR A C 1
ATOM 2720 O O . THR A 1 347 ? 0.771 4.899 -23.663 1.00 95.50 347 THR A O 1
ATOM 2723 N N . ILE A 1 348 ? 0.986 4.864 -25.905 1.00 92.62 348 ILE A N 1
ATOM 2724 C CA . ILE A 1 348 ? 2.446 4.771 -25.904 1.00 92.62 348 ILE A CA 1
ATOM 2725 C C . ILE A 1 348 ? 2.981 6.164 -25.583 1.00 92.62 348 ILE A C 1
ATOM 2727 O O . ILE A 1 348 ? 2.748 7.109 -26.335 1.00 92.62 348 ILE A O 1
ATOM 2731 N N . GLU A 1 349 ? 3.664 6.292 -24.454 1.00 78.06 349 GLU A N 1
ATOM 2732 C CA . GLU A 1 349 ? 4.305 7.544 -24.056 1.00 78.06 349 GLU A CA 1
ATOM 2733 C C . GLU A 1 349 ? 5.716 7.647 -24.627 1.00 78.06 349 GLU A C 1
ATOM 2735 O O . GLU A 1 349 ? 6.157 8.731 -25.005 1.00 78.06 349 GLU A O 1
ATOM 2740 N N . GLU A 1 350 ? 6.419 6.517 -24.698 1.00 66.81 350 GLU A N 1
ATOM 2741 C CA . GLU A 1 350 ? 7.781 6.440 -25.206 1.00 66.81 350 GLU A CA 1
ATOM 2742 C C . GLU A 1 350 ? 8.055 5.043 -25.772 1.00 66.81 350 GLU A C 1
ATOM 2744 O O . GLU A 1 350 ? 7.568 4.044 -25.241 1.00 66.81 350 GLU A O 1
ATOM 2749 N N . MET A 1 351 ? 8.817 4.968 -26.865 1.00 78.50 351 MET A N 1
ATOM 2750 C CA . MET A 1 351 ? 9.189 3.702 -27.488 1.00 78.50 351 MET A CA 1
ATOM 2751 C C . MET A 1 351 ? 10.576 3.794 -28.109 1.00 78.50 351 MET A C 1
ATOM 2753 O O . MET A 1 351 ? 10.841 4.705 -28.892 1.00 78.50 351 MET A O 1
ATOM 2757 N N . HIS A 1 352 ? 11.421 2.809 -27.818 1.00 72.19 352 HIS A N 1
ATOM 2758 C CA . HIS A 1 352 ? 12.800 2.720 -28.302 1.00 72.19 352 HIS A CA 1
ATOM 2759 C C . HIS A 1 352 ? 13.094 1.307 -28.775 1.00 72.19 352 HIS A C 1
ATOM 2761 O O . HIS A 1 352 ? 12.611 0.355 -28.173 1.00 72.19 352 HIS A O 1
ATOM 2767 N N . ALA A 1 353 ? 13.861 1.167 -29.852 1.00 71.62 353 ALA A N 1
ATOM 2768 C CA . ALA A 1 353 ? 14.286 -0.134 -30.349 1.00 71.62 353 ALA A CA 1
ATOM 2769 C C . ALA A 1 353 ? 15.802 -0.188 -30.460 1.00 71.62 353 ALA A C 1
ATOM 2771 O O . ALA A 1 353 ? 16.412 0.750 -30.961 1.00 71.62 353 ALA A O 1
ATOM 2772 N N . VAL A 1 354 ? 16.384 -1.300 -30.022 1.00 62.94 354 VAL A N 1
ATOM 2773 C CA . VAL A 1 354 ? 17.813 -1.587 -30.150 1.00 62.94 354 VAL A CA 1
ATOM 2774 C C . VAL A 1 354 ? 17.952 -3.057 -30.522 1.00 62.94 354 VAL A C 1
ATOM 2776 O O . VAL A 1 354 ? 17.517 -3.939 -29.780 1.00 62.94 354 VAL A O 1
ATOM 2779 N N . GLY A 1 355 ? 18.525 -3.325 -31.697 1.00 69.94 355 GLY A N 1
ATOM 2780 C CA . GLY A 1 355 ? 18.670 -4.685 -32.215 1.00 69.94 355 GLY A CA 1
ATOM 2781 C C . GLY A 1 355 ? 17.325 -5.406 -32.332 1.00 69.94 355 GLY A C 1
ATOM 2782 O O . GLY A 1 355 ? 16.428 -4.962 -33.049 1.00 69.94 355 GLY A O 1
ATOM 2783 N N . ASP A 1 356 ? 17.190 -6.532 -31.633 1.00 76.44 356 ASP A N 1
ATOM 2784 C CA . ASP A 1 356 ? 15.982 -7.355 -31.599 1.00 76.44 356 ASP A CA 1
ATOM 2785 C C . ASP A 1 356 ? 15.008 -6.976 -30.472 1.00 76.44 356 ASP A C 1
ATOM 2787 O O . ASP A 1 356 ? 14.007 -7.660 -30.292 1.00 76.44 356 ASP A O 1
ATOM 2791 N N . ARG A 1 357 ? 15.252 -5.899 -29.716 1.00 79.50 357 ARG A N 1
ATOM 2792 C CA . ARG A 1 357 ? 14.398 -5.493 -28.592 1.00 79.50 357 ARG A CA 1
ATOM 2793 C C . ARG A 1 357 ? 13.703 -4.167 -28.835 1.00 79.50 357 ARG A C 1
ATOM 2795 O O . ARG A 1 357 ? 14.260 -3.260 -29.451 1.00 79.50 357 ARG A O 1
ATOM 2802 N N . VAL A 1 358 ? 12.498 -4.046 -28.294 1.00 81.56 358 VAL A N 1
ATOM 2803 C CA . VAL A 1 358 ? 11.724 -2.808 -28.232 1.00 81.56 358 VAL A CA 1
ATOM 2804 C C . VAL A 1 358 ? 11.284 -2.591 -26.796 1.00 81.56 358 VAL A C 1
ATOM 2806 O O . VAL A 1 358 ? 10.728 -3.487 -26.175 1.00 81.56 358 VAL A O 1
ATOM 2809 N N . VAL A 1 359 ? 11.511 -1.397 -26.266 1.00 76.12 359 VAL A N 1
ATOM 2810 C CA . VAL A 1 359 ? 10.977 -0.988 -24.967 1.00 76.12 359 VAL A CA 1
ATOM 2811 C C . VAL A 1 359 ? 9.880 0.017 -25.194 1.00 76.12 359 VAL A C 1
ATOM 2813 O O . VAL A 1 359 ? 10.063 0.979 -25.938 1.00 76.12 359 VAL A O 1
ATOM 2816 N N . THR A 1 360 ? 8.764 -0.188 -24.513 1.00 82.38 360 THR A N 1
ATOM 2817 C CA . THR A 1 360 ? 7.589 0.662 -24.601 1.00 82.38 360 THR A CA 1
ATOM 2818 C C . THR A 1 360 ? 7.202 1.110 -23.203 1.00 82.38 360 THR A C 1
ATOM 2820 O O . THR A 1 360 ? 6.795 0.284 -22.387 1.00 82.38 360 THR A O 1
ATOM 2823 N N . ARG A 1 361 ? 7.287 2.416 -22.929 1.00 78.25 361 ARG A N 1
ATOM 2824 C CA . ARG A 1 361 ? 6.611 3.025 -21.780 1.00 78.25 361 ARG A CA 1
ATOM 2825 C C . ARG A 1 361 ? 5.215 3.429 -22.212 1.00 78.25 361 ARG A C 1
ATOM 2827 O O . ARG A 1 361 ? 5.035 4.110 -23.225 1.00 78.25 361 ARG A O 1
ATOM 2834 N N . TRP A 1 362 ? 4.225 3.024 -21.440 1.00 89.38 362 TRP A N 1
ATOM 2835 C CA . TRP A 1 362 ? 2.833 3.227 -21.787 1.00 89.38 362 TRP A CA 1
ATOM 2836 C C . TRP A 1 362 ? 2.003 3.621 -20.574 1.00 89.38 362 TRP A C 1
ATOM 2838 O O . TRP A 1 362 ? 2.357 3.397 -19.415 1.00 89.38 362 TRP A O 1
ATOM 2848 N N . LYS A 1 363 ? 0.855 4.211 -20.877 1.00 90.38 363 LYS A N 1
ATOM 2849 C CA . LYS A 1 363 ? -0.188 4.568 -19.929 1.00 90.38 363 LYS A CA 1
ATOM 2850 C C . LYS A 1 363 ? -1.486 3.913 -20.364 1.00 90.38 363 LYS A C 1
ATOM 2852 O O . LYS A 1 363 ? -1.886 4.083 -21.513 1.00 90.38 363 LYS A O 1
ATOM 2857 N N . ALA A 1 364 ? -2.153 3.214 -19.457 1.00 93.12 364 ALA A N 1
ATOM 2858 C CA . ALA A 1 364 ? -3.485 2.673 -19.679 1.00 93.12 364 ALA A CA 1
ATOM 2859 C C . ALA A 1 364 ? -4.503 3.387 -18.790 1.00 93.12 364 ALA A C 1
ATOM 2861 O O . ALA A 1 364 ? -4.231 3.724 -17.638 1.00 93.12 364 ALA A O 1
ATOM 2862 N N . GLN A 1 365 ? -5.689 3.633 -19.332 1.00 95.56 365 GLN A N 1
ATOM 2863 C CA . GLN A 1 365 ? -6.807 4.211 -18.593 1.00 95.56 365 GLN A CA 1
ATOM 2864 C C . GLN A 1 365 ? -8.095 3.472 -18.932 1.00 95.56 365 GLN A C 1
ATOM 2866 O O . GLN A 1 365 ? -8.304 3.132 -20.092 1.00 95.56 365 GLN A O 1
ATOM 2871 N N . GLY A 1 366 ? -8.968 3.267 -17.950 1.00 96.25 366 GLY A N 1
ATOM 2872 C CA . GLY A 1 366 ? -10.241 2.572 -18.145 1.00 96.25 366 GLY A CA 1
ATOM 2873 C C . GLY A 1 366 ? -11.164 2.699 -16.937 1.00 96.25 366 GLY A C 1
ATOM 2874 O O . GLY A 1 366 ? -10.753 3.144 -15.865 1.00 96.25 366 GLY A O 1
ATOM 2875 N N . THR A 1 367 ? -12.428 2.323 -17.105 1.00 97.38 367 THR A N 1
ATOM 2876 C CA . THR A 1 367 ? -13.444 2.297 -16.049 1.00 97.38 367 THR A CA 1
ATOM 2877 C C . THR A 1 367 ? -13.734 0.855 -15.644 1.00 97.38 367 THR A C 1
ATOM 2879 O O . THR A 1 367 ? -14.105 0.038 -16.485 1.00 97.38 367 THR A O 1
ATOM 2882 N N . HIS A 1 368 ? -13.612 0.541 -14.353 1.00 96.25 368 HIS A N 1
ATOM 2883 C CA . HIS A 1 368 ? -13.826 -0.813 -13.836 1.00 96.25 368 HIS A CA 1
ATOM 2884 C C . HIS A 1 368 ? -15.318 -1.182 -13.852 1.00 96.25 368 HIS A C 1
ATOM 2886 O O . HIS A 1 368 ? -16.078 -0.780 -12.964 1.00 96.25 368 HIS A O 1
ATOM 2892 N N . LYS A 1 369 ? -15.746 -1.904 -14.894 1.00 96.25 369 LYS A N 1
ATOM 2893 C CA . LYS A 1 369 ? -17.150 -2.283 -15.153 1.00 96.25 369 LYS A CA 1
ATOM 2894 C C . LYS A 1 369 ? -17.392 -3.791 -15.156 1.00 96.25 369 LYS A C 1
ATOM 2896 O O . LYS A 1 369 ? -18.548 -4.198 -15.067 1.00 96.25 369 LYS A O 1
ATOM 2901 N N . GLY A 1 370 ? -16.342 -4.598 -15.262 1.00 88.94 370 GLY A N 1
ATOM 2902 C CA . GLY A 1 370 ? -16.397 -6.046 -15.071 1.00 88.94 370 GLY A CA 1
ATOM 2903 C C . GLY A 1 370 ? -15.740 -6.470 -13.763 1.00 88.94 370 GLY A C 1
ATOM 2904 O O . GLY A 1 370 ? -15.306 -5.632 -12.986 1.00 88.94 370 GLY A O 1
ATOM 2905 N N . GLU A 1 371 ? -15.690 -7.776 -13.527 1.00 89.38 371 GLU A N 1
ATOM 2906 C CA . GLU A 1 371 ? -14.932 -8.362 -12.420 1.00 89.38 371 GLU A CA 1
ATOM 2907 C C . GLU A 1 371 ? -13.444 -8.454 -12.783 1.00 89.38 371 GLU A C 1
ATOM 2909 O O . GLU A 1 371 ? -13.106 -8.801 -13.917 1.00 89.38 371 GLU A O 1
ATOM 2914 N N . LEU A 1 372 ? -12.565 -8.182 -11.818 1.00 82.88 372 LEU A N 1
ATOM 2915 C CA . LEU A 1 372 ? -11.113 -8.277 -11.970 1.00 82.88 372 LEU A CA 1
ATOM 2916 C C . LEU A 1 372 ? -10.507 -8.947 -10.739 1.00 82.88 372 LEU A C 1
ATOM 2918 O O . LEU A 1 372 ? -10.610 -8.403 -9.647 1.00 82.88 372 LEU A O 1
ATOM 2922 N N . MET A 1 373 ? -9.842 -10.096 -10.890 1.00 73.19 373 MET A N 1
ATOM 2923 C CA . MET A 1 373 ? -9.169 -10.793 -9.775 1.00 73.19 373 MET A CA 1
ATOM 2924 C C . MET A 1 373 ? -10.095 -11.043 -8.559 1.00 73.19 373 MET A C 1
ATOM 2926 O O . MET A 1 373 ? -9.672 -10.932 -7.411 1.00 73.19 373 MET A O 1
ATOM 2930 N N . GLY A 1 374 ? -11.380 -11.327 -8.801 1.00 75.25 374 GLY A N 1
ATOM 2931 C CA . GLY A 1 374 ? -12.397 -11.491 -7.752 1.00 75.25 374 GLY A CA 1
ATOM 2932 C C . GLY A 1 374 ? -12.934 -10.182 -7.155 1.00 75.25 374 GLY A C 1
ATOM 2933 O O . GLY A 1 374 ? -13.771 -10.221 -6.254 1.00 75.25 374 GLY A O 1
ATOM 2934 N N . ILE A 1 375 ? -12.488 -9.022 -7.643 1.00 77.81 375 ILE A N 1
ATOM 2935 C CA . ILE A 1 375 ? -12.984 -7.702 -7.243 1.00 77.81 375 ILE A CA 1
ATOM 2936 C C . ILE A 1 375 ? -14.229 -7.376 -8.086 1.00 77.81 375 ILE A C 1
ATOM 2938 O O . ILE A 1 375 ? -14.123 -7.303 -9.314 1.00 77.81 375 ILE A O 1
ATOM 2942 N N . PRO A 1 376 ? -15.400 -7.138 -7.464 1.00 79.62 376 PRO A N 1
ATOM 2943 C CA . PRO A 1 376 ? -16.604 -6.716 -8.177 1.00 79.62 376 PRO A CA 1
ATOM 2944 C C . PRO A 1 376 ? -16.428 -5.351 -8.868 1.00 79.62 376 PRO A C 1
ATOM 2946 O O . PRO A 1 376 ? -15.621 -4.533 -8.414 1.00 79.62 376 PRO A O 1
ATOM 2949 N N . PRO A 1 377 ? -17.215 -5.044 -9.914 1.00 89.75 377 PRO A N 1
ATOM 2950 C CA . PRO A 1 377 ? -17.111 -3.779 -10.634 1.00 89.75 377 PRO A CA 1
ATOM 2951 C C . PRO A 1 377 ? -17.355 -2.587 -9.705 1.00 89.75 377 PRO A C 1
ATOM 2953 O O . PRO A 1 377 ? -18.416 -2.450 -9.096 1.00 89.75 377 PRO A O 1
ATOM 2956 N N . THR A 1 378 ? -16.367 -1.699 -9.611 1.00 87.62 378 THR A N 1
ATOM 2957 C CA . THR A 1 378 ? -16.399 -0.552 -8.687 1.00 87.62 378 THR A CA 1
ATOM 2958 C C . THR A 1 378 ? -16.938 0.719 -9.338 1.00 87.62 378 THR A C 1
ATOM 2960 O O . THR A 1 378 ? -17.222 1.693 -8.643 1.00 87.62 378 THR A O 1
ATOM 2963 N N . GLY A 1 379 ? -17.030 0.756 -10.672 1.00 90.94 379 GLY A N 1
ATOM 2964 C CA . GLY A 1 379 ? -17.402 1.944 -11.445 1.00 90.94 379 GLY A CA 1
ATOM 2965 C C . GLY A 1 379 ? -16.340 3.049 -11.457 1.00 90.94 379 GLY A C 1
ATOM 2966 O O . GLY A 1 379 ? -16.555 4.098 -12.067 1.00 90.94 379 GLY A O 1
ATOM 2967 N N . LYS A 1 380 ? -15.191 2.842 -10.802 1.00 88.00 380 LYS A N 1
ATOM 2968 C CA . LYS A 1 380 ? -14.118 3.835 -10.718 1.00 88.00 380 LYS A CA 1
ATOM 2969 C C . LYS A 1 380 ? -13.300 3.862 -12.006 1.00 88.00 380 LYS A C 1
ATOM 2971 O O . LYS A 1 380 ? -13.035 2.822 -12.611 1.00 88.00 380 LYS A O 1
ATOM 2976 N N . LYS A 1 381 ? -12.874 5.063 -12.400 1.00 93.25 381 LYS A N 1
ATOM 2977 C CA . LYS A 1 381 ? -11.841 5.242 -13.422 1.00 93.25 381 LYS A CA 1
ATOM 2978 C C . LYS A 1 381 ? -10.474 5.014 -12.801 1.00 93.25 381 LYS A C 1
ATOM 2980 O O . LYS A 1 381 ? -10.190 5.582 -11.750 1.00 93.25 381 LYS A O 1
ATOM 2985 N N . VAL A 1 382 ? -9.651 4.228 -13.477 1.00 88.94 382 VAL A N 1
ATOM 2986 C CA . VAL A 1 382 ? -8.265 3.978 -13.097 1.00 88.94 382 VAL A CA 1
ATOM 2987 C C . VAL A 1 382 ? -7.334 4.438 -14.202 1.00 88.94 382 VAL A C 1
ATOM 2989 O O . VAL A 1 382 ? -7.675 4.410 -15.389 1.00 88.94 382 VAL A O 1
ATOM 2992 N N . VAL A 1 383 ? -6.151 4.867 -13.791 1.00 88.81 383 VAL A N 1
ATOM 2993 C CA . VAL A 1 383 ? -5.036 5.189 -14.667 1.00 88.81 383 VAL A CA 1
ATOM 2994 C C . VAL A 1 383 ? -3.817 4.470 -14.122 1.00 88.81 383 VAL A C 1
ATOM 2996 O O . VAL A 1 383 ? -3.462 4.658 -12.962 1.00 88.81 383 VAL A O 1
ATOM 2999 N N . VAL A 1 384 ? -3.179 3.663 -14.958 1.00 80.19 384 VAL A N 1
ATOM 3000 C CA . VAL A 1 384 ? -1.963 2.929 -14.608 1.00 80.19 384 VAL A CA 1
ATOM 3001 C C . VAL A 1 384 ? -0.887 3.217 -15.637 1.00 80.19 384 VAL A C 1
ATOM 3003 O O . VAL A 1 384 ? -1.171 3.467 -16.812 1.00 80.19 384 VAL A O 1
ATOM 3006 N N . THR A 1 385 ? 0.356 3.192 -15.193 1.00 75.75 385 THR A N 1
ATOM 3007 C CA . THR A 1 385 ? 1.526 3.276 -16.061 1.00 75.75 385 THR A CA 1
ATOM 3008 C C . THR A 1 385 ? 2.258 1.947 -16.039 1.00 75.75 385 THR A C 1
ATOM 3010 O O . THR A 1 385 ? 2.172 1.180 -15.074 1.00 75.75 385 THR A O 1
ATOM 3013 N N . GLY A 1 386 ? 2.962 1.664 -17.125 1.00 71.31 386 GLY A N 1
ATOM 3014 C CA . GLY A 1 386 ? 3.736 0.448 -17.248 1.00 71.31 386 GLY A CA 1
ATOM 3015 C C . GLY A 1 386 ? 4.844 0.559 -18.274 1.00 71.31 386 GLY A C 1
ATOM 3016 O O . GLY A 1 386 ? 4.938 1.516 -19.050 1.00 71.31 386 GLY A O 1
ATOM 3017 N N . LEU A 1 387 ? 5.702 -0.449 -18.240 1.00 79.31 387 LEU A N 1
ATOM 3018 C CA . LEU A 1 387 ? 6.804 -0.641 -19.157 1.00 79.31 387 LEU A CA 1
ATOM 3019 C C . LEU A 1 387 ? 6.772 -2.079 -19.658 1.00 79.31 387 LEU A C 1
ATOM 3021 O O . LEU A 1 387 ? 6.657 -3.021 -18.871 1.00 79.31 387 LEU A O 1
ATOM 3025 N N . THR A 1 388 ? 6.903 -2.231 -20.969 1.00 80.06 388 THR A N 1
ATOM 3026 C CA . THR A 1 388 ? 7.018 -3.528 -21.632 1.00 80.06 388 THR A CA 1
ATOM 3027 C C . THR A 1 388 ? 8.311 -3.575 -22.428 1.00 80.06 388 THR A C 1
ATOM 3029 O O . THR A 1 388 ? 8.616 -2.643 -23.170 1.00 80.06 388 THR A O 1
ATOM 3032 N N . ILE A 1 389 ? 9.075 -4.653 -22.265 1.00 80.12 389 ILE A N 1
ATOM 3033 C CA . ILE A 1 389 ? 10.224 -4.982 -23.110 1.00 80.12 389 ILE A CA 1
ATOM 3034 C C . ILE A 1 389 ? 9.813 -6.149 -23.995 1.00 80.12 389 ILE A C 1
ATOM 3036 O O . ILE A 1 389 ? 9.567 -7.240 -23.492 1.00 80.12 389 ILE A O 1
ATOM 3040 N N . ASP A 1 390 ? 9.770 -5.927 -25.297 1.00 87.75 390 ASP A N 1
ATOM 3041 C CA . ASP A 1 390 ? 9.471 -6.930 -26.307 1.00 87.75 390 ASP A CA 1
ATOM 3042 C C . ASP A 1 390 ? 10.773 -7.380 -26.978 1.00 87.75 390 ASP A C 1
ATOM 3044 O O . ASP A 1 390 ? 11.521 -6.554 -27.499 1.00 87.75 390 ASP A O 1
ATOM 3048 N N . ARG A 1 391 ? 11.058 -8.686 -27.000 1.00 86.75 391 ARG A N 1
ATOM 3049 C CA . ARG A 1 391 ? 12.097 -9.277 -27.860 1.00 86.75 391 ARG A CA 1
ATOM 3050 C C . ARG A 1 391 ? 11.448 -9.819 -29.120 1.00 86.75 391 ARG A C 1
ATOM 3052 O O . ARG A 1 391 ? 10.462 -10.549 -29.037 1.00 86.75 391 ARG A O 1
ATOM 3059 N N . LEU A 1 392 ? 12.011 -9.505 -30.278 1.00 90.75 392 LEU A N 1
ATOM 3060 C CA . LEU A 1 392 ? 11.511 -9.887 -31.587 1.00 90.75 392 LEU A CA 1
ATOM 3061 C C . LEU A 1 392 ? 12.397 -10.955 -32.235 1.00 90.75 392 LEU A C 1
ATOM 3063 O O . LEU A 1 392 ? 13.616 -10.934 -32.144 1.00 90.75 392 LEU A O 1
ATOM 3067 N N . GLU A 1 393 ? 11.775 -11.880 -32.953 1.00 89.56 393 GLU A N 1
ATOM 3068 C CA . GLU A 1 393 ? 12.437 -12.911 -33.745 1.00 89.56 393 GLU A CA 1
ATOM 3069 C C . GLU A 1 393 ? 11.742 -13.008 -35.104 1.00 89.56 393 GLU A C 1
ATOM 3071 O O . GLU A 1 393 ? 10.518 -13.138 -35.191 1.00 89.56 393 GLU A O 1
ATOM 3076 N N . GLY A 1 394 ? 12.510 -12.885 -36.190 1.00 89.00 394 GLY A N 1
ATOM 3077 C CA . GLY A 1 394 ? 11.945 -12.874 -37.544 1.00 89.00 394 GLY A CA 1
ATOM 3078 C C . GLY A 1 394 ? 10.901 -11.769 -37.761 1.00 89.00 394 GLY A C 1
ATOM 3079 O O . GLY A 1 394 ? 9.918 -11.994 -38.461 1.00 89.00 394 GLY A O 1
ATOM 3080 N N . GLY A 1 395 ? 11.082 -10.608 -37.117 1.00 90.62 395 GLY A N 1
ATOM 3081 C CA . GLY A 1 395 ? 10.171 -9.460 -37.214 1.00 90.62 395 GLY A CA 1
ATOM 3082 C C . GLY A 1 395 ? 8.866 -9.596 -36.425 1.00 90.62 395 GLY A C 1
ATOM 3083 O O . GLY A 1 395 ? 7.935 -8.842 -36.678 1.00 90.62 395 GLY A O 1
ATOM 3084 N N . ARG A 1 396 ? 8.772 -10.548 -35.488 1.00 96.25 396 ARG A N 1
ATOM 3085 C CA . ARG A 1 396 ? 7.585 -10.781 -34.648 1.00 96.25 396 ARG A CA 1
ATOM 3086 C C . ARG A 1 396 ? 7.963 -10.852 -33.183 1.00 96.25 396 ARG A C 1
ATOM 3088 O O . ARG A 1 396 ? 9.038 -11.344 -32.867 1.00 96.25 396 ARG A O 1
ATOM 3095 N N . VAL A 1 397 ? 7.075 -10.436 -32.289 1.00 95.81 397 VAL A N 1
ATOM 3096 C CA . VAL A 1 397 ? 7.308 -10.498 -30.845 1.00 95.81 397 VAL A CA 1
ATOM 3097 C C . VAL A 1 397 ? 7.377 -11.956 -30.387 1.00 95.81 397 VAL A C 1
ATOM 3099 O O . VAL A 1 397 ? 6.453 -12.754 -30.577 1.00 95.81 397 VAL A O 1
ATOM 3102 N N . LYS A 1 398 ? 8.512 -12.314 -29.800 1.00 93.00 398 LYS A N 1
ATOM 3103 C CA . LYS A 1 398 ? 8.829 -13.634 -29.265 1.00 93.00 398 LYS A CA 1
ATOM 3104 C C . LYS A 1 398 ? 8.660 -13.691 -27.757 1.00 93.00 398 LYS A C 1
ATOM 3106 O O . LYS A 1 398 ? 8.129 -14.668 -27.243 1.00 93.00 398 LYS A O 1
ATOM 3111 N N . GLU A 1 399 ? 9.047 -12.640 -27.055 1.00 86.06 399 GLU A N 1
ATOM 3112 C CA . GLU A 1 399 ? 8.881 -12.555 -25.606 1.00 86.06 399 GLU A CA 1
ATOM 3113 C C . GLU A 1 399 ? 8.504 -11.138 -25.209 1.00 86.06 399 GLU A C 1
ATOM 3115 O O . GLU A 1 399 ? 8.986 -10.192 -25.827 1.00 86.06 399 GLU A O 1
ATOM 3120 N N . GLY A 1 400 ? 7.661 -11.002 -24.189 1.00 81.19 400 GLY A N 1
ATOM 3121 C CA . GLY A 1 400 ? 7.338 -9.718 -23.574 1.00 81.19 400 GLY A CA 1
ATOM 3122 C C . GLY A 1 400 ? 7.564 -9.783 -22.069 1.00 81.19 400 GLY A C 1
ATOM 3123 O O . GLY A 1 400 ? 7.050 -10.691 -21.427 1.00 81.19 400 GLY A O 1
ATOM 3124 N N . TRP A 1 401 ? 8.306 -8.835 -21.501 1.00 79.69 401 TRP A N 1
ATOM 3125 C CA . TRP A 1 401 ? 8.417 -8.640 -20.052 1.00 79.69 401 TRP A CA 1
ATOM 3126 C C . TRP A 1 401 ? 7.699 -7.357 -19.675 1.00 79.69 401 TRP A C 1
ATOM 3128 O O . TRP A 1 401 ? 8.125 -6.279 -20.092 1.00 79.69 401 TRP A O 1
ATOM 3138 N N . THR A 1 402 ? 6.634 -7.465 -18.884 1.00 74.12 402 THR A N 1
ATOM 3139 C CA . THR A 1 402 ? 5.784 -6.320 -18.541 1.00 74.12 402 THR A CA 1
ATOM 3140 C C . THR A 1 402 ? 5.773 -6.089 -17.038 1.00 74.12 402 THR A C 1
ATOM 3142 O O . THR A 1 402 ? 5.575 -7.019 -16.264 1.00 74.12 402 THR A O 1
ATOM 3145 N N . HIS A 1 403 ? 5.974 -4.833 -16.636 1.00 62.50 403 HIS A N 1
ATOM 3146 C CA . HIS A 1 403 ? 5.814 -4.368 -15.259 1.00 62.50 403 HIS A CA 1
ATOM 3147 C C . HIS A 1 403 ? 4.953 -3.110 -15.259 1.00 62.50 403 HIS A C 1
ATOM 3149 O O . HIS A 1 403 ? 5.177 -2.197 -16.054 1.00 62.50 403 HIS A O 1
ATOM 3155 N N . TRP A 1 404 ? 3.966 -3.055 -14.374 1.00 69.50 404 TRP A N 1
ATOM 3156 C CA . TRP A 1 404 ? 3.006 -1.959 -14.331 1.00 69.50 404 TRP A CA 1
ATOM 3157 C C . TRP A 1 404 ? 2.428 -1.780 -12.930 1.00 69.50 404 TRP A C 1
ATOM 3159 O O . TRP A 1 404 ? 2.532 -2.673 -12.085 1.00 69.50 404 TRP A O 1
ATOM 3169 N N . ASP A 1 405 ? 1.834 -0.610 -12.691 1.00 66.00 405 ASP A N 1
ATOM 3170 C CA . ASP A 1 405 ? 1.357 -0.149 -11.383 1.00 66.00 405 ASP A CA 1
ATOM 3171 C C . ASP A 1 405 ? 0.109 -0.905 -10.878 1.00 66.00 405 ASP A C 1
ATOM 3173 O O . ASP A 1 405 ? -0.992 -0.368 -10.731 1.00 66.00 405 ASP A O 1
ATOM 3177 N N . THR A 1 406 ? 0.280 -2.199 -10.613 1.00 65.00 406 THR A N 1
ATOM 3178 C CA . THR A 1 406 ? -0.777 -3.089 -10.119 1.00 65.00 406 THR A CA 1
ATOM 3179 C C . THR A 1 406 ? -1.212 -2.679 -8.710 1.00 65.00 406 THR A C 1
ATOM 3181 O O . THR A 1 406 ? -2.401 -2.701 -8.391 1.00 65.00 406 THR A O 1
ATOM 3184 N N . LEU A 1 407 ? -0.272 -2.241 -7.863 1.00 62.84 407 LEU A N 1
ATOM 3185 C CA . LEU A 1 407 ? -0.581 -1.769 -6.512 1.00 62.84 407 LEU A CA 1
ATOM 3186 C C . LEU A 1 407 ? -1.389 -0.466 -6.544 1.00 62.84 407 LEU A C 1
ATOM 3188 O O . LEU A 1 407 ? -2.421 -0.370 -5.877 1.00 62.84 407 LEU A O 1
ATOM 3192 N N . GLY A 1 408 ? -0.964 0.520 -7.335 1.00 63.78 408 GLY A N 1
ATOM 3193 C CA . GLY A 1 408 ? -1.695 1.768 -7.511 1.00 63.78 408 GLY A CA 1
ATOM 3194 C C . GLY A 1 408 ? -3.060 1.554 -8.159 1.00 63.78 408 GLY A C 1
ATOM 3195 O O . GLY A 1 408 ? -4.015 2.245 -7.800 1.00 63.78 408 GLY A O 1
ATOM 3196 N N . MET A 1 409 ? -3.221 0.544 -9.021 1.00 79.94 409 MET A N 1
ATOM 3197 C CA . MET A 1 409 ? -4.542 0.115 -9.490 1.00 79.94 409 MET A CA 1
ATOM 3198 C C . MET A 1 409 ? -5.431 -0.350 -8.329 1.00 79.94 409 MET A C 1
ATOM 3200 O O . MET A 1 409 ? -6.546 0.150 -8.182 1.00 79.94 409 MET A O 1
ATOM 3204 N N . LEU A 1 410 ? -4.958 -1.272 -7.481 1.00 73.12 410 LEU A N 1
ATOM 3205 C CA . LEU A 1 410 ? -5.726 -1.775 -6.330 1.00 73.12 410 LEU A CA 1
ATOM 3206 C C . LEU A 1 410 ? -6.105 -0.649 -5.356 1.00 73.12 410 LEU A C 1
ATOM 3208 O O . LEU A 1 410 ? -7.218 -0.639 -4.820 1.00 73.12 410 LEU A O 1
ATOM 3212 N N . GLN A 1 411 ? -5.222 0.337 -5.182 1.00 67.75 411 GLN A N 1
ATOM 3213 C CA . GLN A 1 411 ? -5.505 1.540 -4.400 1.00 67.75 411 GLN A CA 1
ATOM 3214 C C . GLN A 1 411 ? -6.595 2.410 -5.038 1.00 67.75 411 GLN A C 1
ATOM 3216 O O . GLN A 1 411 ? -7.545 2.808 -4.364 1.00 67.75 411 GLN A O 1
ATOM 3221 N N . GLN A 1 412 ? -6.522 2.662 -6.348 1.00 81.12 412 GLN A N 1
ATOM 3222 C CA . GLN A 1 412 ? -7.540 3.430 -7.077 1.00 81.12 412 GLN A CA 1
ATOM 3223 C C . GLN A 1 412 ? -8.904 2.727 -7.079 1.00 81.12 412 GLN A C 1
ATOM 3225 O O . GLN A 1 412 ? -9.944 3.378 -6.958 1.00 81.12 412 GLN A O 1
ATOM 3230 N N . LEU A 1 413 ? -8.922 1.393 -7.143 1.00 77.38 413 LEU A N 1
ATOM 3231 C CA . LEU A 1 413 ? -10.140 0.596 -6.996 1.00 77.38 413 LEU A CA 1
ATOM 3232 C C . LEU A 1 413 ? -10.704 0.653 -5.565 1.00 77.38 413 LEU A C 1
ATOM 3234 O O . LEU A 1 413 ? -11.911 0.496 -5.377 1.00 77.38 413 LEU A O 1
ATOM 3238 N N . GLY A 1 414 ? -9.888 1.024 -4.574 1.00 67.44 414 GLY A N 1
ATOM 3239 C CA . GLY A 1 414 ? -10.258 1.110 -3.159 1.00 67.44 414 GLY A CA 1
ATOM 3240 C C . GLY A 1 414 ? -10.218 -0.235 -2.439 1.00 67.44 414 GLY A C 1
ATOM 3241 O O . GLY A 1 414 ? -10.928 -0.407 -1.457 1.00 67.44 414 GLY A O 1
ATOM 3242 N N . VAL A 1 415 ? -9.433 -1.181 -2.957 1.00 66.06 415 VAL A N 1
ATOM 3243 C CA . VAL A 1 415 ? -9.177 -2.483 -2.322 1.00 66.06 415 VAL A CA 1
ATOM 3244 C C . VAL A 1 415 ? -8.097 -2.352 -1.253 1.00 66.06 415 VAL A C 1
ATOM 3246 O O . VAL A 1 415 ? -8.171 -3.005 -0.220 1.00 66.06 415 VAL A O 1
ATOM 3249 N N . LEU A 1 416 ? -7.110 -1.486 -1.498 1.00 55.12 416 LEU A N 1
ATOM 3250 C CA . LEU A 1 416 ? -6.025 -1.177 -0.573 1.00 55.12 416 LEU A CA 1
ATOM 3251 C C . LEU A 1 416 ? -6.017 0.317 -0.275 1.00 55.12 416 LEU A C 1
ATOM 3253 O O . LEU A 1 416 ? -6.241 1.139 -1.165 1.00 55.12 416 LEU A O 1
ATOM 3257 N N . SER A 1 417 ? -5.717 0.689 0.960 1.00 55.47 417 SER A N 1
ATOM 3258 C CA . SER A 1 417 ? -5.575 2.100 1.315 1.00 55.47 417 SER A CA 1
ATOM 3259 C C . SER A 1 417 ? -4.151 2.575 1.032 1.00 55.47 417 SER A C 1
ATOM 3261 O O . SER A 1 417 ? -3.188 1.844 1.266 1.00 55.47 417 SER A O 1
ATOM 3263 N N . SER A 1 418 ? -3.978 3.802 0.529 1.00 57.53 418 SER A N 1
ATOM 3264 C CA . SER A 1 418 ? -2.627 4.328 0.301 1.00 57.53 418 SER A CA 1
ATOM 3265 C C . SER A 1 418 ? -1.961 4.745 1.625 1.00 57.53 418 SER A C 1
ATOM 3267 O O . SER A 1 418 ? -2.648 5.245 2.525 1.00 57.53 418 SER A O 1
ATOM 3269 N N . PRO A 1 419 ? -0.625 4.622 1.757 1.00 62.31 419 PRO A N 1
ATOM 3270 C CA . PRO A 1 419 ? 0.106 5.119 2.928 1.00 62.31 419 PRO A CA 1
ATOM 3271 C C . PRO A 1 419 ? -0.149 6.608 3.200 1.00 62.31 419 PRO A C 1
ATOM 3273 O O . PRO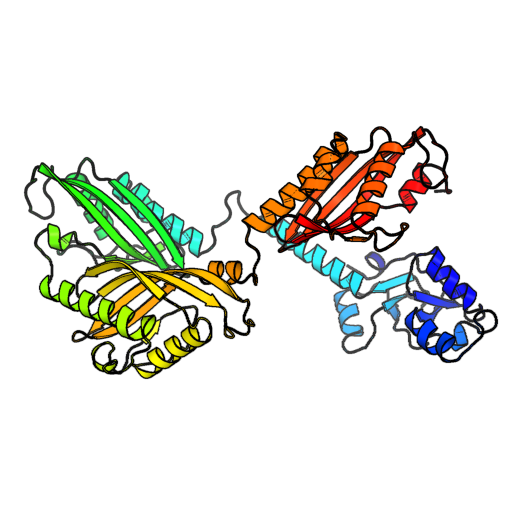 A 1 419 ? -0.244 7.035 4.350 1.00 62.31 419 PRO A O 1
ATOM 3276 N N . GLU A 1 420 ? -0.333 7.398 2.140 1.00 68.69 420 GLU A N 1
ATOM 3277 C CA . GLU A 1 420 ? -0.714 8.806 2.246 1.00 68.69 420 GLU A CA 1
ATOM 3278 C C . GLU A 1 420 ? -2.104 8.990 2.858 1.00 68.69 420 GLU A C 1
ATOM 3280 O O . GLU A 1 420 ? -2.296 9.892 3.669 1.00 68.69 420 GLU A O 1
ATOM 3285 N N . ALA A 1 421 ? -3.084 8.153 2.502 1.00 69.44 421 ALA A N 1
ATOM 3286 C CA . ALA A 1 421 ? -4.424 8.220 3.075 1.00 69.44 421 ALA A CA 1
ATOM 3287 C C . ALA A 1 421 ? -4.409 7.884 4.573 1.00 69.44 421 ALA A C 1
ATOM 3289 O O . ALA A 1 421 ? -4.964 8.644 5.367 1.00 69.44 421 ALA A O 1
ATOM 3290 N N . ALA A 1 422 ? -3.698 6.824 4.969 1.00 72.94 422 ALA A N 1
ATOM 3291 C CA . ALA A 1 422 ? -3.505 6.475 6.377 1.00 72.94 422 ALA A CA 1
ATOM 3292 C C . ALA A 1 422 ? -2.799 7.610 7.148 1.00 72.94 422 ALA A C 1
ATOM 3294 O O . ALA A 1 422 ? -3.241 8.006 8.230 1.00 72.94 422 ALA A O 1
ATOM 3295 N N . GLY A 1 423 ? -1.756 8.205 6.557 1.00 79.50 423 GLY A N 1
ATOM 3296 C CA . GLY A 1 423 ? -1.057 9.369 7.109 1.00 79.50 423 GLY A CA 1
ATOM 3297 C C . GLY A 1 423 ? -1.954 10.603 7.260 1.00 79.50 423 GLY A C 1
ATOM 3298 O O . GLY A 1 423 ? -1.947 11.244 8.312 1.00 79.50 423 GLY A O 1
ATOM 3299 N N . ARG A 1 424 ? -2.781 10.911 6.252 1.00 87.62 424 ARG A N 1
ATOM 3300 C CA . ARG A 1 424 ? -3.767 12.004 6.306 1.00 87.62 424 ARG A CA 1
ATOM 3301 C C . ARG A 1 424 ? -4.811 11.778 7.396 1.00 87.62 424 ARG A C 1
ATOM 3303 O O . ARG A 1 424 ? -5.086 12.706 8.150 1.00 87.62 424 ARG A O 1
ATOM 3310 N N . ASN A 1 425 ? -5.351 10.566 7.521 1.00 88.88 425 ASN A N 1
ATOM 3311 C CA . ASN A 1 425 ? -6.344 10.234 8.548 1.00 88.88 425 ASN A CA 1
ATOM 3312 C C . ASN A 1 425 ? -5.747 10.374 9.957 1.00 88.88 425 ASN A C 1
ATOM 3314 O O . ASN A 1 425 ? -6.355 10.977 10.843 1.00 88.88 425 ASN A O 1
ATOM 3318 N N . LYS A 1 426 ? -4.509 9.897 10.144 1.00 90.50 426 LYS A N 1
ATOM 3319 C CA . LYS A 1 426 ? -3.742 10.065 11.384 1.00 90.50 426 LYS A CA 1
ATOM 3320 C C . LYS A 1 426 ? -3.563 11.544 11.743 1.00 90.50 426 LYS A C 1
ATOM 3322 O O . LYS A 1 426 ? -3.831 11.946 12.876 1.00 90.50 426 LYS A O 1
ATOM 3327 N N . ALA A 1 427 ? -3.141 12.358 10.774 1.00 93.06 427 ALA A N 1
ATOM 3328 C CA . ALA A 1 427 ? -2.972 13.797 10.953 1.00 93.06 427 ALA A CA 1
ATOM 3329 C C . ALA A 1 427 ? -4.302 14.504 11.259 1.00 93.06 427 ALA A C 1
ATOM 3331 O O . ALA A 1 427 ? -4.337 15.385 12.115 1.00 93.06 427 ALA A O 1
ATOM 3332 N N . ALA A 1 428 ? -5.401 14.092 10.620 1.00 95.62 428 ALA A N 1
ATOM 3333 C CA . ALA A 1 428 ? -6.731 14.627 10.884 1.00 95.62 428 ALA A CA 1
ATOM 3334 C C . ALA A 1 428 ? -7.189 14.327 12.320 1.00 95.62 428 ALA A C 1
ATOM 3336 O O . ALA A 1 428 ? -7.592 15.250 13.022 1.00 95.62 428 ALA A O 1
ATOM 3337 N N . LEU A 1 429 ? -7.074 13.082 12.802 1.00 95.88 429 LEU A N 1
ATOM 3338 C CA . LEU A 1 429 ? -7.480 12.752 14.175 1.00 95.88 429 LEU A CA 1
ATOM 3339 C C . LEU A 1 429 ? -6.631 13.490 15.224 1.00 95.88 429 LEU A C 1
ATOM 3341 O O . LEU A 1 429 ? -7.170 13.991 16.207 1.00 95.88 429 LEU A O 1
ATOM 3345 N N . ARG A 1 430 ? -5.319 13.627 14.994 1.00 96.62 430 ARG A N 1
ATOM 3346 C CA . ARG A 1 430 ? -4.449 14.440 15.857 1.00 96.62 430 ARG A CA 1
ATOM 3347 C C . ARG A 1 430 ? -4.871 15.912 15.862 1.00 96.62 430 ARG A C 1
ATOM 3349 O O . ARG A 1 430 ? -5.042 16.489 16.931 1.00 96.62 430 ARG A O 1
ATOM 3356 N N . ARG A 1 431 ? -5.099 16.496 14.680 1.00 97.31 431 ARG A N 1
ATOM 3357 C CA . ARG A 1 431 ? -5.562 17.883 14.533 1.00 97.31 431 ARG A CA 1
ATOM 3358 C C . ARG A 1 431 ? -6.889 18.116 15.252 1.00 97.31 431 ARG A C 1
ATOM 3360 O O . ARG A 1 431 ? -7.068 19.188 15.819 1.00 97.31 431 ARG A O 1
ATOM 3367 N N . LEU A 1 432 ? -7.801 17.140 15.226 1.00 97.50 432 LEU A N 1
ATOM 3368 C CA . LEU A 1 432 ? -9.058 17.205 15.970 1.00 97.50 432 LEU A CA 1
ATOM 3369 C C . LEU A 1 432 ? -8.786 17.406 17.464 1.00 97.50 432 LEU A C 1
ATOM 3371 O O . LEU A 1 432 ? -9.267 18.388 18.017 1.00 97.50 432 LEU A O 1
ATOM 3375 N N . TYR A 1 433 ? -7.990 16.538 18.094 1.00 97.19 433 TYR A N 1
ATOM 3376 C CA . TYR A 1 433 ? -7.691 16.642 19.526 1.00 97.19 433 TYR A CA 1
ATOM 3377 C C . TYR A 1 433 ? -6.950 17.928 19.888 1.00 97.19 433 TYR A C 1
ATOM 3379 O O . TYR A 1 433 ? -7.407 18.664 20.753 1.00 97.19 433 TYR A O 1
ATOM 3387 N N . GLU A 1 434 ? -5.882 18.269 19.165 1.00 96.38 434 GLU A N 1
ATOM 3388 C CA . GLU A 1 434 ? -5.098 19.482 19.433 1.00 96.38 434 GLU A CA 1
ATOM 3389 C C . GLU A 1 434 ? -5.943 20.763 19.346 1.00 96.38 434 GLU A C 1
ATOM 3391 O O . GLU A 1 434 ? -5.768 21.694 20.131 1.00 96.38 434 GLU A O 1
ATOM 3396 N N . ALA A 1 435 ? -6.856 20.837 18.376 1.00 96.38 435 ALA A N 1
ATOM 3397 C CA . ALA A 1 435 ? -7.758 21.973 18.232 1.00 96.38 435 ALA A CA 1
ATOM 3398 C C . ALA A 1 435 ? -8.849 21.976 19.312 1.00 96.38 435 ALA A C 1
ATOM 3400 O O . ALA A 1 435 ? -9.172 23.038 19.843 1.00 96.38 435 ALA A O 1
ATOM 3401 N N . LEU A 1 436 ? -9.395 20.812 19.679 1.00 96.25 436 LEU A N 1
ATOM 3402 C CA . LEU A 1 436 ? -10.344 20.711 20.788 1.00 96.25 436 LEU A CA 1
ATOM 3403 C C . LEU A 1 436 ? -9.707 21.152 22.114 1.00 96.25 436 LEU A C 1
ATOM 3405 O O . LEU A 1 436 ? -10.327 21.932 22.833 1.00 96.25 436 LEU A O 1
ATOM 3409 N N . ASP A 1 437 ? -8.459 20.770 22.384 1.00 95.81 437 ASP A N 1
ATOM 3410 C CA . ASP A 1 437 ? -7.707 21.171 23.584 1.00 95.81 437 ASP A CA 1
ATOM 3411 C C . ASP A 1 437 ? -7.447 22.686 23.629 1.00 95.81 437 ASP A C 1
ATOM 3413 O O . ASP A 1 437 ? -7.489 23.307 24.690 1.00 95.81 437 ASP A O 1
ATOM 3417 N N . ARG A 1 438 ? -7.302 23.327 22.461 1.00 95.19 438 ARG A N 1
ATOM 3418 C CA . ARG A 1 438 ? -7.291 24.797 22.317 1.00 95.19 438 ARG A CA 1
ATOM 3419 C C . ARG A 1 438 ? -8.686 25.436 22.293 1.00 95.19 438 ARG A C 1
ATOM 3421 O O . ARG A 1 438 ? -8.805 26.645 22.097 1.00 95.19 438 ARG A O 1
ATOM 3428 N N . ARG A 1 439 ? -9.751 24.652 22.490 1.00 94.56 439 ARG A N 1
ATOM 3429 C CA . ARG A 1 439 ? -11.168 25.062 22.435 1.00 94.56 439 ARG A CA 1
ATOM 3430 C C . ARG A 1 439 ? -11.602 25.624 21.070 1.00 94.56 439 ARG A C 1
ATOM 3432 O O . ARG A 1 439 ? -12.572 26.376 20.959 1.00 94.56 439 ARG A O 1
ATOM 3439 N N . GLU A 1 440 ? -10.940 25.210 19.993 1.00 96.25 440 GLU A N 1
ATOM 3440 C CA . GLU A 1 440 ? -11.236 25.568 18.600 1.00 96.25 440 GLU A CA 1
ATOM 3441 C C . GLU A 1 440 ? -12.322 24.649 18.000 1.00 96.25 440 GLU A C 1
ATOM 3443 O O . GLU A 1 440 ? -12.114 23.933 17.021 1.00 96.25 440 GLU A O 1
ATOM 3448 N N . PHE A 1 441 ? -13.537 24.677 18.556 1.00 95.88 441 PHE A N 1
ATOM 3449 C CA . PHE A 1 441 ? -14.616 23.729 18.213 1.00 95.88 441 PHE A CA 1
ATOM 3450 C C . PHE A 1 441 ? -15.073 23.718 16.743 1.00 95.88 441 PHE A C 1
ATOM 3452 O O . PHE A 1 441 ? -15.768 22.786 16.334 1.00 95.88 441 PHE A O 1
ATOM 3459 N N . ARG A 1 442 ? -14.711 24.731 15.941 1.00 95.12 442 ARG A N 1
ATOM 3460 C CA . ARG A 1 442 ? -15.018 24.778 14.497 1.00 95.12 442 ARG A CA 1
ATOM 3461 C C . ARG A 1 442 ? -14.340 23.651 13.720 1.00 95.12 442 ARG A C 1
ATOM 3463 O O . ARG A 1 442 ? -14.881 23.205 12.714 1.00 95.12 442 ARG A O 1
ATOM 3470 N N . VAL A 1 443 ? -13.217 23.134 14.224 1.00 96.25 443 VAL A N 1
ATOM 3471 C CA . VAL A 1 443 ? -12.492 22.012 13.614 1.00 96.25 443 VAL A CA 1
ATOM 3472 C C . VAL A 1 443 ? -13.385 20.777 13.415 1.00 96.25 443 VAL A C 1
ATOM 3474 O O . VAL A 1 443 ? -13.206 20.017 12.464 1.00 96.25 443 VAL A O 1
ATOM 3477 N N . MET A 1 444 ? -14.395 20.591 14.275 1.00 97.50 444 MET A N 1
ATOM 3478 C CA . MET A 1 444 ? -15.315 19.459 14.180 1.00 97.50 444 MET A CA 1
ATOM 3479 C C . MET A 1 444 ? -16.174 19.510 12.912 1.00 97.50 444 MET A C 1
ATOM 3481 O O . MET A 1 444 ? -16.586 18.467 12.418 1.00 97.50 444 MET A O 1
ATOM 3485 N N . ASP A 1 445 ? -16.462 20.697 12.375 1.00 95.31 445 ASP A N 1
ATOM 3486 C CA . ASP A 1 445 ? -17.219 20.844 11.126 1.00 95.31 445 ASP A CA 1
ATOM 3487 C C . ASP A 1 445 ? -16.374 20.506 9.891 1.00 95.31 445 ASP A C 1
ATOM 3489 O O . ASP A 1 445 ? -16.914 20.144 8.846 1.00 95.31 445 ASP A O 1
ATOM 3493 N N . GLU A 1 446 ? -15.052 20.583 10.022 1.00 95.19 446 GLU A N 1
ATOM 3494 C CA . GLU A 1 446 ? -14.106 20.259 8.958 1.00 95.19 446 GLU A CA 1
ATOM 3495 C C . GLU A 1 446 ? -13.802 18.757 8.913 1.00 95.19 446 GLU A C 1
ATOM 3497 O O . GLU A 1 446 ? -13.755 18.168 7.830 1.00 95.19 446 GLU A O 1
ATOM 3502 N N . ILE A 1 447 ? -13.607 18.147 10.089 1.00 96.88 447 ILE A N 1
ATOM 3503 C CA . ILE A 1 447 ? -13.109 16.772 10.228 1.00 96.88 447 ILE A CA 1
ATOM 3504 C C . ILE A 1 447 ? -14.240 15.742 10.265 1.00 96.88 447 ILE A C 1
ATOM 3506 O O . ILE A 1 447 ? -14.101 14.684 9.652 1.00 96.88 447 ILE A O 1
ATOM 3510 N N . LEU A 1 448 ? -15.355 16.012 10.954 1.00 97.38 448 LEU A N 1
ATOM 3511 C CA . LEU A 1 448 ? -16.449 15.043 11.054 1.00 97.38 448 LEU A CA 1
ATOM 3512 C C . LEU A 1 448 ? -17.330 15.113 9.805 1.00 97.38 448 LEU A C 1
ATOM 3514 O O . LEU A 1 448 ? -17.785 16.182 9.390 1.00 97.38 448 LEU A O 1
ATOM 3518 N N . ALA A 1 449 ? -17.630 13.954 9.227 1.00 96.50 449 ALA A N 1
ATOM 3519 C CA . ALA A 1 449 ? -18.640 13.834 8.191 1.00 96.50 449 ALA A CA 1
ATOM 3520 C C . ALA A 1 449 ? -20.031 14.176 8.750 1.00 96.50 449 ALA A C 1
ATOM 3522 O O . ALA A 1 449 ? -20.317 13.986 9.933 1.00 96.50 449 ALA A O 1
ATOM 3523 N N . LYS A 1 450 ? -20.940 14.654 7.889 1.00 92.69 450 LYS A N 1
ATOM 3524 C CA . LYS A 1 450 ? -22.314 15.001 8.304 1.00 92.69 450 LYS A CA 1
ATOM 3525 C C . LYS A 1 450 ? -23.064 13.809 8.902 1.00 92.69 450 LYS A C 1
ATOM 3527 O O . LYS A 1 450 ? -23.845 13.988 9.826 1.00 92.69 450 LYS A O 1
ATOM 3532 N N . ASN A 1 451 ? -22.808 12.618 8.374 1.00 91.25 451 ASN A N 1
ATOM 3533 C CA . ASN A 1 451 ? -23.372 11.346 8.814 1.00 91.25 451 ASN A CA 1
ATOM 35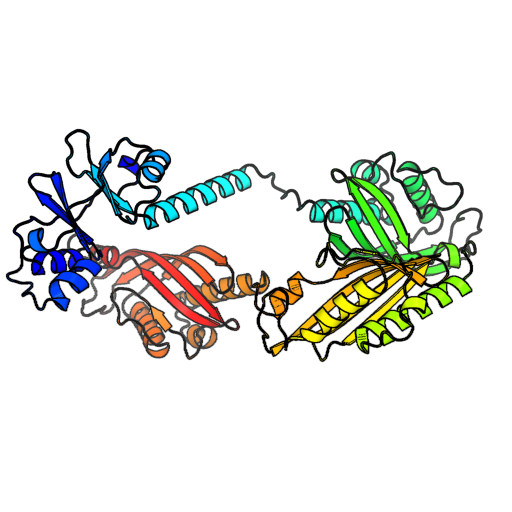34 C C . ASN A 1 451 ? -22.462 10.605 9.806 1.00 91.25 451 ASN A C 1
ATOM 3536 O O . ASN A 1 451 ? -22.574 9.389 9.913 1.00 91.25 451 ASN A O 1
ATOM 3540 N N . CYS A 1 452 ? -21.543 11.304 10.484 1.00 95.56 452 CYS A N 1
ATOM 3541 C CA . CYS A 1 452 ? -20.709 10.688 11.508 1.00 95.56 452 CYS A CA 1
ATOM 3542 C C . CYS A 1 452 ? -21.579 10.063 12.603 1.00 95.56 452 CYS A C 1
ATOM 3544 O O . CYS A 1 452 ? -22.534 10.691 13.065 1.00 95.56 452 CYS A O 1
ATOM 3546 N N . VAL A 1 453 ? -21.208 8.863 13.035 1.00 92.44 453 VAL A N 1
ATOM 3547 C CA . VAL A 1 453 ? -21.831 8.163 14.160 1.00 92.44 453 VAL A CA 1
ATOM 3548 C C . VAL A 1 453 ? -20.793 7.957 15.256 1.00 92.44 453 VAL A C 1
ATOM 3550 O O . VAL A 1 453 ? -19.643 7.641 14.957 1.00 92.44 453 VAL A O 1
ATOM 3553 N N . ALA A 1 454 ? -21.168 8.178 16.513 1.00 89.38 454 ALA A N 1
ATOM 3554 C CA . ALA A 1 454 ? -20.279 7.975 17.648 1.00 89.38 454 ALA A CA 1
ATOM 3555 C C . ALA A 1 454 ? -20.852 6.983 18.659 1.00 89.38 454 ALA A C 1
ATOM 3557 O O . ALA A 1 454 ? -22.027 7.044 19.014 1.00 89.38 454 ALA A O 1
ATOM 3558 N N . HIS A 1 455 ? -19.970 6.123 19.149 1.00 89.12 455 HIS A N 1
ATOM 3559 C CA . HIS A 1 455 ? -20.224 5.063 20.105 1.00 89.12 455 HIS A CA 1
ATOM 3560 C C . HIS A 1 455 ? -19.340 5.298 21.320 1.00 89.12 455 HIS A C 1
ATOM 3562 O O . HIS A 1 455 ? -18.112 5.198 21.236 1.00 89.12 455 HIS A O 1
ATOM 3568 N N . ILE A 1 456 ? -19.952 5.658 22.444 1.00 83.06 456 ILE A N 1
ATOM 3569 C CA . ILE A 1 456 ? -19.233 5.888 23.697 1.00 83.06 456 ILE A CA 1
ATOM 3570 C C . ILE A 1 456 ? -20.017 5.199 24.813 1.00 83.06 456 ILE A C 1
ATOM 3572 O O . ILE A 1 456 ? -21.118 5.653 25.138 1.00 83.06 456 ILE A O 1
ATOM 3576 N N . PRO A 1 457 ? -19.489 4.111 25.404 1.00 75.69 457 PRO A N 1
ATOM 3577 C CA . PRO A 1 457 ? -20.154 3.414 26.496 1.00 75.69 457 PRO A CA 1
ATOM 3578 C C . PRO A 1 457 ? -20.518 4.371 27.636 1.00 75.69 457 PRO A C 1
ATOM 3580 O O . PRO A 1 457 ? -19.741 5.254 27.988 1.00 75.69 457 PRO A O 1
ATOM 3583 N N . GLY A 1 458 ? -21.710 4.207 28.214 1.00 77.06 458 GLY A N 1
ATOM 3584 C CA . GLY A 1 458 ? -22.210 5.079 29.288 1.00 77.06 458 GLY A CA 1
ATOM 3585 C C . GLY A 1 458 ? -22.876 6.383 28.821 1.00 77.06 458 GLY A C 1
ATOM 3586 O O . GLY A 1 458 ? -23.245 7.213 29.666 1.00 77.06 458 GLY A O 1
ATOM 3587 N N . PHE A 1 459 ? -23.059 6.549 27.508 1.00 81.81 459 PHE A N 1
ATOM 3588 C CA . PHE A 1 459 ? -23.797 7.635 26.856 1.00 81.81 459 PHE A CA 1
ATOM 3589 C C . PHE A 1 459 ? -24.832 7.066 25.870 1.00 81.81 459 PHE A C 1
ATOM 3591 O O . PHE A 1 459 ? -24.786 5.869 25.583 1.00 81.81 459 PHE A O 1
ATOM 3598 N N . PRO A 1 460 ? -25.792 7.877 25.375 1.00 83.25 460 PRO A N 1
ATOM 3599 C CA . PRO A 1 460 ? -26.700 7.437 24.317 1.00 83.25 460 PRO A CA 1
ATOM 3600 C C . PRO A 1 460 ? -25.914 6.856 23.137 1.00 83.25 460 PRO A C 1
ATOM 3602 O O . PRO A 1 460 ? -24.967 7.483 22.681 1.00 83.25 460 PRO A O 1
ATOM 3605 N N . ASP A 1 461 ? -26.286 5.668 22.667 1.00 78.62 461 ASP A N 1
ATOM 3606 C CA . ASP A 1 461 ? -25.538 4.929 21.648 1.00 78.62 461 ASP A CA 1
ATOM 3607 C C . ASP A 1 461 ? -26.506 4.323 20.613 1.00 78.62 461 ASP A C 1
ATOM 3609 O O . ASP A 1 461 ? -27.453 3.635 21.012 1.00 78.62 461 ASP A O 1
ATOM 3613 N N . PRO A 1 462 ? -26.316 4.560 19.301 1.00 83.88 462 PRO A N 1
ATOM 3614 C CA . PRO A 1 462 ? -25.369 5.506 18.702 1.00 83.88 462 PRO A CA 1
ATOM 3615 C C . PRO A 1 462 ? -25.760 6.980 18.892 1.00 83.88 462 PRO A C 1
ATOM 3617 O O . PRO A 1 462 ? -26.937 7.335 18.823 1.00 83.88 462 PRO A O 1
ATOM 3620 N N . MET A 1 463 ? -24.765 7.862 19.030 1.00 95.62 463 MET A N 1
ATOM 3621 C CA . MET A 1 463 ? -24.949 9.308 18.857 1.00 95.62 463 MET A CA 1
ATOM 3622 C C . MET A 1 463 ? -24.806 9.684 17.388 1.00 95.62 463 MET A C 1
ATOM 3624 O O . MET A 1 463 ? -23.823 9.321 16.737 1.00 95.62 463 MET A O 1
ATOM 3628 N N . ASP A 1 464 ? -25.738 10.486 16.879 1.00 96.25 464 ASP A N 1
ATOM 3629 C CA . ASP A 1 464 ? -25.530 11.154 15.599 1.00 96.25 464 ASP A CA 1
ATOM 3630 C C . ASP A 1 464 ? -24.454 12.255 15.705 1.00 96.25 464 ASP A C 1
ATOM 3632 O O . ASP A 1 464 ? -24.034 12.661 16.793 1.00 96.25 464 ASP A O 1
ATOM 3636 N N . CYS A 1 465 ? -23.998 12.762 14.559 1.00 95.19 465 CYS A N 1
ATOM 3637 C CA . CYS A 1 465 ? -22.938 13.770 14.493 1.00 95.19 465 CYS A CA 1
ATOM 3638 C C . CYS A 1 465 ? -23.281 15.063 15.259 1.00 95.19 465 CYS A C 1
ATOM 3640 O O . CYS A 1 465 ? -22.394 15.696 15.838 1.00 95.19 465 CYS A O 1
ATOM 3642 N N . ALA A 1 466 ? -24.552 15.476 15.280 1.00 95.19 466 ALA A N 1
ATOM 3643 C CA . ALA A 1 466 ? -24.968 16.688 15.978 1.00 95.19 466 ALA A CA 1
ATOM 3644 C C . ALA A 1 466 ? -24.928 16.483 17.498 1.00 95.19 466 ALA A C 1
ATOM 3646 O O . ALA A 1 466 ? -24.352 17.313 18.210 1.00 95.19 466 ALA A O 1
ATOM 3647 N N . THR A 1 467 ? -25.463 15.361 17.983 1.00 95.50 467 THR A N 1
ATOM 3648 C CA . THR A 1 467 ? -25.395 14.951 19.389 1.00 95.50 467 THR A CA 1
ATOM 3649 C C . THR A 1 467 ? -23.951 14.751 19.833 1.00 95.50 467 THR A C 1
ATOM 3651 O O . THR A 1 467 ? -23.569 15.250 20.889 1.00 95.50 467 THR A O 1
ATOM 3654 N N . PHE A 1 468 ? -23.102 14.140 19.004 1.00 96.69 468 PHE A N 1
ATOM 3655 C CA . PHE A 1 468 ? -21.692 13.935 19.327 1.00 96.69 468 PHE A CA 1
ATOM 3656 C C . PHE A 1 468 ? -20.923 15.258 19.480 1.00 96.69 468 PHE A C 1
ATOM 3658 O O . PHE A 1 468 ? -20.188 15.450 20.448 1.00 96.69 468 PHE A O 1
ATOM 3665 N N . LYS A 1 469 ? -21.147 16.235 18.590 1.00 96.38 469 LYS A N 1
ATOM 3666 C CA . LYS A 1 469 ? -20.552 17.581 18.721 1.00 96.38 469 LYS A CA 1
ATOM 3667 C C . LYS A 1 469 ? -21.016 18.305 19.984 1.00 96.38 469 LYS A C 1
ATOM 3669 O O . LYS A 1 469 ? -20.235 19.035 20.595 1.00 96.38 469 LYS A O 1
ATOM 3674 N N . GLN A 1 470 ? -22.284 18.147 20.366 1.00 94.69 470 GLN A N 1
ATOM 3675 C CA . GLN A 1 470 ? -22.803 18.710 21.616 1.00 94.69 470 GLN A CA 1
ATOM 3676 C C . GLN A 1 470 ? -22.188 18.023 22.836 1.00 94.69 470 GLN A C 1
ATOM 3678 O O . GLN A 1 470 ? -21.775 18.713 23.766 1.00 94.69 470 GLN A O 1
ATOM 3683 N N . PHE A 1 471 ? -22.052 16.698 22.795 1.00 93.94 471 PHE A N 1
ATOM 3684 C CA . PHE A 1 471 ? -21.393 15.911 23.829 1.00 93.94 471 PHE A CA 1
ATOM 3685 C C . PHE A 1 471 ? -19.951 16.382 24.071 1.00 93.94 471 PHE A C 1
ATOM 3687 O O . PHE A 1 471 ? -19.599 16.700 25.206 1.00 93.94 471 PHE A O 1
ATOM 3694 N N . ILE A 1 472 ? -19.149 16.538 23.008 1.00 95.00 472 ILE A N 1
ATOM 3695 C CA . ILE A 1 472 ? -17.771 17.047 23.111 1.00 95.00 472 ILE A CA 1
ATOM 3696 C C . ILE A 1 472 ? -17.749 18.433 23.766 1.00 95.00 472 ILE A C 1
ATOM 3698 O O . ILE A 1 472 ? -16.983 18.660 24.698 1.00 95.00 472 ILE A O 1
ATOM 3702 N N . ARG A 1 473 ? -18.612 19.366 23.337 1.00 95.00 473 ARG A N 1
ATOM 3703 C CA . ARG A 1 473 ? -18.694 20.702 23.962 1.00 95.00 473 ARG A CA 1
ATOM 3704 C C . ARG A 1 473 ? -19.065 20.624 25.444 1.00 95.00 473 ARG A C 1
ATOM 3706 O O . ARG A 1 473 ? -18.532 21.394 26.235 1.00 95.00 473 ARG A O 1
ATOM 3713 N N . GLY A 1 474 ? -19.941 19.691 25.813 1.00 93.12 474 GLY A N 1
ATOM 3714 C CA . GLY A 1 474 ? -20.306 19.419 27.202 1.00 93.12 474 GLY A CA 1
ATOM 3715 C C . GLY A 1 474 ? -19.100 19.040 28.062 1.00 93.12 474 GLY A C 1
ATOM 3716 O O . GLY A 1 474 ? -18.943 19.597 29.144 1.00 93.12 474 GLY A O 1
ATOM 3717 N N . LEU A 1 475 ? -18.203 18.183 27.556 1.00 92.88 475 LEU A N 1
ATOM 3718 C CA . LEU A 1 475 ? -16.970 17.811 28.264 1.00 92.88 475 LEU A CA 1
ATOM 3719 C C . LEU A 1 475 ? -16.094 19.033 28.565 1.00 92.88 475 LEU A C 1
ATOM 3721 O O . LEU A 1 475 ? -15.713 19.247 29.710 1.00 92.88 475 LEU A O 1
ATOM 3725 N N . TYR A 1 476 ? -15.842 19.887 27.572 1.00 94.62 476 TYR A N 1
ATOM 3726 C CA . TYR A 1 476 ? -15.020 21.090 27.761 1.00 94.62 476 TYR A CA 1
ATOM 3727 C C . TYR A 1 476 ? -15.687 22.176 28.624 1.00 94.62 476 TYR A C 1
ATOM 3729 O O . TYR A 1 476 ? -15.003 23.089 29.092 1.00 94.62 476 TYR A O 1
ATOM 3737 N N . ASN A 1 477 ? -17.005 22.119 28.823 1.00 93.19 477 ASN A N 1
ATOM 3738 C CA . ASN A 1 477 ? -17.707 22.994 29.764 1.00 93.19 477 ASN A CA 1
ATOM 3739 C C . ASN A 1 477 ? -17.654 22.448 31.196 1.00 93.19 477 ASN A C 1
ATOM 3741 O O . ASN A 1 477 ? -17.549 23.225 32.140 1.00 93.19 477 ASN A O 1
ATOM 3745 N N . ALA A 1 478 ? -17.725 21.126 31.356 1.00 94.12 478 ALA A N 1
ATOM 3746 C CA . ALA A 1 478 ? -17.632 20.464 32.652 1.00 94.12 478 ALA A CA 1
ATOM 3747 C C . ALA A 1 478 ? -16.199 20.445 33.208 1.00 94.12 478 ALA A C 1
ATOM 3749 O O . ALA A 1 478 ? -16.000 20.484 34.424 1.00 94.12 478 ALA A O 1
ATOM 3750 N N . PHE A 1 479 ? -15.203 20.385 32.323 1.00 95.31 479 PHE A N 1
ATOM 3751 C CA . PHE A 1 479 ? -13.805 20.203 32.686 1.00 95.31 479 PHE A CA 1
ATOM 3752 C C . PHE A 1 479 ? -12.939 21.373 32.184 1.00 95.31 479 PHE A C 1
ATOM 3754 O O . PHE A 1 479 ? -12.844 21.627 30.981 1.00 95.31 479 PHE A O 1
ATOM 3761 N N . GLY A 1 480 ? -12.314 22.106 33.113 1.00 84.94 480 GLY A N 1
ATOM 3762 C CA . GLY A 1 480 ? -11.614 23.370 32.842 1.00 84.94 480 GLY A CA 1
ATOM 3763 C C . GLY A 1 480 ? -10.351 23.212 31.992 1.00 84.94 480 GLY A C 1
ATOM 3764 O O . GLY A 1 480 ? -10.298 23.666 30.846 1.00 84.94 480 GLY A O 1
ATOM 3765 N N . ASN A 1 481 ? -9.343 22.523 32.529 1.00 89.31 481 ASN A N 1
ATOM 3766 C CA . ASN A 1 481 ? -8.098 22.165 31.836 1.00 89.31 481 ASN A CA 1
ATOM 3767 C C . ASN A 1 481 ? -8.198 20.801 31.133 1.00 89.31 481 ASN A C 1
ATOM 3769 O O . ASN A 1 481 ? -7.320 19.956 31.288 1.00 89.31 481 ASN A O 1
ATOM 3773 N N . TYR A 1 482 ? -9.305 20.568 30.424 1.00 94.12 482 TYR A N 1
ATOM 3774 C CA . TYR A 1 482 ? -9.529 19.308 29.726 1.00 94.12 482 TYR A CA 1
ATOM 3775 C C . TYR A 1 482 ? -8.613 19.172 28.508 1.00 94.12 482 TYR A C 1
ATOM 3777 O O . TYR A 1 482 ? -8.682 20.005 27.604 1.00 94.12 482 TYR A O 1
ATOM 3785 N N . GLU A 1 483 ? -7.778 18.136 28.484 1.00 94.81 483 GLU A N 1
ATOM 3786 C CA . GLU A 1 483 ? -6.832 17.877 27.396 1.00 94.81 483 GLU A CA 1
ATOM 3787 C C . GLU A 1 483 ? -6.708 16.387 27.053 1.00 94.81 483 GLU A C 1
ATOM 3789 O O . GLU A 1 483 ? -6.941 15.507 27.894 1.00 94.81 483 GLU A O 1
ATOM 3794 N N . HIS A 1 484 ? -6.293 16.115 25.814 1.00 97.19 484 HIS A N 1
ATOM 3795 C CA . HIS A 1 484 ? -5.995 14.783 25.307 1.00 97.19 484 HIS A CA 1
ATOM 3796 C C . HIS A 1 484 ? -4.479 14.604 25.166 1.00 97.19 484 HIS A C 1
ATOM 3798 O O . HIS A 1 484 ? -3.841 15.162 24.274 1.00 97.19 484 HIS A O 1
ATOM 3804 N N . VAL A 1 485 ? -3.888 13.739 25.986 1.00 92.00 485 VAL A N 1
ATOM 3805 C CA . VAL A 1 485 ? -2.493 13.318 25.819 1.00 92.00 485 VAL A CA 1
ATOM 3806 C C . VAL A 1 485 ? -2.468 12.064 24.955 1.00 92.00 485 VAL A C 1
ATOM 3808 O O . VAL A 1 485 ? -2.861 10.990 25.40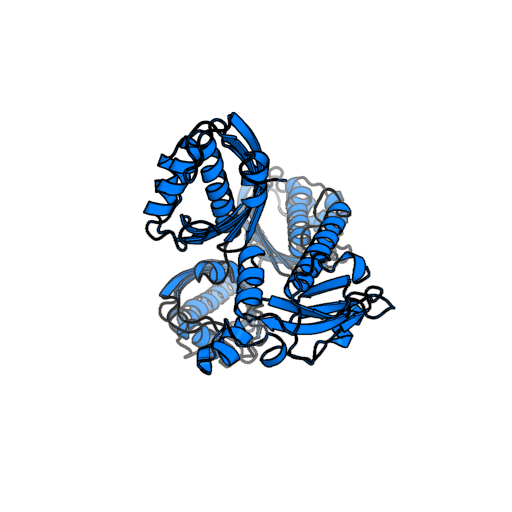2 1.00 92.00 485 VAL A O 1
ATOM 3811 N N . ILE A 1 486 ? -2.022 12.192 23.706 1.00 89.25 486 ILE A N 1
ATOM 3812 C CA . ILE A 1 486 ? -1.888 11.054 22.789 1.00 89.25 486 ILE A CA 1
ATOM 3813 C C . ILE A 1 486 ? -0.641 10.256 23.173 1.00 89.25 486 ILE A C 1
ATOM 3815 O O . ILE A 1 486 ? 0.474 10.729 22.960 1.00 89.25 486 ILE A O 1
ATOM 3819 N N . GLU A 1 487 ? -0.823 9.048 23.701 1.00 77.69 487 GLU A N 1
ATOM 3820 C CA . GLU A 1 487 ? 0.288 8.128 23.956 1.00 77.69 487 GLU A CA 1
ATOM 3821 C C . GLU A 1 487 ? 0.679 7.392 22.679 1.00 77.69 487 GLU A C 1
ATOM 3823 O O . GLU A 1 487 ? 1.842 7.398 22.292 1.00 77.69 487 GLU A O 1
ATOM 3828 N N . ASP A 1 488 ? -0.314 6.835 21.984 1.00 68.44 488 ASP A N 1
ATOM 3829 C CA . ASP A 1 488 ? -0.107 6.123 20.732 1.00 68.44 488 ASP A CA 1
ATOM 3830 C C . ASP A 1 488 ? -1.132 6.521 19.685 1.00 68.44 488 ASP A C 1
ATOM 3832 O O . ASP A 1 488 ? -2.285 6.848 19.980 1.00 68.44 488 ASP A O 1
ATOM 3836 N N . LEU A 1 489 ? -0.709 6.448 18.425 1.00 77.62 489 LEU A N 1
ATOM 3837 C CA . LEU A 1 489 ? -1.570 6.724 17.291 1.00 77.62 489 LEU A CA 1
ATOM 3838 C C . LEU A 1 489 ? -1.158 5.853 16.105 1.00 77.62 489 LEU A C 1
ATOM 3840 O O . LEU A 1 489 ? -0.074 6.028 15.542 1.00 77.62 489 LEU A O 1
ATOM 3844 N N . PHE A 1 490 ? -2.040 4.955 15.691 1.00 70.38 490 PHE A N 1
ATOM 3845 C CA . PHE A 1 490 ? -1.829 4.007 14.600 1.00 70.38 490 PHE A CA 1
ATOM 3846 C C . PHE A 1 490 ? -2.861 4.242 13.507 1.00 70.38 490 PHE A C 1
ATOM 3848 O O . PHE A 1 490 ? -3.987 4.636 13.797 1.00 70.38 490 PHE A O 1
ATOM 3855 N N . ALA A 1 491 ? -2.490 4.000 12.255 1.00 74.38 491 ALA A N 1
ATOM 3856 C CA . ALA A 1 491 ? -3.428 4.032 11.144 1.00 74.38 491 ALA A CA 1
ATOM 3857 C C . ALA A 1 491 ? -3.217 2.796 10.279 1.00 74.38 491 ALA A C 1
ATOM 3859 O O . ALA A 1 491 ? -2.087 2.495 9.895 1.00 74.38 491 ALA A O 1
ATOM 3860 N N . ALA A 1 492 ? -4.310 2.106 9.993 1.00 64.88 492 ALA A N 1
ATOM 3861 C CA . ALA A 1 492 ? -4.361 0.987 9.074 1.00 64.88 492 ALA A CA 1
ATOM 3862 C C . ALA A 1 492 ? -5.652 1.127 8.277 1.00 64.88 492 ALA A C 1
ATOM 3864 O O . ALA A 1 492 ? -6.736 1.280 8.841 1.00 64.88 492 ALA A O 1
ATOM 3865 N N . ASP A 1 493 ? -5.510 1.122 6.964 1.00 72.44 493 ASP A N 1
ATOM 3866 C CA . ASP A 1 493 ? -6.600 1.355 6.038 1.00 72.44 493 ASP A CA 1
ATOM 3867 C C . ASP A 1 493 ? -7.406 2.640 6.292 1.00 72.44 493 ASP A C 1
ATOM 3869 O O . ASP A 1 493 ? -6.868 3.753 6.314 1.00 72.44 493 ASP A O 1
ATOM 3873 N N . ASP A 1 494 ? -8.713 2.484 6.477 1.00 78.56 494 ASP A N 1
ATOM 3874 C CA . ASP A 1 494 ? -9.663 3.541 6.767 1.00 78.56 494 ASP A CA 1
ATOM 3875 C C . ASP A 1 494 ? -9.796 3.811 8.274 1.00 78.56 494 ASP A C 1
ATOM 3877 O O . ASP A 1 494 ? -10.610 4.642 8.675 1.00 78.56 494 ASP A O 1
ATOM 3881 N N . ARG A 1 495 ? -8.997 3.153 9.125 1.00 83.00 495 ARG A N 1
ATOM 3882 C CA . ARG A 1 495 ? -9.085 3.259 10.585 1.00 83.00 495 ARG A CA 1
ATOM 3883 C C . ARG A 1 495 ? -7.856 3.902 11.199 1.00 83.00 495 ARG A C 1
ATOM 3885 O O . ARG A 1 495 ? -6.715 3.642 10.821 1.00 83.00 495 ARG A O 1
ATOM 3892 N N . VAL A 1 496 ? -8.107 4.707 12.221 1.00 82.56 496 VAL A N 1
ATOM 3893 C CA . VAL A 1 496 ? -7.093 5.284 13.097 1.00 82.56 496 VAL A CA 1
ATOM 3894 C C . VAL A 1 496 ? -7.406 4.857 14.522 1.00 82.56 496 VAL A C 1
ATOM 3896 O O . VAL A 1 496 ? -8.519 5.065 14.996 1.00 82.56 496 VAL A O 1
ATOM 3899 N N . VAL A 1 497 ? -6.431 4.263 15.202 1.00 77.00 497 VAL A N 1
ATOM 3900 C CA . VAL A 1 497 ? -6.533 3.884 16.614 1.00 77.00 497 VAL A CA 1
ATOM 3901 C C . VAL A 1 497 ? -5.673 4.837 17.428 1.00 77.00 497 VAL A C 1
ATOM 3903 O O . VAL A 1 497 ? -4.502 5.031 17.103 1.00 77.00 497 VAL A O 1
ATOM 3906 N N . ALA A 1 498 ? -6.242 5.435 18.469 1.00 76.44 498 ALA A N 1
ATOM 3907 C CA . ALA A 1 498 ? -5.540 6.313 19.392 1.00 76.44 498 ALA A CA 1
ATOM 3908 C C . ALA A 1 498 ? -5.652 5.776 20.819 1.00 76.44 498 ALA A C 1
ATOM 3910 O O . ALA A 1 498 ? -6.753 5.477 21.284 1.00 76.44 498 ALA A O 1
ATOM 3911 N N . ARG A 1 499 ? -4.521 5.696 21.518 1.00 81.81 499 ARG A N 1
ATOM 3912 C CA . ARG A 1 499 ? -4.476 5.452 22.961 1.00 81.81 499 ARG A CA 1
ATOM 3913 C C . ARG A 1 499 ? -4.138 6.773 23.638 1.00 81.81 499 ARG A C 1
ATOM 3915 O O . ARG A 1 499 ? -3.161 7.423 23.266 1.00 81.81 499 ARG A O 1
ATOM 3922 N N . LEU A 1 500 ? -5.004 7.206 24.544 1.00 85.31 500 LEU A N 1
ATOM 3923 C CA . LEU A 1 500 ? -5.025 8.557 25.089 1.00 85.31 500 LEU A CA 1
ATOM 3924 C C . LEU A 1 500 ? -5.052 8.514 26.617 1.00 85.31 500 LEU A C 1
ATOM 3926 O O . LEU A 1 500 ? -5.727 7.665 27.200 1.00 85.31 500 LEU A O 1
ATOM 3930 N N . ILE A 1 501 ? -4.440 9.512 27.246 1.00 89.69 501 ILE A N 1
ATOM 3931 C CA . ILE A 1 501 ? -4.755 9.905 28.619 1.00 89.69 501 ILE A CA 1
ATOM 3932 C C . ILE A 1 501 ? -5.588 11.182 28.547 1.00 89.69 501 ILE A C 1
ATOM 3934 O O . ILE A 1 501 ? -5.144 12.190 28.000 1.00 89.69 501 ILE A O 1
ATOM 3938 N N . LEU A 1 502 ? -6.794 11.145 29.104 1.00 94.12 502 LEU A N 1
ATOM 3939 C CA . LEU A 1 502 ? -7.650 12.316 29.269 1.00 94.12 502 LEU A CA 1
ATOM 3940 C C . LEU A 1 502 ? -7.366 12.931 30.632 1.00 94.12 502 LEU A C 1
ATOM 3942 O O . LEU A 1 502 ? -7.384 12.219 31.640 1.00 94.12 502 LEU A O 1
ATOM 3946 N N . ARG A 1 503 ? -7.116 14.237 30.674 1.00 95.81 503 ARG A N 1
ATOM 3947 C CA . ARG A 1 503 ? -6.848 14.968 31.918 1.00 95.81 503 ARG A CA 1
ATOM 3948 C C . ARG A 1 503 ? -7.758 16.164 32.025 1.00 95.81 503 ARG A C 1
ATOM 3950 O O . ARG A 1 503 ? -8.150 16.717 31.009 1.00 95.81 503 ARG A O 1
ATOM 3957 N N . GLY A 1 504 ? -8.081 16.568 33.244 1.00 95.94 504 GLY A N 1
ATOM 3958 C CA . GLY A 1 504 ? -8.840 17.788 33.473 1.00 95.94 504 GLY A CA 1
ATOM 3959 C C . GLY A 1 504 ? -9.210 17.982 34.931 1.00 95.94 504 GLY A C 1
ATOM 3960 O O . GLY A 1 504 ? -8.851 17.179 35.786 1.00 95.94 504 GLY A O 1
ATOM 3961 N N . THR A 1 505 ? -9.942 19.055 35.204 1.00 96.88 505 THR A N 1
ATOM 3962 C CA . THR A 1 505 ? -10.423 19.431 36.536 1.00 96.88 505 THR A CA 1
ATOM 3963 C C . THR A 1 505 ? -11.908 19.700 36.442 1.00 96.88 505 THR A C 1
ATOM 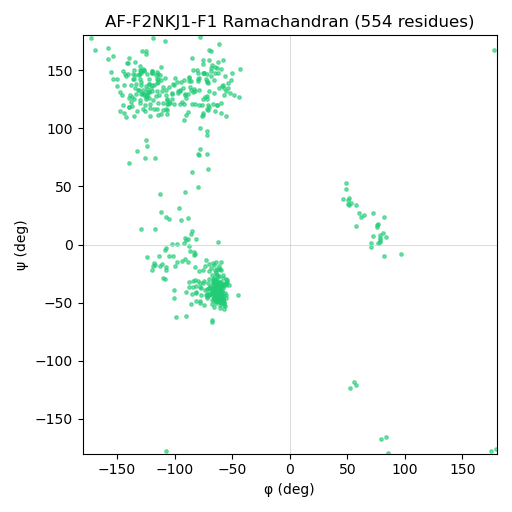3965 O O . THR A 1 505 ? -12.346 20.424 35.551 1.00 96.88 505 THR A O 1
ATOM 3968 N N . HIS A 1 506 ? -12.682 19.080 37.326 1.00 96.94 506 HIS A N 1
ATOM 3969 C CA . HIS A 1 506 ? -14.139 19.150 37.311 1.00 96.94 506 HIS A CA 1
ATOM 3970 C C . HIS A 1 506 ? -14.636 20.475 37.893 1.00 96.94 506 HIS A C 1
ATOM 3972 O O . HIS A 1 506 ? -14.670 20.660 39.109 1.00 96.94 506 HIS A O 1
ATOM 3978 N N . GLU A 1 507 ? -14.994 21.399 37.005 1.00 95.44 507 GLU A N 1
ATOM 3979 C CA . GLU A 1 507 ? -15.327 22.794 37.325 1.00 95.44 507 GLU A CA 1
ATOM 3980 C C . GLU A 1 507 ? -16.763 23.181 36.951 1.00 95.44 507 GLU A C 1
ATOM 3982 O O . GLU A 1 507 ? -17.289 24.156 37.486 1.00 95.44 507 GLU A O 1
ATOM 3987 N N . GLY A 1 508 ? -17.414 22.408 36.083 1.00 92.56 508 GLY A N 1
ATOM 3988 C CA . GLY A 1 508 ? -18.826 22.551 35.733 1.00 92.56 508 GLY A CA 1
ATOM 3989 C C . GLY A 1 508 ? -19.634 21.309 36.093 1.00 92.56 508 GLY A C 1
ATOM 3990 O O . GLY A 1 508 ? -19.089 20.324 36.575 1.00 92.56 508 GLY A O 1
ATOM 3991 N N . GLU A 1 509 ? -20.943 21.349 35.851 1.00 92.50 509 GLU A N 1
ATOM 3992 C CA . GLU A 1 509 ? -21.801 20.178 36.042 1.00 92.50 509 GLU A CA 1
ATOM 3993 C C . GLU A 1 509 ? -21.510 19.106 34.979 1.00 92.50 509 GLU A C 1
ATOM 3995 O O . GLU A 1 509 ? -21.499 19.392 33.778 1.00 92.50 509 GLU A O 1
ATOM 4000 N N . PHE A 1 510 ? -21.338 17.855 35.409 1.00 88.19 510 PHE A N 1
ATOM 4001 C CA . PHE A 1 510 ? -21.170 16.707 34.522 1.00 88.19 510 PHE A CA 1
ATOM 4002 C C . PHE A 1 510 ? -22.156 15.596 34.880 1.00 88.19 510 PHE A C 1
ATOM 4004 O O . PHE A 1 510 ? -22.094 15.032 35.966 1.00 88.19 510 PHE A O 1
ATOM 4011 N N . LYS A 1 511 ? -23.074 15.250 33.969 1.00 84.25 511 LYS A N 1
ATOM 4012 C CA . LYS A 1 511 ? -24.088 14.191 34.178 1.00 84.25 511 LYS A CA 1
ATOM 4013 C C . LYS A 1 511 ? -24.892 14.339 35.489 1.00 84.25 511 LYS A C 1
ATOM 4015 O O . LYS A 1 511 ? -25.170 13.345 36.154 1.00 84.25 511 LYS A O 1
ATOM 4020 N N . GLY A 1 512 ? -25.267 15.564 35.863 1.00 84.69 512 GLY A N 1
ATOM 4021 C CA . GLY A 1 512 ? -25.992 15.835 37.112 1.00 84.69 512 GLY A CA 1
ATOM 4022 C C . GLY A 1 512 ? -25.114 15.848 38.367 1.00 84.69 512 GLY A C 1
ATOM 4023 O O . GLY A 1 512 ? -25.633 15.969 39.475 1.00 84.69 512 GLY A O 1
ATOM 4024 N N . ILE A 1 513 ? -23.793 15.728 38.216 1.00 87.31 513 ILE A N 1
ATOM 4025 C CA . ILE A 1 513 ? -22.826 15.834 39.306 1.00 87.31 513 ILE A CA 1
ATOM 4026 C C . ILE A 1 513 ? -22.353 17.285 39.366 1.00 87.31 513 ILE A C 1
ATOM 4028 O O . ILE A 1 513 ? -21.830 17.814 38.386 1.00 87.31 513 ILE A O 1
ATOM 4032 N N . ALA A 1 514 ? -22.533 17.919 40.523 1.00 91.38 514 ALA A N 1
ATOM 4033 C CA . ALA A 1 514 ? -22.020 19.258 40.792 1.00 91.38 514 ALA A CA 1
ATOM 4034 C C . ALA A 1 514 ? -20.475 19.284 40.738 1.00 91.38 514 ALA A C 1
ATOM 4036 O O . ALA A 1 514 ? -19.841 18.269 41.043 1.00 91.38 514 ALA A O 1
ATOM 4037 N N . PRO A 1 515 ? -19.853 20.424 40.392 1.00 95.69 515 PRO A N 1
ATOM 4038 C CA . PRO A 1 515 ? -18.401 20.526 40.284 1.00 95.69 515 PRO A CA 1
ATOM 4039 C C . PRO A 1 515 ? -17.711 20.134 41.591 1.00 95.69 515 PRO A C 1
ATOM 4041 O O . PRO A 1 515 ? -18.047 20.627 42.667 1.00 95.69 515 PRO A O 1
ATOM 4044 N N . THR A 1 516 ? -16.736 19.232 41.493 1.00 95.44 516 THR A N 1
ATOM 4045 C CA . THR A 1 516 ? -16.016 18.693 42.660 1.00 95.44 516 THR A CA 1
ATOM 4046 C C . THR A 1 516 ? -14.650 19.338 42.860 1.00 95.44 516 THR A C 1
ATOM 4048 O O . THR A 1 516 ? -14.014 19.104 43.886 1.00 95.44 516 THR A O 1
ATOM 4051 N N . HIS A 1 517 ? -14.185 20.127 41.886 1.00 95.19 517 HIS A N 1
ATOM 4052 C CA . HIS A 1 517 ? -12.866 20.767 41.841 1.00 95.19 517 HIS A CA 1
ATOM 4053 C C . HIS A 1 517 ? -11.683 19.794 41.932 1.00 95.19 517 HIS A C 1
ATOM 4055 O O . HIS A 1 517 ? -10.550 20.202 42.179 1.00 95.19 517 HIS A O 1
ATOM 4061 N N . LYS A 1 518 ? -11.931 18.499 41.715 1.00 94.75 518 LYS A N 1
ATOM 4062 C CA . LYS A 1 518 ? -10.886 17.481 41.658 1.00 94.75 518 LYS A CA 1
ATOM 4063 C C . LYS A 1 518 ? -10.343 17.367 40.244 1.00 94.75 518 LYS A C 1
ATOM 4065 O O . LYS A 1 518 ? -11.102 17.414 39.271 1.00 94.75 518 LYS A O 1
ATOM 4070 N N . SER A 1 519 ? -9.030 17.196 40.152 1.00 95.12 519 SER A N 1
ATOM 4071 C CA . SER A 1 519 ? -8.367 16.841 38.905 1.00 95.12 519 SER A CA 1
ATOM 4072 C C . SER A 1 519 ? -8.407 15.333 38.687 1.00 95.12 519 SER A C 1
ATOM 4074 O O . SER A 1 519 ? -8.405 14.565 39.649 1.00 95.12 519 SER A O 1
ATOM 4076 N N . PHE A 1 520 ? -8.420 14.918 37.425 1.00 94.69 520 PHE A N 1
ATOM 4077 C CA . PHE A 1 520 ? -8.381 13.517 37.033 1.00 94.69 520 PHE A CA 1
ATOM 4078 C C . PHE A 1 520 ? -7.376 13.268 35.907 1.00 94.69 520 PHE A C 1
ATOM 4080 O O . PHE A 1 520 ? -7.041 14.170 35.134 1.00 94.69 520 PHE A O 1
ATOM 4087 N N . ALA A 1 521 ? -6.936 12.018 35.809 1.00 94.06 521 ALA A N 1
ATOM 4088 C CA . ALA A 1 521 ? -6.243 11.457 34.661 1.00 94.06 521 ALA A CA 1
ATOM 4089 C C . ALA A 1 521 ? -6.762 10.033 34.425 1.00 94.06 521 ALA A C 1
ATOM 4091 O O . ALA A 1 521 ? -6.639 9.175 35.301 1.00 94.06 521 ALA A O 1
ATOM 4092 N N . ILE A 1 522 ? -7.360 9.785 33.262 1.00 88.25 522 ILE A N 1
ATOM 4093 C CA . ILE A 1 522 ? -7.958 8.490 32.912 1.00 88.25 522 ILE A CA 1
ATOM 4094 C C . ILE A 1 522 ? -7.481 8.025 31.544 1.00 88.25 522 ILE A C 1
ATOM 4096 O O . ILE A 1 522 ? -7.220 8.839 30.658 1.00 88.25 522 ILE A O 1
ATOM 4100 N N . ASN A 1 523 ? -7.415 6.713 31.352 1.00 78.12 523 ASN A N 1
ATOM 4101 C CA . ASN A 1 523 ? -7.092 6.137 30.053 1.00 78.12 523 ASN A CA 1
ATOM 4102 C C . ASN A 1 523 ? -8.324 6.149 29.140 1.00 78.12 523 ASN A C 1
ATOM 4104 O O . ASN A 1 523 ? -9.461 5.995 29.591 1.00 78.12 523 ASN A O 1
ATOM 4108 N N . SER A 1 524 ? -8.096 6.304 27.841 1.00 78.38 524 SER A N 1
ATOM 4109 C CA . SER A 1 524 ? -9.120 6.172 26.812 1.00 78.38 524 SER A CA 1
ATOM 4110 C C . SER A 1 524 ? -8.525 5.545 25.560 1.00 78.38 524 SER A C 1
ATOM 4112 O O . SER A 1 524 ? -7.428 5.897 25.130 1.00 78.38 524 SER A O 1
ATOM 4114 N N . THR A 1 525 ? -9.255 4.609 24.962 1.00 78.19 525 THR A N 1
ATOM 4115 C CA . THR A 1 525 ? -8.931 4.092 23.629 1.00 78.19 525 THR A CA 1
ATOM 4116 C C . THR A 1 525 ? -9.979 4.568 22.646 1.00 78.19 525 THR A C 1
ATOM 4118 O O . THR A 1 525 ? -11.176 4.512 22.927 1.00 78.19 525 THR A O 1
ATOM 4121 N N . VAL A 1 526 ? -9.520 5.027 21.489 1.00 82.94 526 VAL A N 1
ATOM 4122 C CA . VAL A 1 526 ? -10.373 5.501 20.410 1.00 82.94 526 VAL A CA 1
ATOM 4123 C C . VAL A 1 526 ? -10.065 4.736 19.141 1.00 82.94 526 VAL A C 1
ATOM 4125 O O . VAL A 1 526 ? -8.907 4.608 18.755 1.00 82.94 526 VAL A O 1
ATOM 4128 N N . ILE A 1 527 ? -11.109 4.290 18.457 1.00 80.62 527 ILE A N 1
ATOM 4129 C CA . ILE A 1 527 ? -11.048 3.845 17.069 1.00 80.62 527 ILE A CA 1
ATOM 4130 C C . ILE A 1 527 ? -11.859 4.852 16.258 1.00 80.62 527 ILE A C 1
ATOM 4132 O O . ILE A 1 527 ? -12.996 5.158 16.598 1.00 80.62 527 ILE A O 1
ATOM 4136 N N . ALA A 1 528 ? -11.285 5.390 15.192 1.00 85.69 528 ALA A N 1
ATOM 4137 C CA . ALA A 1 528 ? -11.955 6.312 14.289 1.00 85.69 528 ALA A CA 1
ATOM 4138 C C . ALA A 1 528 ? -11.892 5.756 12.871 1.00 85.69 528 ALA A C 1
ATOM 4140 O O . ALA A 1 528 ? -10.809 5.434 12.385 1.00 85.69 528 ALA A O 1
ATOM 4141 N N . ARG A 1 529 ? -13.038 5.662 12.198 1.00 90.44 529 ARG A N 1
ATOM 4142 C CA . ARG A 1 529 ? -13.119 5.292 10.785 1.00 90.44 529 ARG A CA 1
ATOM 4143 C C . ARG A 1 529 ? -13.302 6.533 9.928 1.00 90.44 529 ARG A C 1
ATOM 4145 O O . ARG A 1 529 ? -14.103 7.415 10.251 1.00 90.44 529 ARG A O 1
ATOM 4152 N N . PHE A 1 530 ? -12.577 6.583 8.821 1.00 91.06 530 PHE A N 1
ATOM 4153 C CA . PHE A 1 530 ? -12.562 7.683 7.873 1.00 91.06 530 PHE A CA 1
ATOM 4154 C C . PHE A 1 530 ? -13.117 7.246 6.519 1.00 91.06 530 PHE A C 1
ATOM 4156 O O . PHE A 1 530 ? -12.841 6.155 6.042 1.00 91.06 530 PHE A O 1
ATOM 4163 N N . ALA A 1 531 ? -13.862 8.124 5.861 1.00 85.50 531 ALA A N 1
ATOM 4164 C CA . ALA A 1 531 ? -14.203 7.993 4.451 1.00 85.50 531 ALA A CA 1
ATOM 4165 C C . ALA A 1 531 ? -13.997 9.351 3.782 1.00 85.50 531 ALA A C 1
ATOM 4167 O O . ALA A 1 531 ? -14.362 10.385 4.345 1.00 85.50 531 ALA A O 1
ATOM 4168 N N . ASP A 1 532 ? -13.356 9.356 2.612 1.00 83.12 532 ASP A N 1
ATOM 4169 C CA . ASP A 1 532 ? -13.036 10.575 1.857 1.00 83.12 532 ASP A CA 1
ATOM 4170 C C . ASP A 1 532 ? -12.331 11.654 2.707 1.00 83.12 532 ASP A C 1
ATOM 4172 O O . ASP A 1 532 ? -12.606 12.850 2.607 1.00 83.12 532 ASP A O 1
ATOM 4176 N N . GLY A 1 533 ? -11.432 11.213 3.596 1.00 84.38 533 GLY A N 1
ATOM 4177 C CA . GLY A 1 533 ? -10.667 12.081 4.495 1.00 84.38 533 GLY A CA 1
ATOM 4178 C C . GLY A 1 533 ? -11.469 12.696 5.648 1.00 84.38 533 GLY A C 1
ATOM 4179 O O . GLY A 1 533 ? -10.928 13.528 6.374 1.00 84.38 533 GLY A O 1
ATOM 4180 N N . ARG A 1 534 ? -12.734 12.299 5.846 1.00 94.56 534 ARG A N 1
ATOM 4181 C CA . ARG A 1 534 ? -13.572 12.728 6.974 1.00 94.56 534 ARG A CA 1
ATOM 4182 C C . ARG A 1 534 ? -13.886 11.582 7.918 1.00 94.56 534 ARG A C 1
ATOM 4184 O O . ARG A 1 534 ? -14.097 10.456 7.484 1.00 94.56 534 ARG A O 1
ATOM 4191 N N . LEU A 1 535 ? -13.973 11.894 9.204 1.00 96.75 535 LEU A N 1
ATOM 4192 C CA . LEU A 1 535 ? -14.347 10.951 10.248 1.00 96.75 535 LEU A CA 1
ATOM 4193 C C . LEU A 1 535 ? -15.839 10.628 10.118 1.00 96.75 535 LEU A C 1
ATOM 4195 O O . LEU A 1 535 ? -16.684 11.513 10.253 1.00 96.75 535 LEU A O 1
ATOM 4199 N N . VAL A 1 536 ? -16.155 9.371 9.823 1.00 95.75 536 VAL A N 1
ATOM 4200 C CA . VAL A 1 536 ? -17.527 8.872 9.631 1.00 95.75 536 VAL A CA 1
ATOM 4201 C C . VAL A 1 536 ? -18.006 8.002 10.784 1.00 95.75 536 VAL A C 1
ATOM 4203 O O . VAL A 1 536 ? -19.209 7.819 10.942 1.00 95.75 536 VAL A O 1
ATOM 4206 N N . GLU A 1 537 ? -17.095 7.469 11.593 1.00 93.31 537 GLU A N 1
ATOM 4207 C CA . GLU A 1 537 ? -17.457 6.645 12.741 1.00 93.31 537 GLU A CA 1
ATOM 4208 C C . GLU A 1 537 ? -16.416 6.779 13.848 1.00 93.31 537 GLU A C 1
ATOM 4210 O O . GLU A 1 537 ? -15.215 6.797 13.573 1.00 93.31 537 GLU A O 1
ATOM 4215 N N . TYR A 1 538 ? -16.876 6.908 15.088 1.00 93.69 538 TYR A N 1
ATOM 4216 C CA . TYR A 1 538 ? -16.040 7.123 16.262 1.00 93.69 538 TYR A CA 1
ATOM 4217 C C . TYR A 1 538 ? -16.428 6.132 17.355 1.00 93.69 538 TYR A C 1
ATOM 4219 O O . TYR A 1 538 ? -17.564 6.148 17.811 1.00 93.69 538 TYR A O 1
ATOM 4227 N N . TRP A 1 539 ? -15.495 5.318 17.829 1.00 92.62 539 TRP A N 1
ATOM 4228 C CA . TRP A 1 539 ? -15.674 4.491 19.020 1.00 92.62 539 TRP A CA 1
ATOM 4229 C C . TRP A 1 539 ? -14.708 4.976 20.085 1.00 92.62 539 TRP A C 1
ATOM 4231 O O . TRP A 1 539 ? -13.500 4.827 19.922 1.00 92.62 539 TRP A O 1
ATOM 4241 N N . GLY A 1 540 ? -15.228 5.569 21.156 1.00 79.19 540 GLY A N 1
ATOM 4242 C CA . GLY A 1 540 ? -14.437 6.010 22.300 1.00 79.19 540 GLY A CA 1
ATOM 4243 C C . GLY A 1 540 ? -14.734 5.149 23.516 1.00 79.19 540 GLY A C 1
ATOM 4244 O O . GLY A 1 540 ? -15.893 4.946 23.854 1.00 79.19 540 GLY A O 1
ATOM 4245 N N . SER A 1 541 ? -13.698 4.675 24.199 1.00 79.62 541 SER A N 1
ATOM 4246 C CA . SER A 1 541 ? -13.820 3.881 25.423 1.00 79.62 541 SER A CA 1
ATOM 4247 C C . SER A 1 541 ? -12.995 4.512 26.549 1.00 79.62 541 SER A C 1
ATOM 4249 O O . SER A 1 541 ? -11.908 4.013 26.856 1.00 79.62 541 SER A O 1
ATOM 4251 N N . PRO A 1 542 ? -13.466 5.628 27.137 1.00 82.50 542 PRO A N 1
ATOM 4252 C CA . PRO A 1 542 ? -12.829 6.228 28.304 1.00 82.50 542 PRO A CA 1
ATOM 4253 C C . PRO A 1 542 ? -13.104 5.407 29.571 1.00 82.50 542 PRO A C 1
ATOM 4255 O O . PRO A 1 542 ? -14.189 4.847 29.732 1.00 82.50 542 PRO A O 1
ATOM 4258 N N . ASP A 1 543 ? -12.151 5.387 30.501 1.00 83.50 543 ASP A N 1
ATOM 4259 C CA . ASP A 1 543 ? -12.325 4.810 31.838 1.00 83.50 543 ASP A CA 1
ATOM 4260 C C . ASP A 1 543 ? -13.241 5.695 32.708 1.00 83.50 543 ASP A C 1
ATOM 4262 O O . ASP A 1 543 ? -12.808 6.494 33.542 1.00 83.50 543 ASP A O 1
ATOM 4266 N N . LEU A 1 544 ? -14.550 5.585 32.465 1.00 83.12 544 LEU A N 1
ATOM 4267 C CA . LEU A 1 544 ? -15.569 6.347 33.185 1.00 83.12 544 LEU A CA 1
ATOM 4268 C C . LEU A 1 544 ? -15.657 5.965 34.662 1.00 83.12 544 LEU A C 1
ATOM 4270 O O . LEU A 1 544 ? -16.007 6.816 35.476 1.00 83.12 544 LEU A O 1
ATOM 4274 N N . LEU A 1 545 ? -15.356 4.714 35.014 1.00 82.69 545 LEU A N 1
ATOM 4275 C CA . LEU A 1 545 ? -15.355 4.286 36.409 1.00 82.69 545 LEU A CA 1
ATOM 4276 C C . LEU A 1 545 ? -14.221 4.987 37.161 1.00 82.69 545 LEU A C 1
ATOM 4278 O O . LEU A 1 545 ? -14.483 5.663 38.157 1.00 82.69 545 LEU A O 1
ATOM 4282 N N . GLY A 1 546 ? -13.000 4.925 36.621 1.00 82.00 546 GLY A N 1
ATOM 4283 C CA . GLY A 1 546 ? -11.849 5.643 37.158 1.00 82.00 546 GLY A CA 1
ATOM 4284 C C . GLY A 1 546 ? -12.085 7.152 37.227 1.00 82.00 546 GLY A C 1
ATOM 4285 O O . GLY A 1 546 ? -11.689 7.792 38.202 1.00 82.00 546 GLY A O 1
ATOM 4286 N N . LEU A 1 547 ? -12.812 7.727 36.260 1.00 89.81 547 LEU A N 1
ATOM 4287 C CA . LEU A 1 547 ? -13.240 9.126 36.326 1.00 89.81 547 LEU A CA 1
ATOM 4288 C C . LEU A 1 547 ? -14.129 9.378 37.548 1.00 89.81 547 LEU A C 1
ATOM 4290 O O . LEU A 1 547 ? -13.824 10.253 38.354 1.00 89.81 547 LEU A O 1
ATOM 4294 N N . MET A 1 548 ? -15.217 8.622 37.713 1.00 88.12 548 MET A N 1
ATOM 4295 C CA . MET A 1 548 ? -16.165 8.825 38.817 1.00 88.12 548 MET A CA 1
ATOM 4296 C C . MET A 1 548 ? -15.508 8.629 40.196 1.00 88.12 548 MET A C 1
ATOM 4298 O O . MET A 1 548 ? -15.815 9.384 41.125 1.00 88.12 548 MET A O 1
ATOM 4302 N N . GLN A 1 549 ? -14.570 7.682 40.320 1.00 86.81 549 GLN A N 1
ATOM 4303 C CA . GLN A 1 549 ? -13.765 7.478 41.531 1.00 86.81 549 GLN A CA 1
ATOM 4304 C C . GLN A 1 549 ? -12.874 8.692 41.828 1.00 86.81 549 GLN A C 1
ATOM 4306 O O . GLN A 1 549 ? -12.895 9.229 42.937 1.00 86.81 549 GLN A O 1
ATOM 4311 N N . GLN A 1 550 ? -12.144 9.197 40.827 1.00 91.44 550 GLN A N 1
ATOM 4312 C CA . GLN A 1 550 ? -11.273 10.368 40.989 1.00 91.44 550 GLN A CA 1
ATOM 4313 C C . GLN A 1 550 ? -12.065 11.649 41.294 1.00 91.44 550 GLN A C 1
ATOM 4315 O O . GLN A 1 550 ? -11.617 12.488 42.078 1.00 91.44 550 GLN A O 1
ATOM 4320 N N . LEU A 1 551 ? -13.288 11.775 40.768 1.00 90.62 551 LEU A N 1
ATOM 4321 C CA . LEU A 1 551 ? -14.202 12.863 41.122 1.00 90.62 551 LEU A CA 1
ATOM 4322 C C . LEU A 1 551 ? -14.802 12.710 42.533 1.00 90.62 551 LEU A C 1
ATOM 4324 O O . LEU A 1 551 ? -15.306 13.689 43.082 1.00 90.62 551 LEU A O 1
ATOM 4328 N N . GLY A 1 552 ? -14.676 11.541 43.170 1.00 85.06 552 GLY A N 1
ATOM 4329 C CA . GLY A 1 552 ? -15.220 11.235 44.498 1.00 85.06 552 GLY A CA 1
ATOM 4330 C C . GLY A 1 552 ? -16.734 11.064 44.525 1.00 85.06 552 GLY A C 1
ATOM 4331 O O . GLY A 1 552 ? -17.353 11.359 45.541 1.00 85.06 552 GLY A O 1
ATOM 4332 N N . VAL A 1 553 ? -17.315 10.655 43.399 1.00 84.12 553 VAL A N 1
ATOM 4333 C CA . VAL A 1 553 ? -18.756 10.393 43.250 1.00 84.12 553 VAL A CA 1
ATOM 4334 C C . VAL A 1 553 ? -19.098 8.981 43.717 1.00 84.12 553 VAL A C 1
ATOM 4336 O O . VAL A 1 553 ? -20.185 8.736 44.230 1.00 84.12 553 VAL A O 1
ATOM 4339 N N . ILE A 1 554 ? -18.149 8.064 43.552 1.00 80.06 554 ILE A N 1
ATOM 4340 C CA . ILE A 1 554 ? -18.214 6.674 43.995 1.00 80.06 554 ILE A CA 1
ATOM 4341 C C . ILE A 1 554 ? -16.948 6.352 44.789 1.00 80.06 554 ILE A C 1
ATOM 4343 O O . ILE A 1 554 ? -15.895 6.947 44.543 1.00 80.06 554 ILE A O 1
ATOM 4347 N N . GLU A 1 555 ? -17.063 5.449 45.761 1.00 66.00 555 GLU A N 1
ATOM 4348 C CA . GLU A 1 555 ? -15.908 4.988 46.534 1.00 66.00 555 GLU A CA 1
ATOM 4349 C C . GLU A 1 555 ? -14.937 4.204 45.632 1.00 66.00 555 GLU A C 1
ATOM 4351 O O . GLU A 1 555 ? -15.350 3.527 44.685 1.00 66.00 555 GLU A O 1
ATOM 4356 N N . GLY A 1 556 ? -13.642 4.415 45.885 1.00 49.12 556 GLY A N 1
ATOM 4357 C CA . GLY A 1 556 ? -12.521 3.892 45.099 1.00 49.12 556 GLY A CA 1
ATOM 4358 C C . GLY A 1 556 ? -12.263 2.411 45.306 1.00 49.12 556 GLY A C 1
ATOM 4359 O O . GLY A 1 556 ? -12.429 1.952 46.458 1.00 49.12 556 GLY A O 1
#

Secondary structure (DSSP, 8-state):
-BHHHHSBS---EE-TTSBHHHHHHHHHHTT-SEEEEEETTEEEEEEEHHHIIIIIITTT--TTTSBGGGTSB--PPEEETTSBHHHHHHHTTTS--SEEEEE-TTS-EEEEEEHHHHHHHHHHHHHHHHHHHHHSS-SS----HHHHHHHHHHHIIIIIIII--TTHHHHHEEEEEEETTPPTTSPSSHHHHHHHHHHHHHH-TT-EEEEEEEEEETTEEEEEEEEEEE--S-BTTBPP---EEEEEEEEEEEEETTEEEEEEEE-SHHHHTT--S-HHHHHHHHHHHHHIIIIIIIT---TTHHHHEEEEEEEEBTTBTT--BHHHHHHHHHHHHHHH-TT-EEEEEEEEEETTEEEEEEEEEEE--S-BTTBPP---EEEEEEEEEEEEETTEEEEEEEEE-HHHHHHHHTSS--HHHHHHHHHHHHHHHHHHHTT-TTHHHHHEEEEEEEE-TTS-SSEEHHHHHHHHHHHHHHBTT-EEEEEEEEEETTEEEEEEEEEEEB-S-BTTBPP---EEEEEEEEEEEEETTEEEEEEEEE-HHHHHHHHTSS--

Foldseek 3Di:
DFQLVQFAQPAAEDEQQQFQVVQVVSCVVVVHQKHFHDDPQATQFMDGPVLCVPPDVVVVHDRRRHGNNVRTDRPAAEDERRDDPVRVCVVC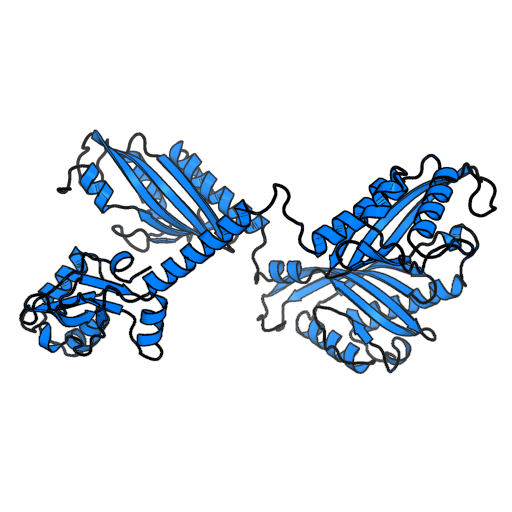PPPPDFKYFYAYPVNGTRGIDGVVSVVVVVVVVVVVVVVVVVVPAPPDHPPDLQGLLLVLVVCCQVCCQVVVNLVSLVVAADQQAAEPPQDPPADGGSRSSSVQSVLVCQQFVPWDKAFPDWGGDPQKIKTKIKIWGAGCCDHPNRHGDRDIDIDIKIKIFGHDPSHTRYIYIQDCVCVVVVNADDPVLFVLLQVLVVCCQVQCQQPVHLVCVCVAAPQFAEEAEPVCNCLDGGSVSSSVVSVLVCQQFVNKHKDFPDWGGGDQKIKTKIKIKGAGCPDDPNRHRQRFIDIKIKMKMFGHDPSHTRYIYIDMPPVSRCCRSLVAPDPVLQVLLLVLVVCCQVCVLVVVLVSLVVAADQQAWEAEPPDDPTDGSVRVSVVSVLVCQQFPNWHWDFPDWGGGRQKIKTKTWTKTAGCCDDPNDHGQRFIDIWIKIKIFGDDPSHTRYIYIYIPVVRVCCRSVVDPD

Nearest PDB structures (foldseek):
  8r20-assembly1_B  TM=9.127E-01  e=1.343E-11  Micromonospora
  2gey-assembly3_A  TM=9.182E-01  e=1.427E-11  Streptomyces galilaeus
  2gey-assembly1_B  TM=9.175E-01  e=2.784E-11  Streptomyces galilaeus
  3kkg-assembly1_A-2  TM=9.058E-01  e=1.060E-10  Jannaschia sp. CCS1
  5x7l-assembly1_A  TM=9.021E-01  e=7.360E-11  Streptomyces laurentii

Radius of gyration: 34.47 Å; Cα contacts (8 Å, |Δi|>4): 1061; chains: 1; bounding box: 81×54×89 Å

Organism: Marinithermus hydrothermalis (strain DSM 14884 / JCM 11576 / T1) (NCBI:txid869210)

Mean predicted aligned error: 19.61 Å

InterPro domains:
  IPR000644 CBS domain [PF00571] (4-54)
  IPR000644 CBS domain [PF00571] (68-122)
  IPR000644 CBS domain [PS51371] (7-63)
  IPR000644 CBS domain [PS51371] (72-129)
  IPR000644 CBS domain [SM00116] (10-57)
  IPR000644 CBS domain [SM00116] (75-123)
  IPR009959 Polyketide cyclase SnoaL-like [PF07366] (153-269)
  IPR009959 Polyketide cyclase SnoaL-like [PF07366] (288-413)
  IPR009959 Polyketide cyclase SnoaL-like [PF07366] (428-551)
  IPR009959 Polyketide cyclase SnoaL-like [PTHR38436] (281-423)
  IPR032710 NTF2-like domain superfamily [SSF54427] (149-273)
  IPR032710 NTF2-like domain superfamily [SSF54427] (283-416)
  IPR032710 NTF2-like domain superfamily [SSF54427] (425-554)
  IPR046342 CBS domain superfamily [G3DSA:3.10.580.10] (2-134)
  IPR046342 CBS domain superfamily [SSF54631] (4-128)

Sequence (556 aa):
MGLRSIARKEVVRVRPEAPIAEACRLMEENNIGCVVVSDNGKPLGLVTDRDLTLRVLRQGMDPKKTKVEQVMTREVLTLNEDMGLLEALEAVRGKPIRRFLVVNDKGELSGIFTLDDVMYLIGREMADVASIMELEAPPERPASLEGRNQAAARRIIEEGLNKGNLAALDEVIAEQLVDHDLPPGLPQGREGVKQLFTQMRRAFPDLRATIEDAIAAGDRVVLHQTLQGTHKGELFGRPPTGKRIAFREMHVIRFENGKAVEHWGITDLPERLGTAGDPAQAERNQAVVRRYFEEVWNQGRFDGLREIVTADYVNHDPAVPDAGRGPESVRALVEYYQKAFPDTRFTIEEMHAVGDRVVTRWKAQGTHKGELMGIPPTGKKVVVTGLTIDRLEGGRVKEGWTHWDTLGMLQQLGVLSSPEAAGRNKAALRRLYEALDRREFRVMDEILAKNCVAHIPGFPDPMDCATFKQFIRGLYNAFGNYEHVIEDLFAADDRVVARLILRGTHEGEFKGIAPTHKSFAINSTVIARFADGRLVEYWGSPDLLGLMQQLGVIEG

Solvent-accessible surface area (backbone atoms only — not comparable to full-atom values): 29165 Å² total; per-residue (Å²): 115,38,36,64,81,71,32,46,57,88,60,60,69,39,50,45,81,38,30,35,51,55,54,53,46,52,22,58,78,67,71,39,72,54,40,37,25,32,57,98,57,27,72,58,23,36,42,35,60,65,43,46,48,64,58,29,60,70,65,70,51,54,44,80,75,39,36,36,63,80,61,38,47,58,91,61,61,72,42,58,27,79,39,40,56,69,60,53,54,58,78,47,61,96,52,101,70,63,66,37,38,22,16,43,99,87,55,31,62,53,21,38,40,41,58,66,56,50,54,51,49,53,53,49,54,52,48,50,52,50,48,49,56,55,68,73,44,60,102,59,76,80,51,55,71,28,51,40,37,39,51,32,57,47,42,45,46,57,36,25,53,54,65,59,37,55,72,63,36,66,74,27,34,30,70,77,18,49,57,77,59,65,62,91,91,58,56,78,18,40,66,23,54,49,52,49,38,52,43,49,41,54,12,14,78,64,44,40,70,44,77,78,45,75,50,48,57,72,52,35,28,41,39,34,29,40,42,33,28,38,30,68,25,58,48,96,92,37,75,52,74,70,49,75,49,72,49,66,37,39,35,43,36,34,42,54,98,58,17,34,43,34,38,40,63,48,56,61,58,46,52,78,63,76,68,53,72,65,66,71,50,23,56,50,51,44,52,43,52,53,46,43,49,50,36,37,68,48,63,69,46,64,84,64,38,74,66,41,29,31,80,77,16,40,61,49,28,84,93,45,77,80,50,59,58,15,53,65,25,53,51,54,52,47,53,52,50,38,55,15,17,75,66,42,43,71,42,80,78,42,75,52,48,51,75,54,33,35,41,36,36,32,37,38,36,29,37,30,68,23,60,51,96,88,40,72,53,70,69,40,70,43,73,38,48,35,41,36,42,33,35,43,54,97,77,14,36,36,34,36,43,43,52,60,44,59,67,60,41,38,34,59,67,63,79,40,64,49,73,65,55,20,51,49,46,43,51,48,57,51,50,48,47,60,32,49,52,70,65,42,66,68,52,53,70,72,40,41,34,86,79,13,36,32,39,35,86,98,52,75,71,76,23,48,38,68,56,41,55,50,51,55,53,46,52,58,58,13,16,70,66,39,38,74,46,75,77,42,77,46,54,57,56,55,36,29,41,36,38,30,38,42,33,27,28,30,66,24,64,50,96,90,38,71,52,63,71,34,62,47,78,32,53,28,42,33,44,36,33,44,55,98,83,15,37,37,35,38,40,42,51,61,42,59,64,62,44,37,30,53,55,63,79,41,88,122